Protein AF-0000000076747339 (afdb_homodimer)

Sequence (674 aa):
MILSQTAPEYLIHSNGKPCFGHFDGVPKQLGIHRFEYRNNMDRKVGKLKKYFHYKQFQFVSIMTPRYVIGLAIADIRYVGSAFCYVYDVQTDTLVEQSWLRPLNIDKQMSPSPHGGYSHIAAKKLAFEITYPNWQVKANTELLQLDVSLQPPSSSLPLSLCTPTGYNGWTYTKKHNALAVKGNIKVGGNQIDTSLALGSYDFSAGYMRRETSWRWASINGCSDKGKLGLNLAAGVNETGSHENALWVNEERHLLGAVHFLFDRQATQKKWRIFSDDGRVDLTFTPLNNRSEKLNLWVLQSNFRQFVGHFSGFIKDENGVLHTLEHQLGLTEDHFARWMILSQTAPEYLIHSNGKPCFGHFDGVPKQLGIHRFEYRNNMDRKVGKLKKYFHYKQFQFVSIMTPRYVIGLAIADIRYVGSAFCYVYDVQTDTLVEQSWLRPLNIDKQMSPSPHGGYSHIAAKKLAFEITYPNWQVKANTELLQLDVSLQPPSSSLPLSLCTPTGYNGWTYTKKHNALAVKGNIKVGGNQIDTSLALGSYDFSAGYMRRETSWRWASINGCSDKGKLGLNLAAGVNETGSHENALWVNEERHLLGAVHFLFDRQATQKKWRIFSDDGRVDLTFTPLNNRSEKLNLWVLQSNFRQFVGHFSGFIKDENGVLHTLEHQLGLTEDHFARW

Organism: NCBI:txid190893

Nearest PDB structures (foldseek):
  7a0q-assembly1_A  TM=5.666E-01  e=3.749E-09  Fusarium vanettenii 77-13-4
  8bk2-assembly2_B  TM=2.014E-01  e=1.918E-01  Neisseria meningitidis serogroup B
  9etf-assembly1_B  TM=2.452E-01  e=2.017E+00  Gallus gallus
  5aeo-assembly2_B  TM=2.378E-01  e=4.812E+00  Prescottella equi 103S
  8bk2-assembly2_B  TM=2.014E-01  e=3.668E-01  Neisseria meningitidis serogroup B

Solvent-accessible surface area (backbone atoms only — not comparable to full-atom values): 32856 Å² total; per-residue (Å²): 109,76,56,65,38,75,40,43,63,41,35,22,32,96,86,17,46,71,59,70,44,41,23,61,48,64,31,53,29,46,39,73,90,44,45,67,49,41,46,84,82,72,40,78,55,54,70,66,58,56,55,51,48,35,34,37,38,38,39,36,39,39,32,36,96,50,38,42,35,41,38,37,43,35,34,52,46,66,39,25,39,34,39,39,35,43,33,35,62,86,74,71,44,75,50,74,50,73,51,77,28,62,40,67,50,62,44,46,69,45,81,22,88,31,37,36,52,24,31,32,68,88,54,31,36,32,41,36,35,53,62,84,33,37,39,40,37,31,59,51,83,63,37,36,34,49,35,36,38,39,62,57,92,82,36,58,51,52,21,38,24,22,61,23,70,81,63,30,32,34,36,38,38,34,43,46,43,15,45,46,46,71,48,43,24,52,70,80,38,77,55,82,40,89,75,24,18,21,31,43,35,44,36,38,32,35,54,52,49,71,40,24,36,38,38,37,40,29,37,43,60,40,86,87,38,54,27,12,34,35,43,45,35,55,67,53,38,36,35,44,53,65,17,36,36,30,46,81,54,39,64,29,74,44,69,51,33,39,80,47,68,49,90,89,42,71,72,50,56,33,43,37,32,27,46,61,66,39,32,44,33,38,35,42,52,74,49,69,52,72,49,76,43,82,60,87,72,36,33,33,35,39,36,40,31,38,27,27,32,31,41,38,38,41,47,83,85,65,50,77,42,47,35,74,67,34,59,32,39,36,33,48,37,36,38,31,93,110,76,56,64,38,75,41,43,62,41,34,22,34,95,86,17,46,72,59,71,44,40,24,62,48,63,32,54,29,47,38,70,90,42,46,67,51,38,46,86,83,72,42,77,53,54,70,66,58,56,55,51,48,35,35,38,37,38,38,36,39,40,31,38,97,51,38,41,35,40,37,37,46,35,35,51,44,66,39,25,38,35,40,40,35,44,32,34,62,86,75,70,45,75,52,74,50,73,50,78,31,62,40,69,50,62,44,46,70,46,80,22,87,31,36,34,52,26,32,32,69,86,55,31,38,31,41,34,36,53,64,82,32,37,38,41,37,32,59,52,82,64,37,36,34,49,33,37,37,39,62,58,92,82,37,59,51,51,22,38,24,22,61,23,71,78,64,30,32,36,36,40,39,35,44,47,43,15,44,45,45,71,47,42,23,53,69,80,38,77,56,80,40,89,74,24,20,19,31,45,36,42,36,36,32,35,57,54,48,71,39,23,37,38,38,37,40,30,38,42,60,40,88,87,36,54,27,12,34,36,42,45,34,53,66,52,38,37,33,44,54,65,18,37,35,28,46,81,55,38,65,29,76,42,70,51,32,37,80,45,66,49,91,90,41,71,72,51,56,32,42,36,33,26,45,61,65,35,34,44,34,36,35,40,51,74,48,70,50,72,49,78,43,83,61,86,72,36,33,33,33,38,37,40,30,39,26,28,31,31,42,39,38,41,46,83,85,67,51,76,43,48,36,74,66,33,59,32,39,38,34,47,36,37,38,30,92

pLDDT: mean 96.06, std 3.19, range [78.62, 98.88]

InterPro domains:
  IPR021243 Protein of unknown function DUF2804 [PF10974] (24-337)
  IPR021243 Protein of unknown function DUF2804 [PTHR35868] (4-337)

Structure (mmCIF, N/CA/C/O backbone):
data_AF-0000000076747339-model_v1
#
loop_
_entity.id
_entity.type
_entity.pdbx_description
1 polymer 'DUF2804 domain-containing protein'
#
loop_
_atom_site.group_PDB
_atom_site.id
_atom_site.type_symbol
_atom_site.label_atom_id
_atom_site.label_alt_id
_atom_site.label_comp_id
_atom_site.label_asym_id
_atom_site.label_entity_id
_atom_site.label_seq_id
_atom_site.pdbx_PDB_ins_code
_atom_site.Cartn_x
_atom_site.Cartn_y
_atom_site.Cartn_z
_atom_site.occupancy
_atom_site.B_iso_or_equiv
_atom_site.auth_seq_id
_atom_site.auth_comp_id
_atom_site.auth_asym_id
_atom_site.auth_atom_id
_atom_site.pdbx_PDB_model_num
ATOM 1 N N . MET A 1 1 ? -7.152 9.523 -16.078 1 81.06 1 MET A N 1
ATOM 2 C CA . MET A 1 1 ? -7.91 10.289 -15.094 1 81.06 1 MET A CA 1
ATOM 3 C C . MET A 1 1 ? -8.391 9.391 -13.961 1 81.06 1 MET A C 1
ATOM 5 O O . MET A 1 1 ? -8.789 8.25 -14.195 1 81.06 1 MET A O 1
ATOM 9 N N . ILE A 1 2 ? -8.297 9.922 -12.688 1 90.06 2 ILE A N 1
ATOM 10 C CA . ILE A 1 2 ? -8.742 9.195 -11.508 1 90.06 2 ILE A CA 1
ATOM 11 C C . ILE A 1 2 ? -10.188 9.57 -11.188 1 90.06 2 ILE A C 1
ATOM 13 O O . ILE A 1 2 ? -10.523 10.75 -11.07 1 90.06 2 ILE A O 1
ATOM 17 N N . LEU A 1 3 ? -10.984 8.562 -11.055 1 89.12 3 LEU A N 1
ATOM 18 C CA . LEU A 1 3 ? -12.414 8.766 -10.828 1 89.12 3 LEU A CA 1
ATOM 19 C C . LEU A 1 3 ? -12.703 8.945 -9.344 1 89.12 3 LEU A C 1
ATOM 21 O O . LEU A 1 3 ? -12.117 8.258 -8.5 1 89.12 3 LEU A O 1
ATOM 25 N N . SER A 1 4 ? -13.531 9.984 -9.109 1 94 4 SER A N 1
ATOM 26 C CA . SER A 1 4 ? -14.039 10.219 -7.758 1 94 4 SER A CA 1
ATOM 27 C C . SER A 1 4 ? -15.547 10 -7.688 1 94 4 SER A C 1
ATOM 29 O O . SER A 1 4 ? -16.219 9.867 -8.719 1 94 4 SER A O 1
ATOM 31 N N . GLN A 1 5 ? -16.031 9.812 -6.5 1 96.25 5 GLN A N 1
ATOM 32 C CA . GLN A 1 5 ? -17.469 9.633 -6.273 1 96.25 5 GLN A CA 1
ATOM 33 C C . GLN A 1 5 ? -18 10.68 -5.297 1 96.25 5 GLN A C 1
ATOM 35 O O . GLN A 1 5 ? -17.219 11.336 -4.598 1 96.25 5 GLN A O 1
ATOM 40 N N . THR A 1 6 ? -19.312 10.805 -5.266 1 97.12 6 THR A N 1
ATOM 41 C CA . THR A 1 6 ? -19.922 11.711 -4.297 1 97.12 6 THR A CA 1
ATOM 42 C C . THR A 1 6 ? -19.641 11.234 -2.873 1 97.12 6 THR A C 1
ATOM 44 O O . THR A 1 6 ? -19.719 10.039 -2.588 1 97.12 6 THR A O 1
ATOM 47 N N . ALA A 1 7 ? -19.359 12.141 -2.008 1 97.5 7 ALA A N 1
ATOM 48 C CA . ALA A 1 7 ? -19.125 11.766 -0.614 1 97.5 7 ALA A CA 1
ATOM 49 C C . ALA A 1 7 ? -20.391 11.25 0.04 1 97.5 7 ALA A C 1
ATOM 51 O O . ALA A 1 7 ? -21.469 11.828 -0.133 1 97.5 7 ALA A O 1
ATOM 52 N N . PRO A 1 8 ? -20.266 10.211 0.757 1 97.5 8 PRO A N 1
ATOM 53 C CA . PRO A 1 8 ? -21.422 9.727 1.498 1 97.5 8 PRO A CA 1
ATOM 54 C C . PRO A 1 8 ? -21.719 10.555 2.75 1 97.5 8 PRO A C 1
ATOM 56 O O . PRO A 1 8 ? -20.875 11.328 3.191 1 97.5 8 PRO A O 1
ATOM 59 N N . GLU A 1 9 ? -22.953 10.414 3.266 1 97.81 9 GLU A N 1
ATOM 60 C CA . GLU A 1 9 ? -23.25 11.039 4.551 1 97.81 9 GLU A CA 1
ATOM 61 C C . GLU A 1 9 ? -22.422 10.422 5.672 1 97.81 9 GLU A C 1
ATOM 63 O O . GLU A 1 9 ? -21.812 11.133 6.469 1 97.81 9 GLU A O 1
ATOM 68 N N . TYR A 1 10 ? -22.484 9.086 5.637 1 98.38 10 TYR A N 1
ATOM 69 C CA . TYR A 1 10 ? -21.672 8.305 6.559 1 98.38 10 TYR A CA 1
ATOM 70 C C . TYR A 1 10 ? -20.594 7.52 5.809 1 98.38 10 TYR A C 1
ATOM 72 O O . TYR A 1 10 ? -20.906 6.793 4.859 1 98.38 10 TYR A O 1
ATOM 80 N N . LEU A 1 11 ? -19.359 7.648 6.25 1 98.69 11 LEU A N 1
ATOM 81 C CA . LEU A 1 11 ? -18.281 6.891 5.609 1 98.69 11 LEU A CA 1
ATOM 82 C C . LEU A 1 11 ? -18.547 5.391 5.727 1 98.69 11 LEU A C 1
ATOM 84 O O . LEU A 1 11 ? -18.312 4.645 4.77 1 98.69 11 LEU A O 1
ATOM 88 N N . ILE A 1 12 ? -18.938 4.969 6.965 1 98.44 12 ILE A N 1
ATOM 89 C CA . ILE A 1 12 ? -19.312 3.576 7.172 1 98.44 12 ILE A CA 1
ATOM 90 C C . ILE A 1 12 ? -20.797 3.385 6.832 1 98.44 12 ILE A C 1
ATOM 92 O O . ILE A 1 12 ? -21.656 4.02 7.43 1 98.44 12 ILE A O 1
ATOM 96 N N . HIS A 1 13 ? -21.016 2.475 5.938 1 96.38 13 HIS A N 1
ATOM 97 C CA . HIS A 1 13 ? -22.391 2.184 5.539 1 96.38 13 HIS A CA 1
ATOM 98 C C . HIS A 1 13 ? -23.172 1.521 6.672 1 96.38 13 HIS A C 1
ATOM 100 O O . HIS A 1 13 ? -22.578 1.083 7.664 1 96.38 13 HIS A O 1
ATOM 106 N N . SER A 1 14 ? -24.484 1.446 6.398 1 95.56 14 SER A N 1
ATOM 107 C CA . SER A 1 14 ? -25.359 0.849 7.402 1 95.56 14 SER A CA 1
ATOM 108 C C . SER A 1 14 ? -25.062 -0.637 7.578 1 95.56 14 SER A C 1
ATOM 110 O O . SER A 1 14 ? -25.359 -1.213 8.625 1 95.56 14 SER A O 1
ATOM 112 N N . ASN A 1 15 ? -24.422 -1.198 6.617 1 93.38 15 ASN A N 1
ATOM 113 C CA . ASN A 1 15 ? -24.094 -2.619 6.711 1 93.38 15 ASN A CA 1
ATOM 114 C C . ASN A 1 15 ? -22.766 -2.852 7.426 1 93.38 15 ASN A C 1
ATOM 116 O O . ASN A 1 15 ? -22.281 -3.979 7.477 1 93.38 15 ASN A O 1
ATOM 120 N N . GLY A 1 16 ? -22.156 -1.79 7.816 1 96 16 GLY A N 1
ATOM 121 C CA . GLY A 1 16 ? -20.969 -1.911 8.648 1 96 16 GLY A CA 1
ATOM 122 C C . GLY A 1 16 ? -19.672 -1.833 7.863 1 96 16 GLY A C 1
ATOM 123 O O . GLY A 1 16 ? -18.594 -1.955 8.438 1 96 16 GLY A O 1
ATOM 124 N N . LYS A 1 17 ? -19.812 -1.63 6.574 1 96 17 LYS A N 1
ATOM 125 C CA . LYS A 1 17 ? -18.625 -1.614 5.719 1 96 17 LYS A CA 1
ATOM 126 C C . LYS A 1 17 ? -18.266 -0.191 5.301 1 96 17 LYS A C 1
ATOM 128 O O . LYS A 1 17 ? -19.156 0.626 5.039 1 96 17 LYS A O 1
ATOM 133 N N . PRO A 1 18 ? -17.016 0.146 5.219 1 97.81 18 PRO A N 1
ATOM 134 C CA . PRO A 1 18 ? -16.609 1.486 4.793 1 97.81 18 PRO A CA 1
ATOM 135 C C . PRO A 1 18 ? -16.812 1.718 3.299 1 97.81 18 PRO A C 1
ATOM 137 O O . PRO A 1 18 ? -16.797 0.766 2.514 1 97.81 18 PRO A O 1
ATOM 140 N N . CYS A 1 19 ? -17.016 2.918 2.922 1 97.62 19 CYS A N 1
ATOM 141 C CA . CYS A 1 19 ? -16.953 3.352 1.531 1 97.62 19 CYS A CA 1
ATOM 142 C C . CYS A 1 19 ? -15.523 3.682 1.129 1 97.62 19 CYS A C 1
ATOM 144 O O . CYS A 1 19 ? -14.867 4.512 1.763 1 97.62 19 CYS A O 1
ATOM 146 N N . PHE A 1 20 ? -15.062 3.041 0.07 1 97.44 20 PHE A N 1
ATOM 147 C CA . PHE A 1 20 ? -13.672 3.246 -0.335 1 97.44 20 PHE A CA 1
ATOM 148 C C . PHE A 1 20 ? -13.602 4.086 -1.605 1 97.44 20 PHE A C 1
ATOM 150 O O . PHE A 1 20 ? -14.547 4.113 -2.393 1 97.44 20 PHE A O 1
ATOM 157 N N . GLY A 1 21 ? -12.43 4.789 -1.732 1 97.25 21 GLY A N 1
ATOM 158 C CA . GLY A 1 21 ? -12.172 5.566 -2.934 1 97.25 21 GLY A CA 1
ATOM 159 C C . GLY A 1 21 ? -12.102 7.059 -2.676 1 97.25 21 GLY A C 1
ATOM 160 O O . GLY A 1 21 ? -12.102 7.496 -1.523 1 97.25 21 GLY A O 1
ATOM 161 N N . HIS A 1 22 ? -11.969 7.812 -3.736 1 98.19 22 HIS A N 1
ATOM 162 C CA . HIS A 1 22 ? -11.938 9.266 -3.68 1 98.19 22 HIS A CA 1
ATOM 163 C C . HIS A 1 22 ? -13.344 9.852 -3.643 1 98.19 22 HIS A C 1
ATOM 165 O O . HIS A 1 22 ? -14.242 9.352 -4.32 1 98.19 22 HIS A O 1
ATOM 171 N N . PHE A 1 23 ? -13.445 10.914 -2.904 1 98.12 23 PHE A N 1
ATOM 172 C CA . PHE A 1 23 ? -14.75 11.562 -2.793 1 98.12 23 PHE A CA 1
ATOM 173 C C . PHE A 1 23 ? -14.688 13 -3.295 1 98.12 23 PHE A C 1
ATOM 175 O O . PHE A 1 23 ? -13.711 13.711 -3.035 1 98.12 23 PHE A O 1
ATOM 182 N N . ASP A 1 24 ? -15.727 13.375 -4.035 1 96.56 24 ASP A N 1
ATOM 183 C CA . ASP A 1 24 ? -16 14.789 -4.27 1 96.56 24 ASP A CA 1
ATOM 184 C C . ASP A 1 24 ? -16.844 15.383 -3.139 1 96.56 24 ASP A C 1
ATOM 186 O O . ASP A 1 24 ? -18.062 15.305 -3.166 1 96.56 24 ASP A O 1
ATOM 190 N N . GLY A 1 25 ? -16.125 15.922 -2.211 1 95.31 25 GLY A N 1
ATOM 191 C CA . GLY A 1 25 ? -16.719 16.359 -0.953 1 95.31 25 GLY A CA 1
ATOM 192 C C . GLY A 1 25 ? -16.156 15.617 0.25 1 95.31 25 GLY A C 1
ATOM 193 O O . GLY A 1 25 ? -15.094 15 0.17 1 95.31 25 GLY A O 1
ATOM 194 N N . VAL A 1 26 ? -16.859 15.805 1.389 1 97.62 26 VAL A N 1
ATOM 195 C CA . VAL A 1 26 ? -16.406 15.227 2.648 1 97.62 26 VAL A CA 1
ATOM 196 C C . VAL A 1 26 ? -17.562 14.531 3.352 1 97.62 26 VAL A C 1
ATOM 198 O O . VAL A 1 26 ? -18.672 15.078 3.422 1 97.62 26 VAL A O 1
ATOM 201 N N . PRO A 1 27 ? -17.328 13.258 3.775 1 98.31 27 PRO A N 1
ATOM 202 C CA . PRO A 1 27 ? -18.406 12.656 4.566 1 98.31 27 PRO A CA 1
ATOM 203 C C . PRO A 1 27 ? -18.812 13.516 5.762 1 98.31 27 PRO A C 1
ATOM 205 O O . PRO A 1 27 ? -17.953 14.102 6.426 1 98.31 27 PRO A O 1
ATOM 208 N N . LYS A 1 28 ? -20.078 13.562 6.082 1 98.06 28 LYS A N 1
ATOM 209 C CA . LYS A 1 28 ? -20.547 14.344 7.223 1 98.06 28 LYS A CA 1
ATOM 210 C C . LYS A 1 28 ? -20.141 13.68 8.539 1 98.06 28 LYS A C 1
ATOM 212 O O . LYS A 1 28 ? -19.844 14.367 9.523 1 98.06 28 LYS A O 1
ATOM 217 N N . GLN A 1 29 ? -20.25 12.367 8.438 1 98.12 29 GLN A N 1
ATOM 218 C CA . GLN A 1 29 ? -19.859 11.57 9.594 1 98.12 29 GLN A CA 1
ATOM 219 C C . GLN A 1 29 ? -19.031 10.367 9.18 1 98.12 29 GLN A C 1
ATOM 221 O O . GLN A 1 29 ? -19.234 9.797 8.109 1 98.12 29 GLN A O 1
ATOM 226 N N . LEU A 1 30 ? -18.109 10 10.031 1 98.25 30 LEU A N 1
ATOM 227 C CA . LEU A 1 30 ? -17.359 8.773 9.766 1 98.25 30 LEU A CA 1
ATOM 228 C C . LEU A 1 30 ? -18.219 7.543 10.062 1 98.25 30 LEU A C 1
ATOM 230 O O . LEU A 1 30 ? -18.156 6.551 9.328 1 98.25 30 LEU A O 1
ATOM 234 N N . GLY A 1 31 ? -18.984 7.625 11.141 1 97.75 31 GLY A N 1
ATOM 235 C CA . GLY A 1 31 ? -19.859 6.512 11.484 1 97.75 31 GLY A CA 1
ATOM 236 C C . GLY A 1 31 ? -19.109 5.352 12.117 1 97.75 31 GLY A C 1
ATOM 237 O O . GLY A 1 31 ? -19.391 4.188 11.82 1 97.75 31 GLY A O 1
ATOM 238 N N . ILE A 1 32 ? -18.266 5.633 13.031 1 97 32 ILE A N 1
ATOM 239 C CA . ILE A 1 32 ? -17.391 4.637 13.656 1 97 32 ILE A CA 1
ATOM 240 C C . ILE A 1 32 ? -18.25 3.594 14.375 1 97 32 ILE A C 1
ATOM 242 O O . ILE A 1 32 ? -17.906 2.408 14.391 1 97 32 ILE A O 1
ATOM 246 N N . HIS A 1 33 ? -19.359 4.023 14.969 1 95.62 33 HIS A N 1
ATOM 247 C CA . HIS A 1 33 ? -20.234 3.133 15.727 1 95.62 33 HIS A CA 1
ATOM 248 C C . HIS A 1 33 ? -20.859 2.078 14.82 1 95.62 33 HIS A C 1
ATOM 250 O O . HIS A 1 33 ? -21.234 1 15.289 1 95.62 33 HIS A O 1
ATOM 256 N N . ARG A 1 34 ? -20.891 2.303 13.523 1 96.31 34 ARG A N 1
ATOM 257 C CA . ARG A 1 34 ? -21.5 1.387 12.57 1 96.31 34 ARG A CA 1
ATOM 258 C C . ARG A 1 34 ? -20.5 0.343 12.086 1 96.31 34 ARG A C 1
ATOM 260 O O . ARG A 1 34 ? -20.891 -0.686 11.523 1 96.31 34 ARG A O 1
ATOM 267 N N . PHE A 1 35 ? -19.266 0.57 12.352 1 97.88 35 PHE A N 1
ATOM 268 C CA . PHE A 1 35 ? -18.219 -0.245 11.75 1 97.88 35 PHE A CA 1
ATOM 269 C C . PHE A 1 35 ? -18.203 -1.642 12.359 1 97.88 35 PHE A C 1
ATOM 271 O O . PHE A 1 35 ? -18.016 -1.794 13.562 1 97.88 35 PHE A O 1
ATOM 278 N N . GLU A 1 36 ? -18.422 -2.617 11.453 1 95.94 36 GLU A N 1
ATOM 279 C CA . GLU A 1 36 ? -18.266 -4.004 11.883 1 95.94 36 GLU A CA 1
ATOM 280 C C . GLU A 1 36 ? -16.812 -4.449 11.82 1 95.94 36 GLU A C 1
ATOM 282 O O . GLU A 1 36 ? -16.375 -5.031 10.828 1 95.94 36 GLU A O 1
ATOM 287 N N . TYR A 1 37 ? -16.156 -4.273 12.914 1 96.19 37 TYR A N 1
ATOM 288 C CA . TYR A 1 37 ? -14.727 -4.559 12.992 1 96.19 37 TYR A CA 1
ATOM 289 C C . TYR A 1 37 ? -14.477 -6.02 13.344 1 96.19 37 TYR A C 1
ATOM 291 O O . TYR A 1 37 ? -14.969 -6.508 14.367 1 96.19 37 TYR A O 1
ATOM 299 N N . ARG A 1 38 ? -13.789 -6.719 12.508 1 95.69 38 ARG A N 1
ATOM 300 C CA . ARG A 1 38 ? -13.445 -8.117 12.727 1 95.69 38 ARG A CA 1
ATOM 301 C C . ARG A 1 38 ? -11.938 -8.312 12.766 1 95.69 38 ARG A C 1
ATOM 303 O O . ARG A 1 38 ? -11.188 -7.527 12.18 1 95.69 38 ARG A O 1
ATOM 310 N N . ASN A 1 39 ? -11.5 -9.312 13.562 1 93.12 39 ASN A N 1
ATOM 311 C CA . ASN A 1 39 ? -10.07 -9.594 13.633 1 93.12 39 ASN A CA 1
ATOM 312 C C . ASN A 1 39 ? -9.594 -10.398 12.43 1 93.12 39 ASN A C 1
ATOM 314 O O . ASN A 1 39 ? -10.367 -10.633 11.492 1 93.12 39 ASN A O 1
ATOM 318 N N . ASN A 1 40 ? -8.336 -10.805 12.383 1 93.25 40 ASN A N 1
ATOM 319 C CA . ASN A 1 40 ? -7.711 -11.438 11.227 1 93.25 40 ASN A CA 1
ATOM 320 C C . ASN A 1 40 ? -8.242 -12.852 11.008 1 93.25 40 ASN A C 1
ATOM 322 O O . ASN A 1 40 ? -7.922 -13.492 10.008 1 93.25 40 ASN A O 1
ATOM 326 N N . MET A 1 41 ? -9.055 -13.383 11.891 1 92.81 41 MET A N 1
ATOM 327 C CA . MET A 1 41 ? -9.672 -14.695 11.766 1 92.81 41 MET A CA 1
ATOM 328 C C . MET A 1 41 ? -11.18 -14.57 11.578 1 92.81 41 MET A C 1
ATOM 330 O O . MET A 1 41 ? -11.93 -15.516 11.828 1 92.81 41 MET A O 1
ATOM 334 N N . ASP A 1 42 ? -11.633 -13.344 11.344 1 94 42 ASP A N 1
ATOM 335 C CA . ASP A 1 42 ? -12.984 -13.039 10.883 1 94 42 ASP A CA 1
ATOM 336 C C . ASP A 1 42 ? -13.969 -13.047 12.047 1 94 42 ASP A C 1
ATOM 338 O O . ASP A 1 42 ? -15.172 -13.234 11.852 1 94 42 ASP A O 1
ATOM 342 N N . ARG A 1 43 ? -13.453 -12.961 13.25 1 94.69 43 ARG A N 1
ATOM 343 C CA . ARG A 1 43 ? -14.328 -12.852 14.414 1 94.69 43 ARG A CA 1
ATOM 344 C C . ARG A 1 43 ? -14.531 -11.398 14.82 1 94.69 43 ARG A C 1
ATOM 346 O O . ARG A 1 43 ? -13.609 -10.586 14.711 1 94.69 43 ARG A O 1
ATOM 353 N N . LYS A 1 44 ? -15.688 -11.102 15.289 1 94.12 44 LYS A N 1
ATOM 354 C CA . LYS A 1 44 ? -15.977 -9.742 15.75 1 94.12 44 LYS A CA 1
ATOM 355 C C . LYS A 1 44 ? -15.047 -9.344 16.891 1 94.12 44 LYS A C 1
ATOM 357 O O . LYS A 1 44 ? -14.758 -10.156 17.781 1 94.12 44 LYS A O 1
ATOM 362 N N . VAL A 1 45 ? -14.695 -8.125 16.812 1 94.94 45 VAL A N 1
ATOM 363 C CA . VAL A 1 45 ? -13.797 -7.586 17.828 1 94.94 45 VAL A CA 1
ATOM 364 C C . VAL A 1 45 ? -14.609 -6.98 18.969 1 94.94 45 VAL A C 1
ATOM 366 O O . VAL A 1 45 ? -15.664 -6.379 18.734 1 94.94 45 VAL A O 1
ATOM 369 N N . GLY A 1 46 ? -14.062 -7.121 20.156 1 95.12 46 GLY A N 1
ATOM 370 C CA . GLY A 1 46 ? -14.742 -6.535 21.297 1 95.12 46 GLY A CA 1
ATOM 371 C C . GLY A 1 46 ? -14.711 -5.02 21.297 1 95.12 46 GLY A C 1
ATOM 372 O O . GLY A 1 46 ? -13.945 -4.406 20.562 1 95.12 46 GLY A O 1
ATOM 373 N N . LYS A 1 47 ? -15.539 -4.391 22.156 1 95 47 LYS A N 1
ATOM 374 C CA . LYS A 1 47 ? -15.719 -2.941 22.188 1 95 47 LYS A CA 1
ATOM 375 C C . LYS A 1 47 ? -14.422 -2.24 22.609 1 95 47 LYS A C 1
ATOM 377 O O . LYS A 1 47 ? -14.102 -1.173 22.078 1 95 47 LYS A O 1
ATOM 382 N N . LEU A 1 48 ? -13.742 -2.797 23.547 1 95.5 48 LEU A N 1
ATOM 383 C CA . LEU A 1 48 ? -12.523 -2.176 24.047 1 95.5 48 LEU A CA 1
ATOM 384 C C . LEU A 1 48 ? -11.43 -2.174 22.984 1 95.5 48 LEU A C 1
ATOM 386 O O . LEU A 1 48 ? -10.773 -1.155 22.766 1 95.5 48 LEU A O 1
ATOM 390 N N . LYS A 1 49 ? -11.242 -3.293 22.391 1 94.75 49 LYS A N 1
ATOM 391 C CA . LYS A 1 49 ? -10.25 -3.373 21.312 1 94.75 49 LYS A CA 1
ATOM 392 C C . LYS A 1 49 ? -10.617 -2.449 20.156 1 94.75 49 LYS A C 1
ATOM 394 O O . LYS A 1 49 ? -9.75 -1.787 19.594 1 94.75 49 LYS A O 1
ATOM 399 N N . LYS A 1 50 ? -11.898 -2.471 19.797 1 96.62 50 LYS A N 1
ATOM 400 C CA . LYS A 1 50 ? -12.383 -1.566 18.766 1 96.62 50 LYS A CA 1
ATOM 401 C C . LYS A 1 50 ? -12.086 -0.112 19.109 1 96.62 50 LYS A C 1
ATOM 403 O O . LYS A 1 50 ? -11.68 0.67 18.25 1 96.62 50 LYS A O 1
ATOM 408 N N . TYR A 1 51 ? -12.289 0.24 20.328 1 96.38 51 TYR A N 1
ATOM 409 C CA . TYR A 1 51 ? -12.008 1.599 20.781 1 96.38 51 TYR A CA 1
ATOM 410 C C . TYR A 1 51 ? -10.531 1.926 20.656 1 96.38 51 TYR A C 1
ATOM 412 O O . TYR A 1 51 ? -10.164 2.965 20.094 1 96.38 51 TYR A O 1
ATOM 420 N N . PHE A 1 52 ? -9.625 1.063 21.047 1 95.69 52 PHE A N 1
ATOM 421 C CA . PHE A 1 52 ? -8.203 1.358 21.172 1 95.69 52 PHE A CA 1
ATOM 422 C C . PHE A 1 52 ? -7.516 1.236 19.812 1 95.69 52 PHE A C 1
ATOM 424 O O . PHE A 1 52 ? -6.406 1.742 19.625 1 95.69 52 PHE A O 1
ATOM 431 N N . HIS A 1 53 ? -8.117 0.578 18.875 1 96.81 53 HIS A N 1
ATOM 432 C CA . HIS A 1 53 ? -7.504 0.387 17.578 1 96.81 53 HIS A CA 1
ATOM 433 C C . HIS A 1 53 ? -7.758 1.586 16.656 1 96.81 53 HIS A C 1
ATOM 435 O O . HIS A 1 53 ? -7.109 1.73 15.625 1 96.81 53 HIS A O 1
ATOM 441 N N . TYR A 1 54 ? -8.688 2.451 17.031 1 97.75 54 TYR A N 1
ATOM 442 C CA . TYR A 1 54 ? -8.992 3.658 16.266 1 97.75 54 TYR A CA 1
ATOM 443 C C . TYR A 1 54 ? -7.957 4.746 16.531 1 97.75 54 TYR A C 1
ATOM 445 O O . TYR A 1 54 ? -7.578 4.984 17.688 1 97.75 54 TYR A O 1
ATOM 453 N N . LYS A 1 55 ? -7.418 5.395 15.445 1 97.62 55 LYS A N 1
ATOM 454 C CA . LYS A 1 55 ? -6.453 6.488 15.523 1 97.62 55 LYS A CA 1
ATOM 455 C C . LYS A 1 55 ? -6.957 7.723 14.789 1 97.62 55 LYS A C 1
ATOM 457 O O . LYS A 1 55 ? -7.695 7.609 13.805 1 97.62 55 LYS A O 1
ATOM 462 N N . GLN A 1 56 ? -6.551 8.836 15.289 1 98.25 56 GLN A N 1
ATOM 463 C CA . GLN A 1 56 ? -6.898 10.078 14.617 1 98.25 56 GLN A CA 1
ATOM 464 C C . GLN A 1 56 ? -5.809 11.133 14.805 1 98.25 56 GLN A C 1
ATOM 466 O O . GLN A 1 56 ? -5.234 11.25 15.891 1 98.25 56 GLN A O 1
ATOM 471 N N . PHE A 1 57 ? -5.52 11.836 13.789 1 97.25 57 PHE A N 1
ATOM 472 C CA . PHE A 1 57 ? -4.633 12.984 13.945 1 97.25 57 PHE A CA 1
ATOM 473 C C . PHE A 1 57 ? -5.055 14.125 13.023 1 97.25 57 PHE A C 1
ATOM 475 O O . PHE A 1 57 ? -5.711 13.898 12.008 1 97.25 57 PHE A O 1
ATOM 482 N N . GLN A 1 58 ? -4.797 15.25 13.406 1 98.75 58 GLN A N 1
ATOM 483 C CA . GLN A 1 58 ? -5 16.5 12.664 1 98.75 58 GLN A CA 1
ATOM 484 C C . GLN A 1 58 ? -3.721 17.328 12.633 1 98.75 58 GLN A C 1
ATOM 486 O O . GLN A 1 58 ? -3.01 17.422 13.641 1 98.75 58 GLN A O 1
ATOM 491 N N . PHE A 1 59 ? -3.422 17.812 11.516 1 98.75 59 PHE A N 1
ATOM 492 C CA . PHE A 1 59 ? -2.207 18.594 11.305 1 98.75 59 PHE A CA 1
ATOM 493 C C . PHE A 1 59 ? -2.494 19.828 10.461 1 98.75 59 PHE A C 1
ATOM 495 O O . PHE A 1 59 ? -3.266 19.766 9.5 1 98.75 59 PHE A O 1
ATOM 502 N N . VAL A 1 60 ? -1.898 20.938 10.812 1 98.81 60 VAL A N 1
ATOM 503 C CA . VAL A 1 60 ? -1.976 22.188 10.07 1 98.81 60 VAL A CA 1
ATOM 504 C C . VAL A 1 60 ? -0.569 22.719 9.805 1 98.81 60 VAL A C 1
ATOM 506 O O . VAL A 1 60 ? 0.292 22.672 10.688 1 98.81 60 VAL A O 1
ATOM 509 N N . SER A 1 61 ? -0.384 23.125 8.633 1 98.69 61 SER A N 1
ATOM 510 C CA . SER A 1 61 ? 0.847 23.812 8.273 1 98.69 61 SER A CA 1
ATOM 511 C C . SER A 1 61 ? 0.553 25.188 7.676 1 98.69 61 SER A C 1
ATOM 513 O O . SER A 1 61 ? -0.372 25.344 6.875 1 98.69 61 SER A O 1
ATOM 515 N N . ILE A 1 62 ? 1.277 26.172 8.102 1 98.5 62 ILE A N 1
ATOM 516 C CA . ILE A 1 62 ? 1.186 27.531 7.562 1 98.5 62 ILE A CA 1
ATOM 517 C C . ILE A 1 62 ? 2.559 27.984 7.082 1 98.5 62 ILE A C 1
ATOM 519 O O . ILE A 1 62 ? 3.535 27.938 7.832 1 98.5 62 ILE A O 1
ATOM 523 N N . MET A 1 63 ? 2.541 28.422 5.871 1 97.81 63 MET A N 1
ATOM 524 C CA . MET A 1 63 ? 3.771 28.922 5.258 1 97.81 63 MET A CA 1
ATOM 525 C C . MET A 1 63 ? 3.705 30.422 5.039 1 97.81 63 MET A C 1
ATOM 527 O O . MET A 1 63 ? 2.754 30.922 4.438 1 97.81 63 MET A O 1
ATOM 531 N N . THR A 1 64 ? 4.664 31.094 5.566 1 95.81 64 THR A N 1
ATOM 532 C CA . THR A 1 64 ? 4.902 32.5 5.266 1 95.81 64 THR A CA 1
ATOM 533 C C . THR A 1 64 ? 6.281 32.688 4.633 1 95.81 64 THR A C 1
ATOM 535 O O . THR A 1 64 ? 7.086 31.75 4.594 1 95.81 64 THR A O 1
ATOM 538 N N . PRO A 1 65 ? 6.516 33.844 4.074 1 92.69 65 PRO A N 1
ATOM 539 C CA . PRO A 1 65 ? 7.844 34.062 3.498 1 92.69 65 PRO A CA 1
ATOM 540 C C . PRO A 1 65 ? 8.969 33.812 4.504 1 92.69 65 PRO A C 1
ATOM 542 O O . PRO A 1 65 ? 10.039 33.312 4.137 1 92.69 65 PRO A O 1
ATOM 545 N N . ARG A 1 66 ? 8.695 34.031 5.723 1 94.62 66 ARG A N 1
ATOM 546 C CA . ARG A 1 66 ? 9.773 33.938 6.699 1 94.62 66 ARG A CA 1
ATOM 547 C C . ARG A 1 66 ? 9.602 32.688 7.555 1 94.62 66 ARG A C 1
ATOM 549 O O . ARG A 1 66 ? 10.594 32.062 7.949 1 94.62 66 ARG A O 1
ATOM 556 N N . TYR A 1 67 ? 8.359 32.344 7.883 1 97.19 67 TYR A N 1
ATOM 557 C CA . TYR A 1 67 ? 8.164 31.312 8.883 1 97.19 67 TYR A CA 1
ATOM 558 C C . TYR A 1 67 ? 7.414 30.109 8.305 1 97.19 67 TYR A C 1
ATOM 560 O O . TYR A 1 67 ? 6.523 30.281 7.465 1 97.19 67 TYR A O 1
ATOM 568 N N . VAL A 1 68 ? 7.809 28.969 8.766 1 98.06 68 VAL A N 1
ATOM 569 C CA . VAL A 1 68 ? 7.027 27.75 8.625 1 98.06 68 VAL A CA 1
ATOM 570 C C . VAL A 1 68 ? 6.48 27.312 9.984 1 98.06 68 VAL A C 1
ATOM 572 O O . VAL A 1 68 ? 7.242 27.141 10.938 1 98.06 68 VAL A O 1
ATOM 575 N N . ILE A 1 69 ? 5.184 27.188 10.062 1 98.56 69 ILE A N 1
ATOM 576 C CA . ILE A 1 69 ? 4.535 26.844 11.32 1 98.56 69 ILE A CA 1
ATOM 577 C C . ILE A 1 69 ? 3.805 25.5 11.172 1 98.56 69 ILE A C 1
ATOM 579 O O . ILE A 1 69 ? 3.094 25.281 10.195 1 98.56 69 ILE A O 1
ATOM 583 N N . GLY A 1 70 ? 3.994 24.609 12.062 1 98.38 70 GLY A N 1
ATOM 584 C CA . GLY A 1 70 ? 3.283 23.344 12.125 1 98.38 70 GLY A CA 1
ATOM 585 C C . GLY A 1 70 ? 2.596 23.094 13.453 1 98.38 70 GLY A C 1
ATOM 586 O O . GLY A 1 70 ? 3.143 23.438 14.508 1 98.38 70 GLY A O 1
ATOM 587 N N . LEU A 1 71 ? 1.381 22.609 13.422 1 98.56 71 LEU A N 1
ATOM 588 C CA . LEU A 1 71 ? 0.581 22.266 14.586 1 98.56 71 LEU A CA 1
ATOM 589 C C . LEU A 1 71 ? -0.096 20.922 14.406 1 98.56 71 LEU A C 1
ATOM 591 O O . LEU A 1 71 ? -0.684 20.641 13.359 1 98.56 71 LEU A O 1
ATOM 595 N N . ALA A 1 72 ? -0.028 20.109 15.438 1 98.25 72 ALA A N 1
ATOM 596 C CA . ALA A 1 72 ? -0.667 18.812 15.305 1 98.25 72 ALA A CA 1
ATOM 597 C C . ALA A 1 72 ? -1.286 18.359 16.625 1 98.25 72 ALA A C 1
ATOM 599 O O . ALA A 1 72 ? -0.767 18.688 17.703 1 98.25 72 ALA A O 1
ATOM 600 N N . ILE A 1 73 ? -2.367 17.703 16.562 1 98.38 73 ILE A N 1
ATOM 601 C CA . ILE A 1 73 ? -2.986 16.953 17.656 1 98.38 73 ILE A CA 1
ATOM 602 C C . ILE A 1 73 ? -3.242 15.516 17.219 1 98.38 73 ILE A C 1
ATOM 604 O O . ILE A 1 73 ? -3.871 15.281 16.172 1 98.38 73 ILE A O 1
ATOM 608 N N . ALA A 1 74 ? -2.715 14.617 17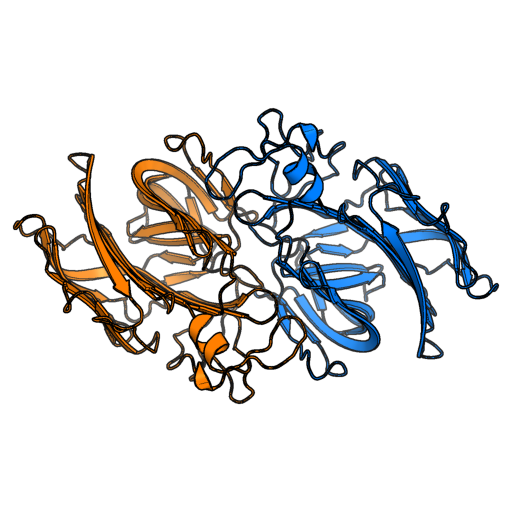.938 1 96.75 74 ALA A N 1
ATOM 609 C CA . ALA A 1 74 ? -2.877 13.203 17.609 1 96.75 74 ALA A CA 1
ATOM 610 C C . ALA A 1 74 ? -3.453 12.43 18.781 1 96.75 74 ALA A C 1
ATOM 612 O O . ALA A 1 74 ? -3.104 12.695 19.938 1 96.75 74 ALA A O 1
ATOM 613 N N . ASP A 1 75 ? -4.324 11.531 18.484 1 97.44 75 ASP A N 1
ATOM 614 C CA . ASP A 1 75 ? -4.941 10.648 19.469 1 97.44 75 ASP A CA 1
ATOM 615 C C . ASP A 1 75 ? -4.797 9.188 19.062 1 97.44 75 ASP A C 1
ATOM 617 O O . ASP A 1 75 ? -5.473 8.727 18.141 1 97.44 75 ASP A O 1
ATOM 621 N N . ILE A 1 76 ? -3.998 8.469 19.781 1 95.12 76 ILE A N 1
ATOM 622 C CA . ILE A 1 76 ? -3.885 7.039 19.531 1 95.12 76 ILE A CA 1
ATOM 623 C C . ILE A 1 76 ? -4.637 6.262 20.609 1 95.12 76 ILE A C 1
ATOM 625 O O . ILE A 1 76 ? -4.371 5.078 20.828 1 95.12 76 ILE A O 1
ATOM 629 N N . ARG A 1 77 ? -5.512 6.961 21.281 1 94 77 ARG A N 1
ATOM 630 C CA . ARG A 1 77 ? -6.469 6.465 22.266 1 94 77 ARG A CA 1
ATOM 631 C C . ARG A 1 77 ? -5.809 6.277 23.625 1 94 77 ARG A C 1
ATOM 633 O O . ARG A 1 77 ? -6.285 6.805 24.641 1 94 77 ARG A O 1
ATOM 640 N N . TYR A 1 78 ? -4.625 5.629 23.688 1 92.31 78 TYR A N 1
ATOM 641 C CA . TYR A 1 78 ? -3.949 5.477 24.969 1 92.31 78 TYR A CA 1
ATOM 642 C C . TYR A 1 78 ? -3.244 6.77 25.375 1 92.31 78 TYR A C 1
ATOM 644 O O . TYR A 1 78 ? -3.07 7.047 26.562 1 92.31 78 TYR A O 1
ATOM 652 N N . VAL A 1 79 ? -2.883 7.488 24.391 1 93.25 79 VAL A N 1
ATOM 653 C CA . VAL A 1 79 ? -2.156 8.734 24.609 1 93.25 79 VAL A CA 1
ATOM 654 C C . VAL A 1 79 ? -2.551 9.758 23.562 1 93.25 79 VAL A C 1
ATOM 656 O O . VAL A 1 79 ? -2.723 9.414 22.391 1 93.25 79 VAL A O 1
ATOM 659 N N . GLY A 1 80 ? -2.773 10.922 24.062 1 94.56 80 GLY A N 1
ATOM 660 C CA . GLY A 1 80 ? -2.875 12.07 23.188 1 94.56 80 GLY A CA 1
ATOM 661 C C . GLY A 1 80 ? -1.595 12.883 23.109 1 94.56 80 GLY A C 1
ATOM 662 O O . GLY A 1 80 ? -0.911 13.062 24.125 1 94.56 80 GLY A O 1
ATOM 663 N N . SER A 1 81 ? -1.234 13.227 21.938 1 94.94 81 SER A N 1
ATOM 664 C CA . SER A 1 81 ? -0.032 14.031 21.75 1 94.94 81 SER A CA 1
ATOM 665 C C . SER A 1 81 ? -0.312 15.242 20.875 1 94.94 81 SER A C 1
ATOM 667 O O . SER A 1 81 ? -1.202 15.211 20.016 1 94.94 81 SER A O 1
ATOM 669 N N . ALA A 1 82 ? 0.431 16.312 21.172 1 96.62 82 ALA A N 1
ATOM 670 C CA . ALA A 1 82 ? 0.34 17.531 20.375 1 96.62 82 ALA A CA 1
ATOM 671 C C . ALA A 1 82 ? 1.688 18.234 20.281 1 96.62 82 ALA A C 1
ATOM 673 O O . ALA A 1 82 ? 2.533 18.078 21.172 1 96.62 82 ALA A O 1
ATOM 674 N N . PHE A 1 83 ? 1.856 18.938 19.234 1 96.69 83 PHE A N 1
ATOM 675 C CA . PHE A 1 83 ? 3.027 19.797 19.125 1 96.69 83 PHE A CA 1
ATOM 676 C C . PHE A 1 83 ? 2.711 21.031 18.281 1 96.69 83 PHE A C 1
ATOM 678 O O . PHE A 1 83 ? 1.756 21.016 17.5 1 96.69 83 PHE A O 1
ATOM 685 N N . CYS A 1 84 ? 3.422 22.062 18.438 1 97.25 84 CYS A N 1
ATOM 686 C CA . CYS A 1 84 ? 3.521 23.203 17.531 1 97.25 84 CYS A CA 1
ATOM 687 C C . CYS A 1 84 ? 4.969 23.641 17.375 1 97.25 84 CYS A C 1
ATOM 689 O O . CYS A 1 84 ? 5.762 23.547 18.312 1 97.25 84 CYS A O 1
ATOM 691 N N . TYR A 1 85 ? 5.324 24.031 16.234 1 98 85 TYR A N 1
ATOM 692 C CA . TYR A 1 85 ? 6.68 24.5 16 1 98 85 TYR A CA 1
ATOM 693 C C . TYR A 1 85 ? 6.688 25.672 15.031 1 98 85 TYR A C 1
ATOM 695 O O . TYR A 1 85 ? 5.734 25.859 14.273 1 98 85 TYR A O 1
ATOM 703 N N . VAL A 1 86 ? 7.742 26.453 15.172 1 98 86 VAL A N 1
ATOM 704 C CA . VAL A 1 86 ? 8.023 27.562 14.266 1 98 86 VAL A CA 1
ATOM 705 C C . VAL A 1 86 ? 9.445 27.438 13.734 1 98 86 VAL A C 1
ATOM 707 O O . VAL A 1 86 ? 10.406 27.344 14.508 1 98 86 VAL A O 1
ATOM 710 N N . TYR A 1 87 ? 9.523 27.375 12.453 1 98.31 87 TYR A N 1
ATOM 711 C CA . TYR A 1 87 ? 10.812 27.453 11.773 1 98.31 87 TYR A CA 1
ATOM 712 C C . TYR A 1 87 ? 11.023 28.828 11.156 1 98.31 87 TYR A C 1
ATOM 714 O O . TYR A 1 87 ? 10.203 29.297 10.359 1 98.31 87 TYR A O 1
ATOM 722 N N . ASP A 1 88 ? 12.094 29.438 11.57 1 97.19 88 ASP A N 1
ATOM 723 C CA . ASP A 1 88 ? 12.5 30.719 11.008 1 97.19 88 ASP A CA 1
ATOM 724 C C . ASP A 1 88 ? 13.508 30.531 9.875 1 97.19 88 ASP A C 1
ATOM 726 O O . ASP A 1 88 ? 14.672 30.219 10.125 1 97.19 88 ASP A O 1
ATOM 730 N N . VAL A 1 89 ? 13.078 30.797 8.711 1 95.88 89 VAL A N 1
ATOM 731 C CA . VAL A 1 89 ? 13.883 30.562 7.52 1 95.88 89 VAL A CA 1
ATOM 732 C C . VAL A 1 89 ? 15.109 31.469 7.535 1 95.88 89 VAL A C 1
ATOM 734 O O . VAL A 1 89 ? 16.188 31.062 7.105 1 95.88 89 VAL A O 1
ATOM 737 N N . GLN A 1 90 ? 14.969 32.656 7.98 1 95.25 90 GLN A N 1
ATOM 738 C CA . GLN A 1 90 ? 16.047 33.625 7.961 1 95.25 90 GLN A CA 1
ATOM 739 C C . GLN A 1 90 ? 17.188 33.219 8.891 1 95.25 90 GLN A C 1
ATOM 741 O O . GLN A 1 90 ? 18.359 33.406 8.555 1 95.25 90 GLN A O 1
ATOM 746 N N . THR A 1 91 ? 16.797 32.688 9.992 1 96.25 91 THR A N 1
ATOM 747 C CA . THR A 1 91 ? 17.844 32.375 10.969 1 96.25 91 THR A CA 1
ATOM 748 C C . THR A 1 91 ? 18.141 30.891 10.977 1 96.25 91 THR A C 1
ATOM 750 O O . THR A 1 91 ? 19.062 30.438 11.656 1 96.25 91 THR A O 1
ATOM 753 N N . ASP A 1 92 ? 17.328 30.109 10.266 1 96.94 92 ASP A N 1
ATOM 754 C CA . ASP A 1 92 ? 17.438 28.656 10.25 1 96.94 92 ASP A CA 1
ATOM 755 C C . ASP A 1 92 ? 17.344 28.078 11.656 1 96.94 92 ASP A C 1
ATOM 757 O O . ASP A 1 92 ? 18.203 27.312 12.078 1 96.94 92 ASP A O 1
ATOM 761 N N . THR A 1 93 ? 16.391 28.5 12.359 1 96.75 93 THR A N 1
ATOM 762 C CA . THR A 1 93 ? 16.141 28 13.711 1 96.75 93 THR A CA 1
ATOM 763 C C . THR A 1 93 ? 14.727 27.422 13.828 1 96.75 93 THR A C 1
ATOM 765 O O . THR A 1 93 ? 13.781 27.969 13.242 1 96.75 93 THR A O 1
ATOM 768 N N . LEU A 1 94 ? 14.656 26.344 14.508 1 97 94 LEU A N 1
ATOM 769 C CA . LEU A 1 94 ? 13.383 25.672 14.75 1 97 94 LEU A CA 1
ATOM 770 C C . LEU A 1 94 ? 13.117 25.531 16.25 1 97 94 LEU A C 1
ATOM 772 O O . LEU A 1 94 ? 13.953 25 16.984 1 97 94 LEU A O 1
ATOM 776 N N . VAL A 1 95 ? 12.023 26.125 16.719 1 96.69 95 VAL A N 1
ATOM 777 C CA . VAL A 1 95 ? 11.594 26.016 18.109 1 96.69 95 VAL A CA 1
ATOM 778 C C . VAL A 1 95 ? 10.273 25.25 18.188 1 96.69 95 VAL A C 1
ATOM 780 O O . VAL A 1 95 ? 9.375 25.469 17.375 1 96.69 95 VAL A O 1
ATOM 783 N N . GLU A 1 96 ? 10.195 24.359 19.109 1 95.94 96 GLU A N 1
ATOM 784 C CA . GLU A 1 96 ? 9.016 23.516 19.188 1 95.94 96 GLU A CA 1
ATOM 785 C C . GLU A 1 96 ? 8.539 23.375 20.641 1 95.94 96 GLU A C 1
ATOM 787 O O . GLU A 1 96 ? 9.32 23.562 21.578 1 95.94 96 GLU A O 1
ATOM 792 N N . GLN A 1 97 ? 7.316 23.172 20.812 1 96.06 97 GLN A N 1
ATOM 793 C CA . GLN A 1 97 ? 6.664 22.812 22.078 1 96.06 97 GLN A CA 1
ATOM 794 C C . GLN A 1 97 ? 5.738 21.609 21.875 1 96.06 97 GLN A C 1
ATOM 796 O O . GLN A 1 97 ? 5.047 21.516 20.859 1 96.06 97 GLN A O 1
ATOM 801 N N . SER A 1 98 ? 5.754 20.703 22.828 1 95.19 98 SER A N 1
ATOM 802 C CA . SER A 1 98 ? 4.938 19.5 22.719 1 95.19 98 SER A CA 1
ATOM 803 C C . SER A 1 98 ? 4.207 19.203 24.016 1 95.19 98 SER A C 1
ATOM 805 O O . SER A 1 98 ? 4.602 19.688 25.078 1 95.19 98 SER A O 1
ATOM 807 N N . TRP A 1 99 ? 3.117 18.469 23.984 1 95.56 99 TRP A N 1
ATOM 808 C CA . TRP A 1 99 ? 2.301 18.047 25.109 1 95.56 99 TRP A CA 1
ATOM 809 C C . TRP A 1 99 ? 1.919 16.578 24.984 1 95.56 99 TRP A C 1
ATOM 811 O O . TRP A 1 99 ? 1.657 16.094 23.875 1 95.56 99 TRP A O 1
ATOM 821 N N . LEU A 1 100 ? 1.889 15.852 26.062 1 94.56 100 LEU A N 1
ATOM 822 C CA . LEU A 1 100 ? 1.382 14.492 26.172 1 94.56 100 LEU A CA 1
ATOM 823 C C . LEU A 1 100 ? 0.286 14.398 27.234 1 94.56 100 LEU A C 1
ATOM 825 O O . LEU A 1 100 ? 0.4 15 28.297 1 94.56 100 LEU A O 1
ATOM 829 N N . ARG A 1 101 ? -0.773 13.773 26.859 1 95.69 101 ARG A N 1
ATOM 830 C CA . ARG A 1 101 ? -1.876 13.562 27.781 1 95.69 101 ARG A CA 1
ATOM 831 C C . ARG A 1 101 ? -2.342 12.109 27.766 1 95.69 101 ARG A C 1
ATOM 833 O O . ARG A 1 101 ? -2.545 11.539 26.688 1 95.69 101 ARG A O 1
ATOM 840 N N . PRO A 1 102 ? -2.512 11.477 28.938 1 94.56 102 PRO A N 1
ATOM 841 C CA . PRO A 1 102 ? -3 10.094 28.953 1 94.56 102 PRO A CA 1
ATOM 842 C C . PRO A 1 102 ? -4.484 9.992 28.625 1 94.56 102 PRO A C 1
ATOM 844 O O . PRO A 1 102 ? -5.281 10.828 29.047 1 94.56 102 PRO A O 1
ATOM 847 N N . LEU A 1 103 ? -4.836 9.055 27.828 1 92.94 103 LEU A N 1
ATOM 848 C CA . LEU A 1 103 ? -6.223 8.75 27.484 1 92.94 103 LEU A CA 1
ATOM 849 C C . LEU A 1 103 ? -6.934 9.977 26.938 1 92.94 103 LEU A C 1
ATOM 851 O O . LEU A 1 103 ? -6.461 10.594 25.984 1 92.94 103 LEU A O 1
ATOM 855 N N . ASN A 1 104 ? -8.062 10.305 27.531 1 91.06 104 ASN A N 1
ATOM 856 C CA . ASN A 1 104 ? -8.82 11.453 27.031 1 91.06 104 ASN A CA 1
ATOM 857 C C . ASN A 1 104 ? -8.766 12.617 28.016 1 91.06 104 ASN A C 1
ATOM 859 O O . ASN A 1 104 ? -9.625 13.5 27.984 1 91.06 104 ASN A O 1
ATOM 863 N N . ILE A 1 105 ? -7.723 12.68 28.797 1 95.19 105 ILE A N 1
ATOM 864 C CA . ILE A 1 105 ? -7.594 13.758 29.766 1 95.19 105 ILE A CA 1
ATOM 865 C C . ILE A 1 105 ? -7.113 15.031 29.078 1 95.19 105 ILE A C 1
ATOM 867 O O . ILE A 1 105 ? -6.09 15.023 28.391 1 95.19 105 ILE A O 1
ATOM 871 N N . ASP A 1 106 ? -7.852 16.078 29.297 1 96.62 106 ASP A N 1
ATOM 872 C CA . ASP A 1 106 ? -7.492 17.406 28.812 1 96.62 106 ASP A CA 1
ATOM 873 C C . ASP A 1 106 ? -7.309 17.406 27.297 1 96.62 106 ASP A C 1
ATOM 875 O O . ASP A 1 106 ? -6.359 18 26.781 1 96.62 106 ASP A O 1
ATOM 879 N N . LYS A 1 107 ? -8.125 16.656 26.641 1 97 107 LYS A N 1
ATOM 880 C CA . LYS A 1 107 ? -8.047 16.562 25.172 1 97 107 LYS A CA 1
ATOM 881 C C . LYS A 1 107 ? -9.398 16.156 24.578 1 97 107 LYS A C 1
ATOM 883 O O . LYS A 1 107 ? -10.188 15.469 25.234 1 97 107 LYS A O 1
ATOM 888 N N . GLN A 1 108 ? -9.648 16.594 23.391 1 97.19 108 GLN A N 1
ATOM 889 C CA . GLN A 1 108 ? -10.805 16.219 22.594 1 97.19 108 GLN A CA 1
ATOM 890 C C . GLN A 1 108 ? -10.469 16.234 21.094 1 97.19 108 GLN A C 1
ATOM 892 O O . GLN A 1 108 ? -9.75 17.109 20.625 1 97.19 108 GLN A O 1
ATOM 897 N N . MET A 1 109 ? -10.969 15.211 20.422 1 97.81 109 MET A N 1
ATOM 898 C CA . MET A 1 109 ? -10.789 15.172 18.984 1 97.81 109 MET A CA 1
ATOM 899 C C . MET A 1 109 ? -12.109 15.375 18.25 1 97.81 109 MET A C 1
ATOM 901 O O . MET A 1 109 ? -13.164 14.961 18.75 1 97.81 109 MET A O 1
ATOM 905 N N . SER A 1 110 ? -12.023 15.945 17.109 1 97.25 110 SER A N 1
ATOM 906 C CA . SER A 1 110 ? -13.203 16.094 16.266 1 97.25 110 SER A CA 1
ATOM 907 C C . SER A 1 110 ? -13.773 14.742 15.859 1 97.25 110 SER A C 1
ATOM 909 O O . SER A 1 110 ? -13.047 13.898 15.328 1 97.25 110 SER A O 1
ATOM 911 N N . PRO A 1 111 ? -15.055 14.508 16.016 1 96 111 PRO A N 1
ATOM 912 C CA . PRO A 1 111 ? -15.633 13.227 15.617 1 96 111 PRO A CA 1
ATOM 913 C C . PRO A 1 111 ? -15.844 13.109 14.109 1 96 111 PRO A C 1
ATOM 915 O O . PRO A 1 111 ? -16.094 12.008 13.602 1 96 111 PRO A O 1
ATOM 918 N N . SER A 1 112 ? -15.766 14.273 13.398 1 97.69 112 SER A N 1
ATOM 919 C CA . SER A 1 112 ? -16.109 14.312 11.977 1 97.69 112 SER A CA 1
ATOM 920 C C . SER A 1 112 ? -15.141 15.211 11.203 1 97.69 112 SER A C 1
ATOM 922 O O . SER A 1 112 ? -14.688 16.234 11.719 1 97.69 112 SER A O 1
ATOM 924 N N . PRO A 1 113 ? -14.891 14.773 9.945 1 98.19 113 PRO A N 1
ATOM 925 C CA . PRO A 1 113 ? -14.094 15.656 9.086 1 98.19 113 PRO A CA 1
ATOM 926 C C . PRO A 1 113 ? -14.891 16.859 8.586 1 98.19 113 PRO A C 1
ATOM 928 O O . PRO A 1 113 ? -14.312 17.797 8.023 1 98.19 113 PRO A O 1
ATOM 931 N N . HIS A 1 114 ? -16.141 16.844 8.719 1 97.94 114 HIS A N 1
ATOM 932 C CA . HIS A 1 114 ? -17.016 17.906 8.242 1 97.94 114 HIS A CA 1
ATOM 933 C C . HIS A 1 114 ? -17.266 18.953 9.32 1 97.94 114 HIS A C 1
ATOM 935 O O . HIS A 1 114 ? -17.531 20.109 9.016 1 97.94 114 HIS A O 1
ATOM 941 N N . GLY A 1 115 ? -17.141 18.531 10.531 1 97.81 115 GLY A N 1
ATOM 942 C CA . GLY A 1 115 ? -17.406 19.406 11.656 1 97.81 115 GLY A CA 1
ATOM 943 C C . GLY A 1 115 ? -16.922 18.844 12.984 1 97.81 115 GLY A C 1
ATOM 944 O O . GLY A 1 115 ? -17.031 17.641 13.219 1 97.81 115 GLY A O 1
ATOM 945 N N . GLY A 1 116 ? -16.438 19.75 13.758 1 98 116 GLY A N 1
ATOM 946 C CA . GLY A 1 116 ? -16.016 19.312 15.07 1 98 116 GLY A CA 1
ATOM 947 C C . GLY A 1 116 ? -14.938 20.188 15.688 1 98 116 GLY A C 1
ATOM 948 O O . GLY A 1 116 ? -14.508 21.172 15.062 1 98 116 GLY A O 1
ATOM 949 N N . TYR A 1 117 ? -14.648 19.891 16.906 1 98.44 117 TYR A N 1
ATOM 950 C CA . TYR A 1 117 ? -13.719 20.688 17.703 1 98.44 117 TYR A CA 1
ATOM 951 C C . TYR A 1 117 ? -12.672 19.797 18.359 1 98.44 117 TYR A C 1
ATOM 953 O O . TYR A 1 117 ? -13.008 18.812 19.031 1 98.44 117 TYR A O 1
ATOM 961 N N . SER A 1 118 ? -11.438 20.078 18.109 1 98.69 118 SER A N 1
ATOM 962 C CA . SER A 1 118 ? -10.312 19.391 18.734 1 98.69 118 SER A CA 1
ATOM 963 C C . SER A 1 118 ? -9.484 20.344 19.578 1 98.69 118 SER A C 1
ATOM 965 O O . SER A 1 118 ? -9.258 21.5 19.188 1 98.69 118 SER A O 1
ATOM 967 N N . HIS A 1 119 ? -9.086 19.922 20.703 1 98.44 119 HIS A N 1
ATOM 968 C CA . HIS A 1 119 ? -8.188 20.719 21.531 1 98.44 119 HIS A CA 1
ATOM 969 C C . HIS A 1 119 ? -7.395 19.844 22.484 1 98.44 119 HIS A C 1
ATOM 971 O O . HIS A 1 119 ? -7.758 18.688 22.734 1 98.44 119 HIS A O 1
ATOM 977 N N . ILE A 1 120 ? -6.379 20.375 22.984 1 98.12 120 ILE A N 1
ATOM 978 C CA . ILE A 1 120 ? -5.543 19.688 23.953 1 98.12 120 ILE A CA 1
ATOM 979 C C . ILE A 1 120 ? -4.836 20.703 24.844 1 98.12 120 ILE A C 1
ATOM 981 O O . ILE A 1 120 ? -4.676 21.859 24.469 1 98.12 120 ILE A O 1
ATOM 985 N N . ALA A 1 121 ? -4.379 20.344 26.078 1 96.94 121 ALA A N 1
ATOM 986 C CA . ALA A 1 121 ? -3.572 21.141 27 1 96.94 121 ALA A CA 1
ATOM 987 C C . ALA A 1 121 ? -4.281 22.438 27.359 1 96.94 121 ALA A C 1
ATOM 989 O O . ALA A 1 121 ? -3.725 23.516 27.188 1 96.94 121 ALA A O 1
ATOM 990 N N . ALA A 1 122 ? -5.547 22.281 27.844 1 96.12 122 ALA A N 1
ATOM 991 C CA . ALA A 1 122 ? -6.371 23.422 28.25 1 96.12 122 ALA A CA 1
ATOM 992 C C . ALA A 1 122 ? -6.535 24.406 27.109 1 96.12 122 ALA A C 1
ATOM 994 O O . ALA A 1 122 ? -6.387 25.625 27.297 1 96.12 122 ALA A O 1
ATOM 995 N N . LYS A 1 123 ? -6.59 23.875 25.859 1 95.88 123 LYS A N 1
ATOM 996 C CA . LYS A 1 123 ? -6.914 24.625 24.641 1 95.88 123 LYS A CA 1
ATOM 997 C C . LYS A 1 123 ? -5.738 25.484 24.203 1 95.88 123 LYS A C 1
ATOM 999 O O . LYS A 1 123 ? -5.93 26.484 23.516 1 95.88 123 LYS A O 1
ATOM 1004 N N . LYS A 1 124 ? -4.539 25.094 24.672 1 97.5 124 LYS A N 1
ATOM 1005 C CA . LYS A 1 124 ? -3.357 25.75 24.125 1 97.5 124 LYS A CA 1
ATOM 1006 C C . LYS A 1 124 ? -3.26 25.547 22.609 1 97.5 124 LYS A C 1
ATOM 1008 O O . LYS A 1 124 ? -2.693 26.375 21.891 1 97.5 124 LYS A O 1
ATOM 1013 N N . LEU A 1 125 ? -3.709 24.422 22.203 1 98.25 125 LEU A N 1
ATOM 1014 C CA . LEU A 1 125 ? -3.902 24.141 20.781 1 98.25 125 LEU A CA 1
ATOM 1015 C C . LEU A 1 125 ? -5.34 23.719 20.5 1 98.25 125 LEU A C 1
ATOM 1017 O O . LEU A 1 125 ? -5.895 22.875 21.219 1 98.25 125 LEU A O 1
ATOM 1021 N N . ALA A 1 126 ? -5.922 24.312 19.438 1 98.69 126 ALA A N 1
ATOM 1022 C CA . ALA A 1 126 ? -7.305 23.953 19.125 1 98.69 126 ALA A CA 1
ATOM 1023 C C . ALA A 1 126 ? -7.578 24.094 17.641 1 98.69 126 ALA A C 1
ATOM 1025 O O . ALA A 1 126 ? -7.086 25.016 16.984 1 98.69 126 ALA A O 1
ATOM 1026 N N . PHE A 1 127 ? -8.328 23.172 17.094 1 98.81 127 PHE A N 1
ATOM 1027 C CA . PHE A 1 127 ? -8.836 23.172 15.727 1 98.81 127 PHE A CA 1
ATOM 1028 C C . PHE A 1 127 ? -10.352 23.078 15.719 1 98.81 127 PHE A C 1
ATOM 1030 O O . PHE A 1 127 ? -10.938 22.188 16.344 1 98.81 127 PHE A O 1
ATOM 1037 N N . GLU A 1 128 ? -11 23.969 15.023 1 98.75 128 GLU A N 1
ATOM 1038 C CA . GLU A 1 128 ? -12.438 23.875 14.812 1 98.75 128 GLU A CA 1
ATOM 1039 C C . GLU A 1 128 ? -12.766 23.75 13.328 1 98.75 128 GLU A C 1
ATOM 1041 O O . GLU A 1 128 ? -12.414 24.625 12.531 1 98.75 128 GLU A O 1
ATOM 1046 N N . ILE A 1 129 ? -13.469 22.703 13.023 1 98.44 129 ILE A N 1
ATOM 1047 C CA . ILE A 1 129 ? -13.875 22.453 11.641 1 98.44 129 ILE A CA 1
ATOM 1048 C C . ILE A 1 129 ? -15.328 22.859 11.445 1 98.44 129 ILE A C 1
ATOM 1050 O O . ILE A 1 129 ? -16.234 22.328 12.102 1 98.44 129 ILE A O 1
ATOM 1054 N N . THR A 1 130 ? -15.531 23.781 10.641 1 97.06 130 THR A N 1
ATOM 1055 C CA . THR A 1 130 ? -16.828 24.141 10.062 1 97.06 130 THR A CA 1
ATOM 1056 C C . THR A 1 130 ? -16.75 24.141 8.539 1 97.06 130 THR A C 1
ATOM 1058 O O . THR A 1 130 ? -16.484 25.188 7.93 1 97.06 130 THR A O 1
ATOM 1061 N N . TYR A 1 131 ? -16.938 23 7.984 1 93.81 131 TYR A N 1
ATOM 1062 C CA . TYR A 1 131 ? -16.641 22.797 6.566 1 93.81 131 TYR A CA 1
ATOM 1063 C C . TYR A 1 131 ? -17.297 23.875 5.723 1 93.81 131 TYR A C 1
ATOM 1065 O O . TYR A 1 131 ? -18.5 24.156 5.871 1 93.81 131 TYR A O 1
ATOM 1073 N N . PRO A 1 132 ? -16.531 24.5 4.848 1 94.19 132 PRO A N 1
ATOM 1074 C CA . PRO A 1 132 ? -15.211 24.016 4.41 1 94.19 132 PRO A CA 1
ATOM 1075 C C . PRO A 1 132 ? -14.062 24.703 5.152 1 94.19 132 PRO A C 1
ATOM 1077 O O . PRO A 1 132 ? -12.891 24.531 4.793 1 94.19 132 PRO A O 1
ATOM 1080 N N . ASN A 1 133 ? -14.312 25.438 6.27 1 96.12 133 ASN A N 1
ATOM 1081 C CA . ASN A 1 133 ? -13.297 26.234 6.941 1 96.12 133 ASN A CA 1
ATOM 1082 C C . ASN A 1 133 ? -12.703 25.5 8.141 1 96.12 133 ASN A C 1
ATOM 1084 O O . ASN A 1 133 ? -13.375 24.688 8.766 1 96.12 133 ASN A O 1
ATOM 1088 N N . TRP A 1 134 ? -11.414 25.781 8.43 1 98 134 TRP A N 1
ATOM 1089 C CA . TRP A 1 134 ? -10.75 25.391 9.664 1 98 134 TRP A CA 1
ATOM 1090 C C . TRP A 1 134 ? -10.328 26.609 10.469 1 98 134 TRP A C 1
ATOM 1092 O O . TRP A 1 134 ? -9.641 27.5 9.953 1 98 134 TRP A O 1
ATOM 1102 N N . GLN A 1 135 ? -10.812 26.688 11.672 1 98.75 135 GLN A N 1
ATOM 1103 C CA . GLN A 1 135 ? -10.273 27.672 12.602 1 98.75 135 GLN A CA 1
ATOM 1104 C C . GLN A 1 135 ? -9.172 27.062 13.461 1 98.75 135 GLN A C 1
ATOM 1106 O O . GLN A 1 135 ? -9.359 26 14.07 1 98.75 135 GLN A O 1
ATOM 1111 N N . VAL A 1 136 ? -8.039 27.703 13.477 1 98.81 136 VAL A N 1
ATOM 1112 C CA . VAL A 1 136 ? -6.867 27.172 14.172 1 98.81 136 VAL A CA 1
ATOM 1113 C C . VAL A 1 136 ? -6.414 28.172 15.234 1 98.81 136 VAL A C 1
ATOM 1115 O O . VAL A 1 136 ? -6.246 29.359 14.953 1 98.81 136 VAL A O 1
ATOM 1118 N N . LYS A 1 137 ? -6.203 27.672 16.438 1 98.75 137 LYS A N 1
ATOM 1119 C CA . LYS A 1 137 ? -5.758 28.531 17.531 1 98.75 137 LYS A CA 1
ATOM 1120 C C . LYS A 1 137 ? -4.586 27.906 18.281 1 98.75 137 LYS A C 1
ATOM 1122 O O . LYS A 1 137 ? -4.551 26.688 18.469 1 98.75 137 LYS A O 1
ATOM 1127 N N . ALA A 1 138 ? -3.658 28.641 18.578 1 98.5 138 ALA A N 1
ATOM 1128 C CA . ALA A 1 138 ? -2.547 28.297 19.453 1 98.5 138 ALA A CA 1
ATOM 1129 C C . ALA A 1 138 ? -2.246 29.438 20.438 1 98.5 138 ALA A C 1
ATOM 1131 O O . ALA A 1 138 ? -2.232 30.609 20.047 1 98.5 138 ALA A O 1
ATOM 1132 N N . ASN A 1 139 ? -2.09 29.125 21.656 1 98 139 ASN A N 1
ATOM 1133 C CA . ASN A 1 139 ? -1.751 30.094 22.703 1 98 139 ASN A CA 1
ATOM 1134 C C . ASN A 1 139 ? -0.604 29.609 23.578 1 98 139 ASN A C 1
ATOM 1136 O O . ASN A 1 139 ? -0.831 29.109 24.688 1 98 139 ASN A O 1
ATOM 1140 N N . THR A 1 140 ? 0.563 29.797 23.109 1 96.62 140 THR A N 1
ATOM 1141 C CA . THR A 1 140 ? 1.794 29.438 23.812 1 96.62 140 THR A CA 1
ATOM 1142 C C . THR A 1 140 ? 2.758 30.609 23.844 1 96.62 140 THR A C 1
ATOM 1144 O O . THR A 1 140 ? 2.5 31.656 23.234 1 96.62 140 THR A O 1
ATOM 1147 N N . GLU A 1 141 ? 3.854 30.453 24.625 1 93.19 141 GLU A N 1
ATOM 1148 C CA . GLU A 1 141 ? 4.879 31.5 24.656 1 93.19 141 GLU A CA 1
ATOM 1149 C C . GLU A 1 141 ? 5.566 31.625 23.297 1 93.19 141 GLU A C 1
ATOM 1151 O O . GLU A 1 141 ? 5.922 32.719 22.891 1 93.19 141 GLU A O 1
ATOM 1156 N N . LEU A 1 142 ? 5.609 30.562 22.594 1 91.38 142 LEU A N 1
ATOM 1157 C CA . LEU A 1 142 ? 6.266 30.516 21.281 1 91.38 142 LEU A CA 1
ATOM 1158 C C . LEU A 1 142 ? 5.363 31.109 20.203 1 91.38 142 LEU A C 1
ATOM 1160 O O . LEU A 1 142 ? 5.82 31.891 19.359 1 91.38 142 LEU A O 1
ATOM 1164 N N . LEU A 1 143 ? 4.129 30.781 20.297 1 97.38 143 LEU A N 1
ATOM 1165 C CA . LEU A 1 143 ? 3.215 31.016 19.172 1 97.38 143 LEU A CA 1
ATOM 1166 C C . LEU A 1 143 ? 1.833 31.422 19.688 1 97.38 143 LEU A C 1
ATOM 1168 O O . LEU A 1 143 ? 1.241 30.719 20.5 1 97.38 143 LEU A O 1
ATOM 1172 N N . GLN A 1 144 ? 1.389 32.531 19.312 1 98.31 144 GLN A N 1
ATOM 1173 C CA . GLN A 1 144 ? -0.011 32.938 19.438 1 98.31 144 GLN A CA 1
ATOM 1174 C C . GLN A 1 144 ? -0.673 33.062 18.062 1 98.31 144 GLN A C 1
ATOM 1176 O O . GLN A 1 144 ? -0.235 33.844 17.219 1 98.31 144 GLN A O 1
ATOM 1181 N N . LEU A 1 145 ? -1.668 32.281 17.906 1 97.88 145 LEU A N 1
ATOM 1182 C CA . LEU A 1 145 ? -2.238 32.125 16.578 1 97.88 145 LEU A CA 1
ATOM 1183 C C . LEU A 1 145 ? -3.752 31.953 16.641 1 97.88 145 LEU A C 1
ATOM 1185 O O . LEU A 1 145 ? -4.25 31.188 17.469 1 97.88 145 LEU A O 1
ATOM 1189 N N . ASP A 1 146 ? -4.551 32.812 15.977 1 98.56 146 ASP A N 1
ATOM 1190 C CA . ASP A 1 146 ? -5.977 32.656 15.695 1 98.56 146 ASP A CA 1
ATOM 1191 C C . ASP A 1 146 ? -6.277 32.938 14.227 1 98.56 146 ASP A C 1
ATOM 1193 O O . ASP A 1 146 ? -6.43 34.094 13.836 1 98.56 146 ASP A O 1
ATOM 1197 N N . VAL A 1 147 ? -6.379 31.859 13.43 1 98.5 147 VAL A N 1
ATOM 1198 C CA . VAL A 1 147 ? -6.488 32.062 11.984 1 98.5 147 VAL A CA 1
ATOM 1199 C C . VAL A 1 147 ? -7.547 31.141 11.406 1 98.5 147 VAL A C 1
ATOM 1201 O O . VAL A 1 147 ? -7.832 30.078 11.977 1 98.5 147 VAL A O 1
ATOM 1204 N N . SER A 1 148 ? -8.117 31.562 10.32 1 98.25 148 SER A N 1
ATOM 1205 C CA . SER A 1 148 ? -9.016 30.75 9.516 1 98.25 148 SER A CA 1
ATOM 1206 C C . SER A 1 148 ? -8.352 30.297 8.219 1 98.25 148 SER A C 1
ATOM 1208 O O . SER A 1 148 ? -7.742 31.109 7.516 1 98.25 148 SER A O 1
ATOM 1210 N N . LEU A 1 149 ? -8.359 28.969 7.996 1 98.06 149 LEU A N 1
ATOM 1211 C CA . LEU A 1 149 ? -7.988 28.438 6.691 1 98.06 149 LEU A CA 1
ATOM 1212 C C . LEU A 1 149 ? -9.219 28.266 5.809 1 98.06 149 LEU A C 1
ATOM 1214 O O . LEU A 1 149 ? -10.117 27.484 6.129 1 98.06 149 LEU A O 1
ATOM 1218 N N . GLN A 1 150 ? -9.18 28.922 4.668 1 94.38 150 GLN A N 1
ATOM 1219 C CA . GLN A 1 150 ? -10.375 28.969 3.836 1 94.38 150 GLN A CA 1
ATOM 1220 C C . GLN A 1 150 ? -10.062 28.578 2.393 1 94.38 150 GLN A C 1
ATOM 1222 O O . GLN A 1 150 ? -9.234 29.219 1.74 1 94.38 150 GLN A O 1
ATOM 1227 N N . PRO A 1 151 ? -10.742 27.516 1.942 1 93.62 151 PRO A N 1
ATOM 1228 C CA . PRO A 1 151 ? -10.602 27.25 0.511 1 93.62 151 PRO A CA 1
ATOM 1229 C C . PRO A 1 151 ? -11.477 28.156 -0.353 1 93.62 151 PRO A C 1
ATOM 1231 O O . PRO A 1 151 ? -12.484 28.688 0.124 1 93.62 151 PRO A O 1
ATOM 1234 N N . PRO A 1 152 ? -11.008 28.312 -1.628 1 90.44 152 PRO A N 1
ATOM 1235 C CA . PRO A 1 152 ? -11.961 28.922 -2.559 1 90.44 152 PRO A CA 1
ATOM 1236 C C . PRO A 1 152 ? -13.234 28.094 -2.734 1 90.44 152 PRO A C 1
ATOM 1238 O O . PRO A 1 152 ? -13.211 26.875 -2.564 1 90.44 152 PRO A O 1
ATOM 1241 N N . SER A 1 153 ? -14.305 28.719 -3.072 1 85.75 153 SER A N 1
ATOM 1242 C CA . SER A 1 153 ? -15.625 28.109 -3.115 1 85.75 153 SER A CA 1
ATOM 1243 C C . SER A 1 153 ? -15.641 26.906 -4.059 1 85.75 153 SER A C 1
ATOM 1245 O O . SER A 1 153 ? -16.328 25.922 -3.803 1 85.75 153 SER A O 1
ATOM 1247 N N . SER A 1 154 ? -14.883 26.875 -5.047 1 89.19 154 SER A N 1
ATOM 1248 C CA . SER A 1 154 ? -14.953 25.812 -6.039 1 89.19 154 SER A CA 1
ATOM 1249 C C . SER A 1 154 ? -13.859 24.766 -5.805 1 89.19 154 SER A C 1
ATOM 1251 O O . SER A 1 154 ? -13.836 23.734 -6.469 1 89.19 154 SER A O 1
ATOM 1253 N N . SER A 1 155 ? -13.07 25 -4.836 1 94.94 155 SER A N 1
ATOM 1254 C CA . SER A 1 155 ? -11.938 24.094 -4.621 1 94.94 155 SER A CA 1
ATOM 1255 C C . SER A 1 155 ? -12.328 22.922 -3.74 1 94.94 155 SER A C 1
ATOM 1257 O O . SER A 1 155 ? -12.914 23.109 -2.668 1 94.94 155 SER A O 1
ATOM 1259 N N . LEU A 1 156 ? -12.078 21.719 -4.184 1 96.75 156 LEU A N 1
ATOM 1260 C CA . LEU A 1 156 ? -12.391 20.5 -3.436 1 96.75 156 LEU A CA 1
ATOM 1261 C C . LEU A 1 156 ? -11.156 19.984 -2.703 1 96.75 156 LEU A C 1
ATOM 1263 O O . LEU A 1 156 ? -10.047 20.031 -3.234 1 96.75 156 LEU A O 1
ATOM 1267 N N . PRO A 1 157 ? -11.328 19.531 -1.484 1 98 157 PRO A N 1
ATOM 1268 C CA . PRO A 1 157 ? -10.219 18.859 -0.805 1 98 157 PRO A CA 1
ATOM 1269 C C . PRO A 1 157 ? -9.938 17.469 -1.366 1 98 157 PRO A C 1
ATOM 1271 O O . PRO A 1 157 ? -10.734 16.938 -2.148 1 98 157 PRO A O 1
ATOM 1274 N N . LEU A 1 158 ? -8.773 16.969 -1.076 1 98.31 158 LEU A N 1
ATOM 1275 C CA . LEU A 1 158 ? -8.562 15.531 -1.159 1 98.31 158 LEU A CA 1
ATOM 1276 C C . LEU A 1 158 ? -9.312 14.805 -0.049 1 98.31 158 LEU A C 1
ATOM 1278 O O . LEU A 1 158 ? -9.125 15.102 1.133 1 98.31 158 LEU A O 1
ATOM 1282 N N . SER A 1 159 ? -10.188 14.008 -0.376 1 98.56 159 SER A N 1
ATOM 1283 C CA . SER A 1 159 ? -11.008 13.188 0.512 1 98.56 159 SER A CA 1
ATOM 1284 C C . SER A 1 159 ? -11.039 11.734 0.052 1 98.56 159 SER A C 1
ATOM 1286 O O . SER A 1 159 ? -11.516 11.438 -1.044 1 98.56 159 SER A O 1
ATOM 1288 N N . LEU A 1 160 ? -10.5 10.914 0.948 1 98.12 160 LEU A N 1
ATOM 1289 C CA . LEU A 1 160 ? -10.227 9.555 0.481 1 98.12 160 LEU A CA 1
ATOM 1290 C C . LEU A 1 160 ? -10.289 8.562 1.636 1 98.12 160 LEU A C 1
ATOM 1292 O O . LEU A 1 160 ? -9.867 8.875 2.75 1 98.12 160 LEU A O 1
ATOM 1296 N N . CYS A 1 161 ? -10.859 7.406 1.331 1 98.69 161 CYS A N 1
ATOM 1297 C CA . CYS A 1 161 ? -10.773 6.266 2.24 1 98.69 161 CYS A CA 1
ATOM 1298 C C . CYS A 1 161 ? -10.242 5.031 1.521 1 98.69 161 CYS A C 1
ATOM 1300 O O . CYS A 1 161 ? -10.664 4.734 0.403 1 98.69 161 CYS A O 1
ATOM 1302 N N . THR A 1 162 ? -9.289 4.355 2.135 1 98.38 162 THR A N 1
ATOM 1303 C CA . THR A 1 162 ? -8.75 3.143 1.535 1 98.38 162 THR A CA 1
ATOM 1304 C C . THR A 1 162 ? -8.789 1.984 2.527 1 98.38 162 THR A C 1
ATOM 1306 O O . THR A 1 162 ? -8.766 2.199 3.742 1 98.38 162 THR A O 1
ATOM 1309 N N . PRO A 1 163 ? -8.828 0.689 1.978 1 97.88 163 PRO A N 1
ATOM 1310 C CA . PRO A 1 163 ? -8.625 -0.455 2.869 1 97.88 163 PRO A CA 1
ATOM 1311 C C . PRO A 1 163 ? -7.258 -0.441 3.545 1 97.88 163 PRO A C 1
ATOM 1313 O O . PRO A 1 163 ? -6.266 -0.047 2.928 1 97.88 163 PRO A O 1
ATOM 1316 N N . THR A 1 164 ? -7.281 -0.88 4.812 1 96.94 164 THR A N 1
ATOM 1317 C CA . THR A 1 164 ? -6.043 -0.942 5.582 1 96.94 164 THR A CA 1
ATOM 1318 C C . THR A 1 164 ? -5.891 -2.307 6.25 1 96.94 164 THR A C 1
ATOM 1320 O O . THR A 1 164 ? -6.75 -2.725 7.023 1 96.94 164 THR A O 1
ATOM 1323 N N . GLY A 1 165 ? -4.711 -2.939 5.957 1 95 165 GLY A N 1
ATOM 1324 C CA . GLY A 1 165 ? -4.531 -4.27 6.52 1 95 165 GLY A CA 1
ATOM 1325 C C . GLY A 1 165 ? -5.605 -5.25 6.082 1 95 165 GLY A C 1
ATOM 1326 O O . GLY A 1 165 ? -6 -5.266 4.914 1 95 165 GLY A O 1
ATOM 1327 N N . TYR A 1 166 ? -5.969 -6.133 7.012 1 95.38 166 TYR A N 1
ATOM 1328 C CA . TYR A 1 166 ? -6.918 -7.191 6.691 1 95.38 166 TYR A CA 1
ATOM 1329 C C . TYR A 1 166 ? -8.352 -6.676 6.742 1 95.38 166 TYR A C 1
ATOM 1331 O O . TYR A 1 166 ? -9.156 -6.969 5.852 1 95.38 166 TYR A O 1
ATOM 1339 N N . ASN A 1 167 ? -8.633 -5.91 7.754 1 94 167 ASN A N 1
ATOM 1340 C CA . ASN A 1 167 ? -10.023 -5.496 7.922 1 94 167 ASN A CA 1
ATOM 1341 C C . ASN A 1 167 ? -10.125 -4.043 8.375 1 94 167 ASN A C 1
ATOM 1343 O O . ASN A 1 167 ? -11.156 -3.625 8.906 1 94 167 ASN A O 1
ATOM 1347 N N . GLY A 1 168 ? -9.125 -3.268 8.227 1 96.88 168 GLY A N 1
ATOM 1348 C CA . GLY A 1 168 ? -9.164 -1.874 8.633 1 96.88 168 GLY A CA 1
ATOM 1349 C C . GLY A 1 168 ? -9.438 -0.922 7.488 1 96.88 168 GLY A C 1
ATOM 1350 O O . GLY A 1 168 ? -9.664 -1.355 6.355 1 96.88 168 GLY A O 1
ATOM 1351 N N . TRP A 1 169 ? -9.523 0.358 7.84 1 98.31 169 TRP A N 1
ATOM 1352 C CA . TRP A 1 169 ? -9.68 1.441 6.875 1 98.31 169 TRP A CA 1
ATOM 1353 C C . TRP A 1 169 ? -8.984 2.709 7.359 1 98.31 169 TRP A C 1
ATOM 1355 O O . TRP A 1 169 ? -8.828 2.916 8.57 1 98.31 169 TRP A O 1
ATOM 1365 N N . THR A 1 170 ? -8.492 3.52 6.469 1 98.62 170 THR A N 1
ATOM 1366 C CA . THR A 1 170 ? -7.887 4.82 6.742 1 98.62 170 THR A CA 1
ATOM 1367 C C . THR A 1 170 ? -8.523 5.906 5.883 1 98.62 170 THR A C 1
ATOM 1369 O O . THR A 1 170 ? -8.578 5.777 4.656 1 98.62 170 THR A O 1
ATOM 1372 N N . TYR A 1 171 ? -9.023 6.887 6.496 1 98.81 171 TYR A N 1
ATOM 1373 C CA . TYR A 1 171 ? -9.602 8.055 5.84 1 98.81 171 TYR A CA 1
ATOM 1374 C C . TYR A 1 171 ? -8.703 9.273 6.004 1 98.81 171 TYR A C 1
ATOM 1376 O O . TYR A 1 171 ? -8.078 9.453 7.051 1 98.81 171 TYR A O 1
ATOM 1384 N N . THR A 1 172 ? -8.656 10.102 4.969 1 98.81 172 THR A N 1
ATOM 1385 C CA . THR A 1 172 ? -7.953 11.375 5.113 1 98.81 172 THR A CA 1
ATOM 1386 C C . THR A 1 172 ? -8.664 12.477 4.332 1 98.81 172 THR A C 1
ATOM 1388 O O . THR A 1 172 ? -9.25 12.219 3.277 1 98.81 172 THR A O 1
ATOM 1391 N N . LYS A 1 173 ? -8.711 13.586 4.871 1 98.75 173 LYS A N 1
ATOM 1392 C CA . LYS A 1 173 ? -9.102 14.844 4.242 1 98.75 173 LYS A CA 1
ATOM 1393 C C . LYS A 1 173 ? -7.969 15.859 4.293 1 98.75 173 LYS A C 1
ATOM 1395 O O . LYS A 1 173 ? -7.508 16.234 5.375 1 98.75 173 LYS A O 1
ATOM 1400 N N . LYS A 1 174 ? -7.477 16.297 3.166 1 98.44 174 LYS A N 1
ATOM 1401 C CA . LYS A 1 174 ? -6.367 17.234 3.068 1 98.44 174 LYS A CA 1
ATOM 1402 C C . LYS A 1 174 ? -6.68 18.344 2.072 1 98.44 174 LYS A C 1
ATOM 1404 O O . LYS A 1 174 ? -7.406 18.141 1.1 1 98.44 174 LYS A O 1
ATOM 1409 N N . HIS A 1 175 ? -6.176 19.453 2.32 1 98.5 175 HIS A N 1
ATOM 1410 C CA . HIS A 1 175 ? -6.301 20.609 1.428 1 98.5 175 HIS A CA 1
ATOM 1411 C C . HIS A 1 175 ? -5.109 21.547 1.574 1 98.5 175 HIS A C 1
ATOM 1413 O O . HIS A 1 175 ? -4.707 21.875 2.691 1 98.5 175 HIS A O 1
ATOM 1419 N N . ASN A 1 176 ? -4.555 21.953 0.461 1 98.19 176 ASN A N 1
ATOM 1420 C CA . ASN A 1 176 ? -3.367 22.797 0.485 1 98.19 176 ASN A CA 1
ATOM 1421 C C . ASN A 1 176 ? -3.623 24.141 -0.197 1 98.19 176 ASN A C 1
ATOM 1423 O O . ASN A 1 176 ? -4.613 24.297 -0.913 1 98.19 176 ASN A O 1
ATOM 1427 N N . ALA A 1 177 ? -2.723 25.047 0.075 1 96.88 177 ALA A N 1
ATOM 1428 C CA . ALA A 1 177 ? -2.695 26.391 -0.502 1 96.88 177 ALA A CA 1
ATOM 1429 C C . ALA A 1 177 ? -3.945 27.172 -0.122 1 96.88 177 ALA A C 1
ATOM 1431 O O . ALA A 1 177 ? -4.516 27.891 -0.953 1 96.88 177 ALA A O 1
ATOM 1432 N N . LEU A 1 178 ? -4.34 27.016 1.043 1 97.12 178 LEU A N 1
ATOM 1433 C CA . LEU A 1 178 ? -5.504 27.734 1.535 1 97.12 178 LEU A CA 1
ATOM 1434 C C . LEU A 1 178 ? -5.121 29.141 1.985 1 97.12 178 LEU A C 1
ATOM 1436 O O . LEU A 1 178 ? -4.035 29.344 2.535 1 97.12 178 LEU A O 1
ATOM 1440 N N . ALA A 1 179 ? -6.059 30.016 1.811 1 95.69 179 ALA A N 1
ATOM 1441 C CA . ALA A 1 179 ? -5.844 31.359 2.342 1 95.69 179 ALA A CA 1
ATOM 1442 C C . ALA A 1 179 ? -5.852 31.359 3.869 1 95.69 179 ALA A C 1
ATOM 1444 O O . ALA A 1 179 ? -6.652 30.656 4.488 1 95.69 179 ALA A O 1
ATOM 1445 N N . VAL A 1 180 ? -4.941 32.156 4.395 1 97.38 180 VAL A N 1
ATOM 1446 C CA . VAL A 1 180 ? -4.84 32.281 5.844 1 97.38 180 VAL A CA 1
ATOM 1447 C C . VAL A 1 180 ? -5.312 33.688 6.258 1 97.38 180 VAL A C 1
ATOM 1449 O O . VAL A 1 180 ? -4.73 34.688 5.848 1 97.38 180 VAL A O 1
ATOM 1452 N N . LYS A 1 181 ? -6.359 33.656 7.023 1 97.56 181 LYS A N 1
ATOM 1453 C CA . LYS A 1 181 ? -6.887 34.938 7.508 1 97.56 181 LYS A CA 1
ATOM 1454 C C . LYS A 1 181 ? -6.879 34.969 9.031 1 97.56 181 LYS A C 1
ATOM 1456 O O . LYS A 1 181 ? -7.293 34.031 9.695 1 97.56 181 LYS A O 1
ATOM 1461 N N . GLY A 1 182 ? -6.391 36.031 9.586 1 97.75 182 GLY A N 1
ATOM 1462 C CA . GLY A 1 182 ? -6.32 36.188 11.031 1 97.75 182 GLY A CA 1
ATOM 1463 C C . GLY A 1 182 ? -4.98 36.719 11.5 1 97.75 182 GLY A C 1
ATOM 1464 O O . GLY A 1 182 ? -4.305 37.469 10.781 1 97.75 182 GLY A O 1
ATOM 1465 N N . ASN A 1 183 ? -4.691 36.344 12.781 1 97.88 183 ASN A N 1
ATOM 1466 C CA . ASN A 1 183 ? -3.492 36.906 13.391 1 97.88 183 ASN A CA 1
ATOM 1467 C C . ASN A 1 183 ? -2.539 35.812 13.875 1 97.88 183 ASN A C 1
ATOM 1469 O O . ASN A 1 183 ? -2.977 34.781 14.391 1 97.88 183 ASN A O 1
ATOM 1473 N N . ILE A 1 184 ? -1.312 36.125 13.633 1 98.25 184 ILE A N 1
ATOM 1474 C CA . ILE A 1 184 ? -0.248 35.25 14.117 1 98.25 184 ILE A CA 1
ATOM 1475 C C . ILE A 1 184 ? 0.841 36.094 14.781 1 98.25 184 ILE A C 1
ATOM 1477 O O . ILE A 1 184 ? 1.262 37.125 14.25 1 98.25 184 ILE A O 1
ATOM 1481 N N . LYS A 1 185 ? 1.231 35.688 15.938 1 98.19 185 LYS A N 1
ATOM 1482 C CA . LYS A 1 185 ? 2.396 36.25 16.609 1 98.19 185 LYS A CA 1
ATOM 1483 C C . LYS A 1 185 ? 3.438 35.156 16.906 1 98.19 185 LYS A C 1
ATOM 1485 O O . LYS A 1 185 ? 3.105 34.094 17.422 1 98.19 185 LYS A O 1
ATOM 1490 N N . VAL A 1 186 ? 4.613 35.469 16.594 1 96.94 186 VAL A N 1
ATOM 1491 C CA . VAL A 1 186 ? 5.746 34.625 16.922 1 96.94 186 VAL A CA 1
ATOM 1492 C C . VAL A 1 186 ? 6.68 35.344 17.891 1 96.94 186 VAL A C 1
ATOM 1494 O O . VAL A 1 186 ? 7.207 36.406 17.562 1 96.94 186 VAL A O 1
ATOM 1497 N N . GLY A 1 187 ? 6.867 34.781 19.016 1 93.31 187 GLY A N 1
ATOM 1498 C CA . GLY A 1 187 ? 7.68 35.438 20.031 1 93.31 187 GLY A CA 1
ATOM 1499 C C . GLY A 1 187 ? 7.168 36.812 20.406 1 93.31 187 GLY A C 1
ATOM 1500 O O . GLY A 1 187 ? 7.953 37.75 20.578 1 93.31 187 GLY A O 1
ATOM 1501 N N . GLY A 1 188 ? 5.957 36.938 20.281 1 93.88 188 GLY A N 1
ATOM 1502 C CA . GLY A 1 188 ? 5.355 38.219 20.672 1 93.88 188 GLY A CA 1
ATOM 1503 C C . GLY A 1 188 ? 5.246 39.188 19.516 1 93.88 188 GLY A C 1
ATOM 1504 O O . GLY A 1 188 ? 4.562 40.219 19.625 1 93.88 188 GLY A O 1
ATOM 1505 N N . ASN A 1 189 ? 5.836 38.875 18.438 1 95.62 189 ASN A N 1
ATOM 1506 C CA . ASN A 1 189 ? 5.824 39.75 17.297 1 95.62 189 ASN A CA 1
ATOM 1507 C C . ASN A 1 189 ? 4.773 39.344 16.266 1 95.62 189 ASN A C 1
ATOM 1509 O O . ASN A 1 189 ? 4.734 38.188 15.836 1 95.62 189 ASN A O 1
ATOM 1513 N N . GLN A 1 190 ? 4.008 40.344 15.914 1 97.06 190 GLN A N 1
ATOM 1514 C CA . GLN A 1 190 ? 3.004 40.094 14.883 1 97.06 190 GLN A CA 1
ATOM 1515 C C . GLN A 1 190 ? 3.656 39.875 13.523 1 97.06 190 GLN A C 1
ATOM 1517 O O . GLN A 1 190 ? 4.586 40.594 13.148 1 97.06 190 GLN A O 1
ATOM 1522 N N . ILE A 1 191 ? 3.139 38.875 12.828 1 95.38 191 ILE A N 1
ATOM 1523 C CA . ILE A 1 191 ? 3.73 38.625 11.516 1 95.38 191 ILE A CA 1
ATOM 1524 C C . ILE A 1 191 ? 2.705 38.938 10.422 1 95.38 191 ILE A C 1
ATOM 1526 O O . ILE A 1 191 ? 1.498 38.906 10.672 1 95.38 191 ILE A O 1
ATOM 1530 N N . ASP A 1 192 ? 3.182 39.25 9.227 1 93.44 192 ASP A N 1
ATOM 1531 C CA . ASP A 1 192 ? 2.346 39.5 8.062 1 93.44 192 ASP A CA 1
ATOM 1532 C C . ASP A 1 192 ? 1.792 38.188 7.484 1 93.44 192 ASP A C 1
ATOM 1534 O O . ASP A 1 192 ? 2.553 37.312 7.07 1 93.44 192 ASP A O 1
ATOM 1538 N N . THR A 1 193 ? 0.522 38.125 7.449 1 93.56 193 THR A N 1
ATOM 1539 C CA . THR A 1 193 ? -0.111 36.906 6.969 1 93.56 193 THR A CA 1
ATOM 1540 C C . THR A 1 193 ? -0.642 37.094 5.551 1 93.56 193 THR A C 1
ATOM 1542 O O . THR A 1 193 ? -1.34 36.219 5.023 1 93.56 193 THR A O 1
ATOM 1545 N N . SER A 1 194 ? -0.372 38.188 4.863 1 93.94 194 SER A N 1
ATOM 1546 C CA . SER A 1 194 ? -0.948 38.5 3.564 1 93.94 194 SER A CA 1
ATOM 1547 C C . SER A 1 194 ? -0.533 37.5 2.504 1 93.94 194 SER A C 1
ATOM 1549 O O . SER A 1 194 ? -1.293 37.219 1.574 1 93.94 194 SER A O 1
ATOM 1551 N N . LEU A 1 195 ? 0.649 36.906 2.688 1 93.44 195 LEU A N 1
ATOM 1552 C CA . LEU A 1 195 ? 1.148 35.969 1.693 1 93.44 195 LEU A CA 1
ATOM 1553 C C . LEU A 1 195 ? 1.169 34.531 2.254 1 93.44 195 LEU A C 1
ATOM 1555 O O . LEU A 1 195 ? 1.745 33.625 1.645 1 93.44 195 LEU A O 1
ATOM 1559 N N . ALA A 1 196 ? 0.559 34.438 3.412 1 96.75 196 ALA A N 1
ATOM 1560 C CA . ALA A 1 196 ? 0.574 33.125 4.059 1 96.75 196 ALA A CA 1
ATOM 1561 C C . ALA A 1 196 ? -0.369 32.156 3.357 1 96.75 196 ALA A C 1
ATOM 1563 O O . ALA A 1 196 ? -1.458 32.531 2.926 1 96.75 196 ALA A O 1
ATOM 1564 N N . LEU A 1 197 ? 0.052 30.953 3.182 1 97.12 197 LEU A N 1
ATOM 1565 C CA . LEU A 1 197 ? -0.773 29.859 2.703 1 97.12 197 LEU A CA 1
ATOM 1566 C C . LEU A 1 197 ? -0.747 28.688 3.688 1 97.12 197 LEU A C 1
ATOM 1568 O O . LEU A 1 197 ? 0.289 28.406 4.297 1 97.12 197 LEU A O 1
ATOM 1572 N N . GLY A 1 198 ? -1.874 28.078 3.854 1 97.75 198 GLY A N 1
ATOM 1573 C CA . GLY A 1 198 ? -1.962 27 4.828 1 97.75 198 GLY A CA 1
ATOM 1574 C C . GLY A 1 198 ? -2.523 25.703 4.254 1 97.75 198 GLY A C 1
ATOM 1575 O O . GLY A 1 198 ? -3.02 25.688 3.125 1 97.75 198 GLY A O 1
ATOM 1576 N N . SER A 1 199 ? -2.398 24.672 4.973 1 98.56 199 SER A N 1
ATOM 1577 C CA . SER A 1 199 ? -2.99 23.359 4.676 1 98.56 199 SER A CA 1
ATOM 1578 C C . SER A 1 199 ? -3.42 22.656 5.953 1 98.56 199 SER A C 1
ATOM 1580 O O . SER A 1 199 ? -2.916 22.953 7.035 1 98.56 199 SER A O 1
ATOM 1582 N N . TYR A 1 200 ? -4.352 21.828 5.789 1 98.69 200 TYR A N 1
ATOM 1583 C CA . TYR A 1 200 ? -4.762 20.984 6.906 1 98.69 200 TYR A CA 1
ATOM 1584 C C . TYR A 1 200 ? -4.809 19.531 6.496 1 98.69 200 TYR A C 1
ATOM 1586 O O . TYR A 1 200 ? -4.855 19.203 5.305 1 98.69 200 TYR A O 1
ATOM 1594 N N . ASP A 1 201 ? -4.738 18.688 7.441 1 98.62 201 ASP A N 1
ATOM 1595 C CA . ASP A 1 201 ? -4.832 17.234 7.332 1 98.62 201 ASP A CA 1
ATOM 1596 C C . ASP A 1 201 ? -5.688 16.656 8.453 1 98.62 201 ASP A C 1
ATOM 1598 O O . ASP A 1 201 ? -5.363 16.812 9.633 1 98.62 201 ASP A O 1
ATOM 1602 N N . PHE A 1 202 ? -6.77 16.109 8.102 1 98.75 202 PHE A N 1
ATOM 1603 C CA . PHE A 1 202 ? -7.586 15.289 8.984 1 98.75 202 PHE A CA 1
ATOM 1604 C C . PHE A 1 202 ? -7.48 13.82 8.594 1 98.75 202 PHE A C 1
ATOM 1606 O O . PHE A 1 202 ? -7.898 13.43 7.504 1 98.75 202 PHE A O 1
ATOM 1613 N N . SER A 1 203 ? -6.926 12.977 9.43 1 98.56 203 SER A N 1
ATOM 1614 C CA . SER A 1 203 ? -6.82 11.547 9.164 1 98.56 203 SER A CA 1
ATOM 1615 C C . SER A 1 203 ? -7.34 10.727 10.336 1 98.56 203 SER A C 1
ATOM 1617 O O . SER A 1 203 ? -7.148 11.094 11.492 1 98.56 203 SER A O 1
ATOM 1619 N N . ALA A 1 204 ? -7.973 9.672 9.992 1 98.62 204 ALA A N 1
ATOM 1620 C CA . ALA A 1 204 ? -8.523 8.797 11.031 1 98.62 204 ALA A CA 1
ATOM 1621 C C . ALA A 1 204 ? -8.797 7.402 10.484 1 98.62 204 ALA A C 1
ATOM 1623 O O . ALA A 1 204 ? -8.891 7.211 9.266 1 98.62 204 ALA A O 1
ATOM 1624 N N . GLY A 1 205 ? -8.883 6.438 11.414 1 98.38 205 GLY A N 1
ATOM 1625 C CA . GLY A 1 205 ? -9.32 5.109 11.016 1 98.38 205 GLY A CA 1
ATOM 1626 C C . GLY A 1 205 ? -8.703 4.004 11.852 1 98.38 205 GLY A C 1
ATOM 1627 O O . GLY A 1 205 ? -8.188 4.254 12.938 1 98.38 205 GLY A O 1
ATOM 1628 N N . TYR A 1 206 ? -8.992 2.818 11.484 1 98 206 TYR A N 1
ATOM 1629 C CA . TYR A 1 206 ? -8.359 1.619 12.023 1 98 206 TYR A CA 1
ATOM 1630 C C . TYR A 1 206 ? -7.105 1.264 11.234 1 98 206 TYR A C 1
ATOM 1632 O O . TYR A 1 206 ? -7.129 0.36 10.391 1 98 206 TYR A O 1
ATOM 1640 N N . MET A 1 207 ? -6.023 1.979 11.578 1 96.81 207 MET A N 1
ATOM 1641 C CA . MET A 1 207 ? -4.75 1.923 10.867 1 96.81 207 MET A CA 1
ATOM 1642 C C . MET A 1 207 ? -3.963 0.678 11.266 1 96.81 207 MET A C 1
ATOM 1644 O O . MET A 1 207 ? -4.289 0.018 12.25 1 96.81 207 MET A O 1
ATOM 1648 N N . ARG A 1 208 ? -2.957 0.371 10.469 1 95.44 208 ARG A N 1
ATOM 1649 C CA . ARG A 1 208 ? -2.084 -0.749 10.812 1 95.44 208 ARG A CA 1
ATOM 1650 C C . ARG A 1 208 ? -1.353 -0.495 12.125 1 95.44 208 ARG A C 1
ATOM 1652 O O . ARG A 1 208 ? -0.936 0.631 12.398 1 95.44 208 ARG A O 1
ATOM 1659 N N . ARG A 1 209 ? -1.156 -1.587 12.812 1 93.81 209 ARG A N 1
ATOM 1660 C CA . ARG A 1 209 ? -0.401 -1.468 14.062 1 93.81 209 ARG A CA 1
ATOM 1661 C C . ARG A 1 209 ? 0.956 -0.817 13.812 1 93.81 209 ARG A C 1
ATOM 1663 O O . ARG A 1 209 ? 1.376 0.058 14.578 1 93.81 209 ARG A O 1
ATOM 1670 N N . GLU A 1 210 ? 1.657 -1.36 12.797 1 95.12 210 GLU A N 1
ATOM 1671 C CA . GLU A 1 210 ? 2.877 -0.715 12.32 1 95.12 210 GLU A CA 1
ATOM 1672 C C . GLU A 1 210 ? 2.615 0.088 11.047 1 95.12 210 GLU A C 1
ATOM 1674 O O . GLU A 1 210 ? 2.305 -0.482 10 1 95.12 210 GLU A O 1
ATOM 1679 N N . THR A 1 211 ? 2.725 1.378 11.172 1 95.44 211 THR A N 1
ATOM 1680 C CA . THR A 1 211 ? 2.449 2.283 10.062 1 95.44 211 THR A CA 1
ATOM 1681 C C . THR A 1 211 ? 3.693 3.088 9.695 1 95.44 211 THR A C 1
ATOM 1683 O O . THR A 1 211 ? 4.297 3.729 10.562 1 95.44 211 THR A O 1
ATOM 1686 N N . SER A 1 212 ? 4.113 2.988 8.484 1 96.38 212 SER A N 1
ATOM 1687 C CA . SER A 1 212 ? 5.242 3.74 7.945 1 96.38 212 SER A CA 1
ATOM 1688 C C . SER A 1 212 ? 4.836 4.551 6.719 1 96.38 212 SER A C 1
ATOM 1690 O O . SER A 1 212 ? 4.25 4.008 5.777 1 96.38 212 SER A O 1
ATOM 1692 N N . TRP A 1 213 ? 5.145 5.836 6.75 1 97.06 213 TRP A N 1
ATOM 1693 C CA . TRP A 1 213 ? 4.789 6.617 5.57 1 97.06 213 TRP A CA 1
ATOM 1694 C C . TRP A 1 213 ? 5.82 7.711 5.309 1 97.06 213 TRP A C 1
ATOM 1696 O O . TRP A 1 213 ? 6.609 8.055 6.191 1 97.06 213 TRP A O 1
ATOM 1706 N N . ARG A 1 214 ? 5.867 8.094 4.074 1 98.25 214 ARG A N 1
ATOM 1707 C CA . ARG A 1 214 ? 6.551 9.289 3.588 1 98.25 214 ARG A CA 1
ATOM 1708 C C . ARG A 1 214 ? 5.551 10.328 3.086 1 98.25 214 ARG A C 1
ATOM 1710 O O . ARG A 1 214 ? 4.52 9.977 2.512 1 98.25 214 ARG A O 1
ATOM 1717 N N . TRP A 1 215 ? 5.891 11.516 3.338 1 98.75 215 TRP A N 1
ATOM 1718 C CA . TRP A 1 215 ? 4.93 12.57 3.049 1 98.75 215 TRP A CA 1
ATOM 1719 C C . TRP A 1 215 ? 5.641 13.828 2.561 1 98.75 215 TRP A C 1
ATOM 1721 O O . TRP A 1 215 ? 6.746 14.141 3.006 1 98.75 215 TRP A O 1
ATOM 1731 N N . ALA A 1 216 ? 5.043 14.523 1.584 1 98.88 216 ALA A N 1
ATOM 1732 C CA . ALA A 1 216 ? 5.488 15.82 1.098 1 98.88 216 ALA A CA 1
ATOM 1733 C C . ALA A 1 216 ? 4.32 16.797 0.983 1 98.88 216 ALA A C 1
ATOM 1735 O O . ALA A 1 216 ? 3.219 16.406 0.579 1 98.88 216 ALA A O 1
ATOM 1736 N N . SER A 1 217 ? 4.539 18.016 1.333 1 98.88 217 SER A N 1
ATOM 1737 C CA . SER A 1 217 ? 3.492 19.031 1.317 1 98.88 217 SER A CA 1
ATOM 1738 C C . SER A 1 217 ? 4.047 20.391 0.9 1 98.88 217 SER A C 1
ATOM 1740 O O . SER A 1 217 ? 5.125 20.781 1.345 1 98.88 217 SE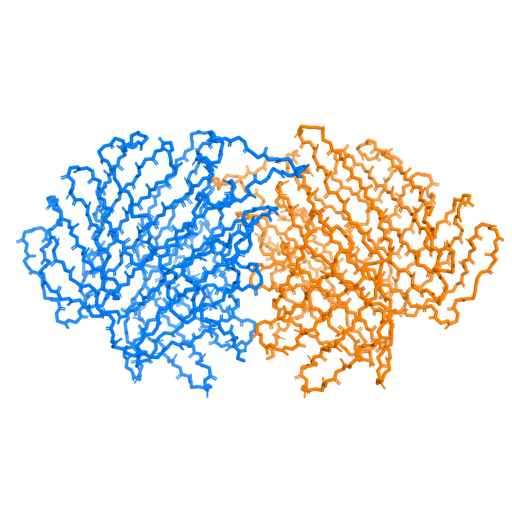R A O 1
ATOM 1742 N N . ILE A 1 218 ? 3.381 21.047 0.016 1 98.38 218 ILE A N 1
ATOM 1743 C CA . ILE A 1 218 ? 3.744 22.391 -0.432 1 98.38 218 ILE A CA 1
ATOM 1744 C C . ILE A 1 218 ? 2.533 23.312 -0.332 1 98.38 218 ILE A C 1
ATOM 1746 O O . ILE A 1 218 ? 1.417 22.922 -0.685 1 98.38 218 ILE A O 1
ATOM 1750 N N . ASN A 1 219 ? 2.666 24.438 0.248 1 97.69 219 ASN A N 1
ATOM 1751 C CA . ASN A 1 219 ? 1.812 25.609 0.131 1 97.69 219 ASN A CA 1
ATOM 1752 C C . ASN A 1 219 ? 2.568 26.797 -0.46 1 97.69 219 ASN A C 1
ATOM 1754 O O . ASN A 1 219 ? 3.234 27.531 0.266 1 97.69 219 ASN A O 1
ATOM 1758 N N . GLY A 1 220 ? 2.459 26.922 -1.747 1 95.38 220 GLY A N 1
ATOM 1759 C CA . GLY A 1 220 ? 3.264 27.969 -2.357 1 95.38 220 GLY A CA 1
ATOM 1760 C C . GLY A 1 220 ? 2.781 28.359 -3.742 1 95.38 220 GLY A C 1
ATOM 1761 O O . GLY A 1 220 ? 1.578 28.531 -3.961 1 95.38 220 GLY A O 1
ATOM 1762 N N . CYS A 1 221 ? 3.791 28.688 -4.543 1 91.31 221 CYS A N 1
ATOM 1763 C CA . CYS A 1 221 ? 3.477 29.156 -5.887 1 91.31 221 CYS A CA 1
ATOM 1764 C C . CYS A 1 221 ? 4.359 28.484 -6.926 1 91.31 221 CYS A C 1
ATOM 1766 O O . CYS A 1 221 ? 5.48 28.062 -6.621 1 91.31 221 CYS A O 1
ATOM 1768 N N . SER A 1 222 ? 3.781 28.312 -7.98 1 90.88 222 SER A N 1
ATOM 1769 C CA . SER A 1 222 ? 4.527 27.953 -9.18 1 90.88 222 SER A CA 1
ATOM 1770 C C . SER A 1 222 ? 4.582 29.109 -10.172 1 90.88 222 SER A C 1
ATOM 1772 O O . SER A 1 222 ? 4.234 30.25 -9.828 1 90.88 222 SER A O 1
ATOM 1774 N N . ASP A 1 223 ? 5.098 28.844 -11.445 1 87.12 223 ASP A N 1
ATOM 1775 C CA . ASP A 1 223 ? 5.152 29.828 -12.523 1 87.12 223 ASP A CA 1
ATOM 1776 C C . ASP A 1 223 ? 3.748 30.219 -12.969 1 87.12 223 ASP A C 1
ATOM 1778 O O . ASP A 1 223 ? 3.572 31.25 -13.625 1 87.12 223 ASP A O 1
ATOM 1782 N N . LYS A 1 224 ? 2.742 29.5 -12.531 1 87.88 224 LYS A N 1
ATOM 1783 C CA . LYS A 1 224 ? 1.395 29.75 -13.039 1 87.88 224 LYS A CA 1
ATOM 1784 C C . LYS A 1 224 ? 0.481 30.281 -11.938 1 87.88 224 LYS A C 1
ATOM 1786 O O . LYS A 1 224 ? -0.697 30.547 -12.188 1 87.88 224 LYS A O 1
ATOM 1791 N N . GLY A 1 225 ? 1.046 30.297 -10.758 1 89.12 225 GLY A N 1
ATOM 1792 C CA . GLY A 1 225 ? 0.23 30.797 -9.672 1 89.12 225 GLY A CA 1
ATOM 1793 C C . GLY A 1 225 ? 0.354 29.984 -8.398 1 89.12 225 GLY A C 1
ATOM 1794 O O . GLY A 1 225 ? 1.369 29.312 -8.18 1 89.12 225 GLY A O 1
ATOM 1795 N N . LYS A 1 226 ? -0.78 30.109 -7.523 1 93 226 LYS A N 1
ATOM 1796 C CA . LYS A 1 226 ? -0.75 29.375 -6.266 1 93 226 LYS A CA 1
ATOM 1797 C C . LYS A 1 226 ? -0.755 27.875 -6.512 1 93 226 LYS A C 1
ATOM 1799 O O . LYS A 1 226 ? -1.43 27.391 -7.422 1 93 226 LYS A O 1
ATOM 1804 N N . LEU A 1 227 ? -0.03 27.203 -5.688 1 96.38 227 LEU A N 1
ATOM 1805 C CA . LEU A 1 227 ? 0.123 25.766 -5.855 1 96.38 227 LEU A CA 1
ATOM 1806 C C . LEU A 1 227 ? 0.135 25.062 -4.504 1 96.38 227 LEU A C 1
ATOM 1808 O O . LEU A 1 227 ? 0.855 25.469 -3.592 1 96.38 227 LEU A O 1
ATOM 1812 N N . GLY A 1 228 ? -0.749 24.141 -4.355 1 98.12 228 GLY A N 1
ATOM 1813 C CA . GLY A 1 228 ? -0.74 23.203 -3.246 1 98.12 228 GLY A CA 1
ATOM 1814 C C . GLY A 1 228 ? -0.43 21.781 -3.668 1 98.12 228 GLY A C 1
ATOM 1815 O O . GLY A 1 228 ? -0.858 21.328 -4.738 1 98.12 228 GLY A O 1
ATOM 1816 N N . LEU A 1 229 ? 0.279 21.094 -2.811 1 98.69 229 LEU A N 1
ATOM 1817 C CA . LEU A 1 229 ? 0.663 19.719 -3.15 1 98.69 229 LEU A CA 1
ATOM 1818 C C . LEU A 1 229 ? 0.643 18.828 -1.914 1 98.69 229 LEU A C 1
ATOM 1820 O O . LEU A 1 229 ? 1.115 19.219 -0.847 1 98.69 229 LEU A O 1
ATOM 1824 N N . ASN A 1 230 ? 0.059 17.75 -2.061 1 98.88 230 ASN A N 1
ATOM 1825 C CA . ASN A 1 230 ? 0.169 16.672 -1.093 1 98.88 230 ASN A CA 1
ATOM 1826 C C . ASN A 1 230 ? 0.567 15.359 -1.764 1 98.88 230 ASN A C 1
ATOM 1828 O O . ASN A 1 230 ? -0.17 14.836 -2.602 1 98.88 230 ASN A O 1
ATOM 1832 N N . LEU A 1 231 ? 1.725 14.828 -1.417 1 98.81 231 LEU A N 1
ATOM 1833 C CA . LEU A 1 231 ? 2.186 13.516 -1.854 1 98.81 231 LEU A CA 1
ATOM 1834 C C . LEU A 1 231 ? 2.457 12.609 -0.657 1 98.81 231 LEU A C 1
ATOM 1836 O O . LEU A 1 231 ? 2.994 13.055 0.358 1 98.81 231 LEU A O 1
ATOM 1840 N N . ALA A 1 232 ? 2.033 11.414 -0.812 1 98.69 232 ALA A N 1
ATOM 1841 C CA . ALA A 1 232 ? 2.281 10.461 0.269 1 98.69 232 ALA A CA 1
ATOM 1842 C C . ALA A 1 232 ? 2.467 9.055 -0.276 1 98.69 232 ALA A C 1
ATOM 1844 O O . ALA A 1 232 ? 2.004 8.734 -1.374 1 98.69 232 ALA A O 1
ATOM 1845 N N . ALA A 1 233 ? 3.148 8.203 0.478 1 98 233 ALA A N 1
ATOM 1846 C CA . ALA A 1 233 ? 3.293 6.77 0.251 1 98 233 ALA A CA 1
ATOM 1847 C C . ALA A 1 233 ? 3.336 6.008 1.573 1 98 233 ALA A C 1
ATOM 1849 O O . ALA A 1 233 ? 3.951 6.461 2.539 1 98 233 ALA A O 1
ATOM 1850 N N . GLY A 1 234 ? 2.59 4.852 1.592 1 96.5 234 GLY A N 1
ATOM 1851 C CA . GLY A 1 234 ? 2.764 3.965 2.73 1 96.5 234 GLY A CA 1
ATOM 1852 C C . GLY A 1 234 ? 1.524 3.861 3.6 1 96.5 234 GLY A C 1
ATOM 1853 O O . GLY A 1 234 ? 1.399 2.934 4.402 1 96.5 234 GLY A O 1
ATOM 1854 N N . VAL A 1 235 ? 0.551 4.723 3.525 1 94.81 235 VAL A N 1
ATOM 1855 C CA . VAL A 1 235 ? -0.614 4.664 4.402 1 94.81 235 VAL A CA 1
ATOM 1856 C C . VAL A 1 235 ? -1.882 4.504 3.566 1 94.81 235 VAL A C 1
ATOM 1858 O O . VAL A 1 235 ? -2.396 3.393 3.416 1 94.81 235 VAL A O 1
ATOM 1861 N N . ASN A 1 236 ? -2.447 5.512 2.922 1 96.19 236 ASN A N 1
ATOM 1862 C CA . ASN A 1 236 ? -3.557 5.43 1.977 1 96.19 236 ASN A CA 1
ATOM 1863 C C . ASN A 1 236 ? -3.07 5.086 0.571 1 96.19 236 ASN A C 1
ATOM 1865 O O . ASN A 1 236 ? -3.014 5.957 -0.299 1 96.19 236 ASN A O 1
ATOM 1869 N N . GLU A 1 237 ? -2.875 3.748 0.435 1 95.12 237 GLU A N 1
ATOM 1870 C CA . GLU A 1 237 ? -2.238 3.379 -0.826 1 95.12 237 GLU A CA 1
ATOM 1871 C C . GLU A 1 237 ? -2.922 2.17 -1.457 1 95.12 237 GLU A C 1
ATOM 1873 O O . GLU A 1 237 ? -2.562 1.752 -2.559 1 95.12 237 GLU A O 1
ATOM 1878 N N . THR A 1 238 ? -3.873 1.528 -0.835 1 97.25 238 THR A N 1
ATOM 1879 C CA . THR A 1 238 ? -4.52 0.338 -1.376 1 97.25 238 THR A CA 1
ATOM 1880 C C . THR A 1 238 ? -5.703 0.72 -2.258 1 97.25 238 THR A C 1
ATOM 1882 O O . THR A 1 238 ? -6.734 1.181 -1.758 1 97.25 238 THR A O 1
ATOM 1885 N N . GLY A 1 239 ? -5.527 0.513 -3.531 1 96.56 239 GLY A N 1
ATOM 1886 C CA . GLY A 1 239 ? -6.582 0.816 -4.488 1 96.56 239 GLY A CA 1
ATOM 1887 C C . GLY A 1 239 ? -6.57 2.262 -4.949 1 96.56 239 GLY A C 1
ATOM 1888 O O . GLY A 1 239 ? -6.941 2.559 -6.086 1 96.56 239 GLY A O 1
ATOM 1889 N N . SER A 1 240 ? -6.207 3.121 -4.062 1 96.94 240 SER A N 1
ATOM 1890 C CA . SER A 1 240 ? -6.164 4.555 -4.34 1 96.94 240 SER A CA 1
ATOM 1891 C C . SER A 1 240 ? -5.012 5.223 -3.594 1 96.94 240 SER A C 1
ATOM 1893 O O . SER A 1 240 ? -4.27 4.562 -2.863 1 96.94 240 SER A O 1
ATOM 1895 N N . HIS A 1 241 ? -4.828 6.594 -3.877 1 96.94 241 HIS A N 1
ATOM 1896 C CA . HIS A 1 241 ? -3.695 7.305 -3.293 1 96.94 241 HIS A CA 1
ATOM 1897 C C . HIS A 1 241 ? -4.117 8.664 -2.758 1 96.94 241 HIS A C 1
ATOM 1899 O O . HIS A 1 241 ? -5.004 9.312 -3.318 1 96.94 241 HIS A O 1
ATOM 1905 N N . GLU A 1 242 ? -3.447 9.094 -1.763 1 98.19 242 GLU A N 1
ATOM 1906 C CA . GLU A 1 242 ? -3.738 10.406 -1.207 1 98.19 242 GLU A CA 1
ATOM 1907 C C . GLU A 1 242 ? -2.816 11.469 -1.798 1 98.19 242 GLU A C 1
ATOM 1909 O O . GLU A 1 242 ? -2.244 12.281 -1.064 1 98.19 242 GLU A O 1
ATOM 1914 N N . ASN A 1 243 ? -2.604 11.453 -3.08 1 98.56 243 ASN A N 1
ATOM 1915 C CA . ASN A 1 243 ? -1.77 12.406 -3.805 1 98.56 243 ASN A CA 1
ATOM 1916 C C . ASN A 1 243 ? -2.611 13.359 -4.652 1 98.56 243 ASN A C 1
ATOM 1918 O O . ASN A 1 243 ? -3.482 12.922 -5.406 1 98.56 243 ASN A O 1
ATOM 1922 N N . ALA A 1 244 ? -2.334 14.641 -4.473 1 98.25 244 ALA A N 1
ATOM 1923 C CA . ALA A 1 244 ? -3.127 15.641 -5.184 1 98.25 244 ALA A CA 1
ATOM 1924 C C . ALA A 1 244 ? -2.336 16.938 -5.371 1 98.25 244 ALA A C 1
ATOM 1926 O O . ALA A 1 244 ? -1.453 17.25 -4.57 1 98.25 244 ALA A O 1
ATOM 1927 N N . LEU A 1 245 ? -2.645 17.594 -6.41 1 98.19 245 LEU A N 1
ATOM 1928 C CA . LEU A 1 245 ? -2.154 18.922 -6.766 1 98.19 245 LEU A CA 1
ATOM 1929 C C . LEU A 1 245 ? -3.301 19.922 -6.844 1 98.19 245 LEU A C 1
ATOM 1931 O O . LEU A 1 245 ? -4.355 19.609 -7.406 1 98.19 245 LEU A O 1
ATOM 1935 N N . TRP A 1 246 ? -3.15 21.031 -6.188 1 97.75 246 TRP A N 1
ATOM 1936 C CA . TRP A 1 246 ? -4.07 22.141 -6.375 1 97.75 246 TRP A CA 1
ATOM 1937 C C . TRP A 1 246 ? -3.391 23.281 -7.121 1 97.75 246 TRP A C 1
ATOM 1939 O O . TRP A 1 246 ? -2.365 23.812 -6.672 1 97.75 246 TRP A O 1
ATOM 1949 N N . VA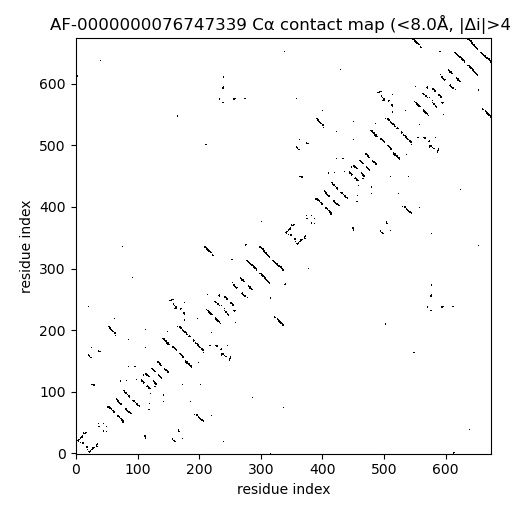L A 1 247 ? -3.896 23.609 -8.188 1 95 247 VAL A N 1
ATOM 1950 C CA . VAL A 1 247 ? -3.441 24.781 -8.938 1 95 247 VAL A CA 1
ATOM 1951 C C . VAL A 1 247 ? -4.641 25.656 -9.328 1 95 247 VAL A C 1
ATOM 1953 O O . VAL A 1 247 ? -5.637 25.141 -9.844 1 95 247 VAL A O 1
ATOM 1956 N N . ASN A 1 248 ? -4.469 26.938 -9.07 1 84.19 248 ASN A N 1
ATOM 1957 C CA . ASN A 1 248 ? -5.539 27.891 -9.344 1 84.19 248 ASN A CA 1
ATOM 1958 C C . ASN A 1 248 ? -6.883 27.375 -8.828 1 84.19 248 ASN A C 1
ATOM 1960 O O . ASN A 1 248 ? -7.879 27.391 -9.555 1 84.19 248 ASN A O 1
ATOM 1964 N N . GLU A 1 249 ? -6.898 26.719 -7.75 1 84.31 249 GLU A N 1
ATOM 1965 C CA . GLU A 1 249 ? -8.078 26.344 -6.98 1 84.31 249 GLU A CA 1
ATOM 1966 C C . GLU A 1 249 ? -8.664 25.031 -7.496 1 84.31 249 GLU A C 1
ATOM 1968 O O . GLU A 1 249 ? -9.703 24.578 -7.008 1 84.31 249 GLU A O 1
ATOM 1973 N N . GLU A 1 250 ? -8.023 24.5 -8.445 1 93.56 250 GLU A N 1
ATOM 1974 C CA . GLU A 1 250 ? -8.5 23.234 -8.992 1 93.56 250 GLU A CA 1
ATOM 1975 C C . GLU A 1 250 ? -7.676 22.062 -8.461 1 93.56 250 GLU A C 1
ATOM 1977 O O . GLU A 1 250 ? -6.445 22.109 -8.453 1 93.56 250 GLU A O 1
ATOM 1982 N N . ARG A 1 251 ? -8.406 21.062 -8.094 1 96.81 251 ARG A N 1
ATOM 1983 C CA . ARG A 1 251 ? -7.75 19.859 -7.59 1 96.81 251 ARG A CA 1
ATOM 1984 C C . ARG A 1 251 ? -7.438 18.891 -8.719 1 96.81 251 ARG A C 1
ATOM 1986 O O . ARG A 1 251 ? -8.312 18.562 -9.523 1 96.81 251 ARG A O 1
ATOM 1993 N N . HIS A 1 252 ? -6.254 18.422 -8.797 1 97 252 HIS A N 1
ATOM 1994 C CA . HIS A 1 252 ? -5.805 17.359 -9.695 1 97 252 HIS A CA 1
ATOM 1995 C C . HIS A 1 252 ? -5.289 16.156 -8.914 1 97 252 HIS A C 1
ATOM 1997 O O . HIS A 1 252 ? -4.254 16.234 -8.258 1 97 252 HIS A O 1
ATOM 2003 N N . LEU A 1 253 ? -6.027 15.062 -9.062 1 97.19 253 LEU A N 1
ATOM 2004 C CA . LEU A 1 253 ? -5.582 13.852 -8.375 1 97.19 253 LEU A CA 1
ATOM 2005 C C . LEU A 1 253 ? -4.383 13.234 -9.086 1 97.19 253 LEU A C 1
ATOM 2007 O O . LEU A 1 253 ? -4.301 13.266 -10.312 1 97.19 253 LEU A O 1
ATOM 2011 N N . LEU A 1 254 ? -3.449 12.75 -8.32 1 97.12 254 LEU A N 1
ATOM 2012 C CA . LEU A 1 254 ? -2.223 12.141 -8.828 1 97.12 254 LEU A CA 1
ATOM 2013 C C . LEU A 1 254 ? -2.125 10.68 -8.414 1 97.12 254 LEU A C 1
ATOM 2015 O O . LEU A 1 254 ? -2.797 10.25 -7.473 1 97.12 254 LEU A O 1
ATOM 2019 N N . GLY A 1 255 ? -1.343 9.875 -9.133 1 95.81 255 GLY A N 1
ATOM 2020 C CA . GLY A 1 255 ? -1.124 8.469 -8.828 1 95.81 255 GLY A CA 1
ATOM 2021 C C . GLY A 1 255 ? -0.053 8.242 -7.781 1 95.81 255 GLY A C 1
ATOM 2022 O O . GLY A 1 255 ? 0.335 9.18 -7.074 1 95.81 255 GLY A O 1
ATOM 2023 N N . ALA A 1 256 ? 0.404 7.051 -7.719 1 97 256 ALA A N 1
ATOM 2024 C CA . ALA A 1 256 ? 1.428 6.66 -6.75 1 97 256 ALA A CA 1
ATOM 2025 C C . ALA A 1 256 ? 2.74 7.391 -7.02 1 97 256 ALA A C 1
ATOM 2027 O O . ALA A 1 256 ? 3.053 7.719 -8.164 1 97 256 ALA A O 1
ATOM 2028 N N . VAL A 1 257 ? 3.51 7.582 -5.902 1 98.12 257 VAL A N 1
ATOM 2029 C CA . VAL A 1 257 ? 4.801 8.242 -6.047 1 98.12 257 VAL A CA 1
ATOM 2030 C C . VAL A 1 257 ? 5.871 7.465 -5.285 1 98.12 257 VAL A C 1
ATOM 2032 O O . VAL A 1 257 ? 5.559 6.719 -4.352 1 98.12 257 VAL A O 1
ATOM 2035 N N . HIS A 1 258 ? 7.086 7.656 -5.727 1 97.81 258 HIS A N 1
ATOM 2036 C CA . HIS A 1 258 ? 8.273 7.121 -5.066 1 97.81 258 HIS A CA 1
ATOM 2037 C C . HIS A 1 258 ? 9 8.203 -4.277 1 97.81 258 HIS A C 1
ATOM 2039 O O . HIS A 1 258 ? 9.125 9.344 -4.746 1 97.81 258 HIS A O 1
ATOM 2045 N N . PHE A 1 259 ? 9.367 7.871 -3.09 1 98.25 259 PHE A N 1
ATOM 2046 C CA . PHE A 1 259 ? 10.281 8.688 -2.307 1 98.25 259 PHE A CA 1
ATOM 2047 C C . PHE A 1 259 ? 11.656 8.039 -2.225 1 98.25 259 PHE A C 1
ATOM 2049 O O . PHE A 1 259 ? 11.82 6.996 -1.583 1 98.25 259 PHE A O 1
ATOM 2056 N N . LEU A 1 260 ? 12.602 8.578 -2.895 1 96.94 260 LEU A N 1
ATOM 2057 C CA . LEU A 1 260 ? 13.977 8.094 -2.812 1 96.94 260 LEU A CA 1
ATOM 2058 C C . LEU A 1 260 ? 14.828 9.016 -1.946 1 96.94 260 LEU A C 1
ATOM 2060 O O . LEU A 1 260 ? 14.992 10.195 -2.262 1 96.94 260 LEU A O 1
ATOM 2064 N N . PHE A 1 261 ? 15.297 8.508 -0.865 1 96.44 261 PHE A N 1
ATOM 2065 C CA . PHE A 1 261 ? 16.125 9.258 0.066 1 96.44 261 PHE A CA 1
ATOM 2066 C C . PHE A 1 261 ? 16.953 8.32 0.932 1 96.44 261 PHE A C 1
ATOM 2068 O O . PHE A 1 261 ? 16.781 7.098 0.876 1 96.44 261 PHE A O 1
ATOM 2075 N N . ASP A 1 262 ? 17.938 8.922 1.641 1 93.25 262 ASP A N 1
ATOM 2076 C CA . ASP A 1 262 ? 18.812 8.164 2.531 1 93.25 262 ASP A CA 1
ATOM 2077 C C . ASP A 1 262 ? 18.531 8.508 3.994 1 93.25 262 ASP A C 1
ATOM 2079 O O . ASP A 1 262 ? 18.875 9.594 4.457 1 93.25 262 ASP A O 1
ATOM 2083 N N . ARG A 1 263 ? 18.047 7.543 4.762 1 92.44 263 ARG A N 1
ATOM 2084 C CA . ARG A 1 263 ? 17.719 7.785 6.16 1 92.44 263 ARG A CA 1
ATOM 2085 C C . ARG A 1 263 ? 18.984 8.023 6.984 1 92.44 263 ARG A C 1
ATOM 2087 O O . ARG A 1 263 ? 18.938 8.672 8.031 1 92.44 263 ARG A O 1
ATOM 2094 N N . GLN A 1 264 ? 20.062 7.539 6.461 1 90.81 264 GLN A N 1
ATOM 2095 C CA . GLN A 1 264 ? 21.312 7.637 7.207 1 90.81 264 GLN A CA 1
ATOM 2096 C C . GLN A 1 264 ? 22.047 8.938 6.883 1 90.81 264 GLN A C 1
ATOM 2098 O O . GLN A 1 264 ? 23 9.297 7.562 1 90.81 264 GLN A O 1
ATOM 2103 N N . ALA A 1 265 ? 21.625 9.586 5.844 1 92.88 265 ALA A N 1
ATOM 2104 C CA . ALA A 1 265 ? 22.188 10.875 5.445 1 92.88 265 ALA A CA 1
ATOM 2105 C C . ALA A 1 265 ? 21.109 11.914 5.234 1 92.88 265 ALA A C 1
ATOM 2107 O O . ALA A 1 265 ? 20.781 12.266 4.098 1 92.88 265 ALA A O 1
ATOM 2108 N N . THR A 1 266 ? 20.703 12.5 6.301 1 91.94 266 THR A N 1
ATOM 2109 C CA . THR A 1 266 ? 19.484 13.305 6.32 1 91.94 266 THR A CA 1
ATOM 2110 C C . THR A 1 266 ? 19.703 14.617 5.562 1 91.94 266 THR A C 1
ATOM 2112 O O . THR A 1 266 ? 18.734 15.312 5.234 1 91.94 266 THR A O 1
ATOM 2115 N N . GLN A 1 267 ? 20.906 14.977 5.258 1 94.38 267 GLN A N 1
ATOM 2116 C CA . GLN A 1 267 ? 21.188 16.219 4.555 1 94.38 267 GLN A CA 1
ATOM 2117 C C . GLN A 1 267 ? 21.141 16.031 3.041 1 94.38 267 GLN A C 1
ATOM 2119 O O . GLN A 1 267 ? 21.125 17 2.285 1 94.38 267 GLN A O 1
ATOM 2124 N N . LYS A 1 268 ? 21.094 14.789 2.674 1 96.12 268 LYS A N 1
ATOM 2125 C CA . LYS A 1 268 ? 21.062 14.508 1.241 1 96.12 268 LYS A CA 1
ATOM 2126 C C . LYS A 1 268 ? 19.688 14.766 0.65 1 96.12 268 LYS A C 1
ATOM 2128 O O . LYS A 1 268 ? 18.688 14.711 1.362 1 96.12 268 LYS A O 1
ATOM 2133 N N . LYS A 1 269 ? 19.703 15.016 -0.582 1 98.19 269 LYS A N 1
ATOM 2134 C CA . LYS A 1 269 ? 18.484 15.344 -1.31 1 98.19 269 LYS A CA 1
ATOM 2135 C C . LYS A 1 269 ? 17.562 14.133 -1.422 1 98.19 269 LYS A C 1
ATOM 2137 O O . LYS A 1 269 ? 18.016 12.992 -1.404 1 98.19 269 LYS A O 1
ATOM 2142 N N . TRP A 1 270 ? 16.234 14.445 -1.487 1 98.31 270 TRP A N 1
ATOM 2143 C CA . TRP A 1 270 ? 15.219 13.461 -1.856 1 98.31 270 TRP A CA 1
ATOM 2144 C C . TRP A 1 270 ? 14.859 13.578 -3.334 1 98.31 270 TRP A C 1
ATOM 2146 O O . TRP A 1 270 ? 14.891 14.672 -3.904 1 98.31 270 TRP A O 1
ATOM 2156 N N . ARG A 1 271 ? 14.609 12.531 -3.963 1 98.5 271 ARG A N 1
ATOM 2157 C CA . ARG A 1 271 ? 13.875 12.555 -5.227 1 98.5 271 ARG A CA 1
ATOM 2158 C C . ARG A 1 271 ? 12.469 11.992 -5.051 1 98.5 271 ARG A C 1
ATOM 2160 O O . ARG A 1 271 ? 12.289 10.922 -4.453 1 98.5 271 ARG A O 1
ATOM 2167 N N . ILE A 1 272 ? 11.484 12.648 -5.457 1 98.81 272 ILE A N 1
ATOM 2168 C CA . ILE A 1 272 ? 10.086 12.219 -5.457 1 98.81 272 ILE A CA 1
ATOM 2169 C C . ILE A 1 272 ? 9.562 12.188 -6.887 1 98.81 272 ILE A C 1
ATOM 2171 O O . ILE A 1 272 ? 9.562 13.211 -7.578 1 98.81 272 ILE A O 1
ATOM 2175 N N . PHE A 1 273 ? 9.086 11.023 -7.297 1 98.38 273 PHE A N 1
ATOM 2176 C CA . PHE A 1 273 ? 8.688 10.914 -8.695 1 98.38 273 PHE A CA 1
ATOM 2177 C C . PHE A 1 273 ? 7.594 9.859 -8.859 1 98.38 273 PHE A C 1
ATOM 2179 O O . PHE A 1 273 ? 7.32 9.094 -7.941 1 98.38 273 PHE A O 1
ATOM 2186 N N . SER A 1 274 ? 6.906 9.914 -9.945 1 97.25 274 SER A N 1
ATOM 2187 C CA . SER A 1 274 ? 5.859 8.938 -10.25 1 97.25 274 SER A CA 1
ATOM 2188 C C . SER A 1 274 ? 6.18 8.164 -11.523 1 97.25 274 SER A C 1
ATOM 2190 O O . SER A 1 274 ? 6.832 8.68 -12.43 1 97.25 274 SER A O 1
ATOM 2192 N N . ASP A 1 275 ? 5.672 6.973 -11.602 1 94.75 275 ASP A N 1
ATOM 2193 C CA . ASP A 1 275 ? 5.969 6.078 -12.719 1 94.75 275 ASP A CA 1
ATOM 2194 C C . ASP A 1 275 ? 5.332 6.578 -14.008 1 94.75 275 ASP A C 1
ATOM 2196 O O . ASP A 1 275 ? 5.766 6.215 -15.109 1 94.75 275 ASP A O 1
ATOM 2200 N N . ASP A 1 276 ? 4.289 7.336 -13.883 1 92.94 276 ASP A N 1
ATOM 2201 C CA . ASP A 1 276 ? 3.623 7.816 -15.086 1 92.94 276 ASP A CA 1
ATOM 2202 C C . ASP A 1 276 ? 4.258 9.117 -15.586 1 92.94 276 ASP A C 1
ATOM 2204 O O . ASP A 1 276 ? 3.77 9.727 -16.531 1 92.94 276 ASP A O 1
ATOM 2208 N N . GLY A 1 277 ? 5.254 9.648 -14.898 1 94.69 277 GLY A N 1
ATOM 2209 C CA . GLY A 1 277 ? 6.031 10.789 -15.359 1 94.69 277 GLY A CA 1
ATOM 2210 C C . GLY A 1 277 ? 5.406 12.117 -15 1 94.69 277 GLY A C 1
ATOM 2211 O O . GLY A 1 277 ? 5.902 13.172 -15.414 1 94.69 277 GLY A O 1
ATOM 2212 N N . ARG A 1 278 ? 4.406 12.156 -14.219 1 96.62 278 ARG A N 1
ATOM 2213 C CA . ARG A 1 278 ? 3.695 13.398 -13.922 1 96.62 278 ARG A CA 1
ATOM 2214 C C . ARG A 1 278 ? 4.363 14.148 -12.773 1 96.62 278 ARG A C 1
ATOM 2216 O O . ARG A 1 278 ? 4.125 15.344 -12.586 1 96.62 278 ARG A O 1
ATOM 2223 N N . VAL A 1 279 ? 5.141 13.438 -12.023 1 98.38 279 VAL A N 1
ATOM 2224 C CA . VAL A 1 279 ? 5.816 14.062 -10.891 1 98.38 279 VAL A CA 1
ATOM 2225 C C . VAL A 1 279 ? 7.312 13.773 -10.953 1 98.38 279 VAL A C 1
ATOM 2227 O O . VAL A 1 279 ? 7.719 12.617 -11.109 1 98.38 279 VAL A O 1
ATOM 2230 N N . ASP A 1 280 ? 8.117 14.703 -10.867 1 98.75 280 ASP A N 1
ATOM 2231 C CA . ASP A 1 280 ? 9.562 14.594 -10.688 1 98.75 280 ASP A CA 1
ATOM 2232 C C . ASP A 1 280 ? 10.117 15.797 -9.922 1 98.75 280 ASP A C 1
ATOM 2234 O O . ASP A 1 280 ? 10.336 16.859 -10.508 1 98.75 280 ASP A O 1
ATOM 2238 N N . LEU A 1 281 ? 10.32 15.609 -8.672 1 98.81 281 LEU A N 1
ATOM 2239 C CA . LEU A 1 281 ? 10.742 16.688 -7.777 1 98.81 281 LEU A CA 1
ATOM 2240 C C . LEU A 1 281 ? 12.008 16.297 -7.023 1 98.81 281 LEU A C 1
ATOM 2242 O O . LEU A 1 281 ? 12.188 15.125 -6.664 1 98.81 281 LEU A O 1
ATOM 2246 N N . THR A 1 282 ? 12.812 17.266 -6.84 1 98.88 282 THR A N 1
ATOM 2247 C CA . THR A 1 282 ? 13.945 17.156 -5.926 1 98.88 282 THR A CA 1
ATOM 2248 C C . THR A 1 282 ? 13.719 18.016 -4.68 1 98.88 282 THR A C 1
ATOM 2250 O O . THR A 1 282 ? 13.344 19.188 -4.777 1 98.88 282 THR A O 1
ATOM 2253 N N . PHE A 1 283 ? 13.891 17.438 -3.514 1 98.75 283 PHE A N 1
ATOM 2254 C CA . PHE A 1 283 ? 13.789 18.156 -2.248 1 98.75 283 PHE A CA 1
ATOM 2255 C C . PHE A 1 283 ? 15.156 18.281 -1.583 1 98.75 283 PHE A C 1
ATOM 2257 O O . PHE A 1 283 ? 15.852 17.281 -1.394 1 98.75 283 PHE A O 1
ATOM 2264 N N . THR A 1 284 ? 15.492 19.453 -1.253 1 98.56 284 THR A N 1
ATOM 2265 C CA . THR A 1 284 ? 16.719 19.734 -0.533 1 98.56 284 THR A CA 1
ATOM 2266 C C . THR A 1 284 ? 16.422 20.156 0.903 1 98.56 284 THR A C 1
ATOM 2268 O O . THR A 1 284 ? 15.93 21.266 1.144 1 98.56 284 THR A O 1
ATOM 2271 N N . PRO A 1 285 ? 16.828 19.344 1.83 1 97.81 285 PRO A N 1
ATOM 2272 C CA . PRO A 1 285 ? 16.516 19.672 3.225 1 97.81 285 PRO A CA 1
ATOM 2273 C C . PRO A 1 285 ? 17.312 20.875 3.738 1 97.81 285 PRO A C 1
ATOM 2275 O O . PRO A 1 285 ? 18.484 21.031 3.391 1 97.81 285 PRO A O 1
ATOM 2278 N N . LEU A 1 286 ? 16.641 21.703 4.602 1 96.62 286 LEU A N 1
ATOM 2279 C CA . LEU A 1 286 ? 17.281 22.812 5.289 1 96.62 286 LEU A CA 1
ATOM 2280 C C . LEU A 1 286 ? 17.438 22.516 6.777 1 96.62 286 LEU A C 1
ATOM 2282 O O . LEU A 1 286 ? 18.5 22.766 7.359 1 96.62 286 LEU A O 1
ATOM 2286 N N . ASN A 1 287 ? 16.406 22.156 7.332 1 96.19 287 ASN A N 1
ATOM 2287 C CA . ASN A 1 287 ? 16.297 21.844 8.75 1 96.19 287 ASN A CA 1
ATOM 2288 C C . ASN A 1 287 ? 15.344 20.672 9 1 96.19 287 ASN A C 1
ATOM 2290 O O . ASN A 1 287 ? 14.609 20.266 8.102 1 96.19 287 ASN A O 1
ATOM 2294 N N . ASN A 1 288 ? 15.469 20.062 10.117 1 94.75 288 ASN A N 1
ATOM 2295 C CA . ASN A 1 288 ? 14.547 18.969 10.43 1 94.75 288 ASN A CA 1
ATOM 2296 C C . ASN A 1 288 ? 14.258 18.891 11.922 1 94.75 288 ASN A C 1
ATOM 2298 O O . ASN A 1 288 ? 15.039 19.391 12.742 1 94.75 288 ASN A O 1
ATOM 2302 N N . ARG A 1 289 ? 13.141 18.516 12.227 1 94.12 289 ARG A N 1
ATOM 2303 C CA . ARG A 1 289 ? 12.805 18.094 13.578 1 94.12 289 ARG A CA 1
ATOM 2304 C C . ARG A 1 289 ? 12.617 16.578 13.648 1 94.12 289 ARG A C 1
ATOM 2306 O O . ARG A 1 289 ? 12.109 15.961 12.711 1 94.12 289 ARG A O 1
ATOM 2313 N N . SER A 1 290 ? 13.109 16 14.688 1 91.75 290 SER A N 1
ATOM 2314 C CA . SER A 1 290 ? 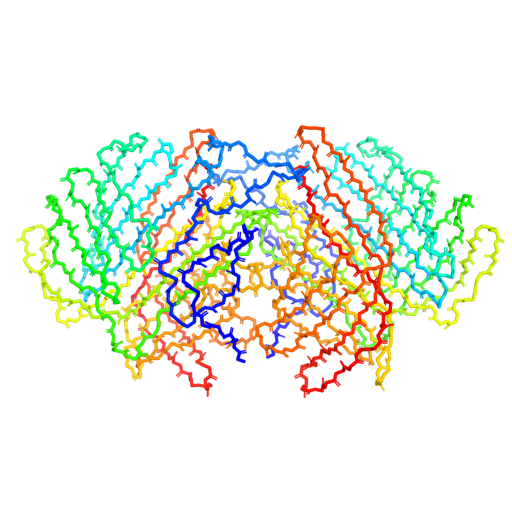13.07 14.547 14.828 1 91.75 290 SER A CA 1
ATOM 2315 C C . SER A 1 290 ? 12.727 14.133 16.25 1 91.75 290 SER A C 1
ATOM 2317 O O . SER A 1 290 ? 13.023 14.859 17.203 1 91.75 290 SER A O 1
ATOM 2319 N N . GLU A 1 291 ? 12 13.102 16.359 1 87.19 291 GLU A N 1
ATOM 2320 C CA . GLU A 1 291 ? 11.664 12.5 17.641 1 87.19 291 GLU A CA 1
ATOM 2321 C C . GLU A 1 291 ? 11.656 10.977 17.547 1 87.19 291 GLU A C 1
ATOM 2323 O O . GLU A 1 291 ? 11.055 10.406 16.641 1 87.19 291 GLU A O 1
ATOM 2328 N N . LYS A 1 292 ? 12.383 10.359 18.422 1 87.75 292 LYS A N 1
ATOM 2329 C CA . LYS A 1 292 ? 12.375 8.906 18.531 1 87.75 292 LYS A CA 1
ATOM 2330 C C . LYS A 1 292 ? 11.875 8.461 19.906 1 87.75 292 LYS A C 1
ATOM 2332 O O . LYS A 1 292 ? 12.438 8.836 20.938 1 87.75 292 LYS A O 1
ATOM 2337 N N . LEU A 1 293 ? 10.836 7.777 19.859 1 85.62 293 LEU A N 1
ATOM 2338 C CA . LEU A 1 293 ? 10.281 7.195 21.078 1 85.62 293 LEU A CA 1
ATOM 2339 C C . LEU A 1 293 ? 10.172 5.676 20.953 1 85.62 293 LEU A C 1
ATOM 2341 O O . LEU A 1 293 ? 9.516 5.164 20.047 1 85.62 293 LEU A O 1
ATOM 2345 N N . ASN A 1 294 ? 10.828 4.918 21.875 1 87.12 294 ASN A N 1
ATOM 2346 C CA . ASN A 1 294 ? 10.797 3.461 21.875 1 87.12 294 ASN A CA 1
ATOM 2347 C C . ASN A 1 294 ? 10.266 2.91 23.188 1 87.12 294 ASN A C 1
ATOM 2349 O O . ASN A 1 294 ? 11.039 2.615 24.109 1 87.12 294 ASN A O 1
ATOM 2353 N N . LEU A 1 295 ? 8.969 2.881 23.281 1 81.81 295 LEU A N 1
ATOM 2354 C CA . LEU A 1 295 ? 8.32 2.365 24.484 1 81.81 295 LEU A CA 1
ATOM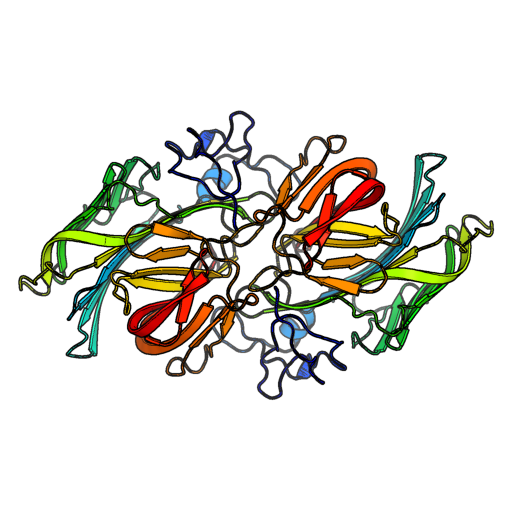 2355 C C . LEU A 1 295 ? 7.762 0.967 24.234 1 81.81 295 LEU A C 1
ATOM 2357 O O . LEU A 1 295 ? 6.609 0.686 24.578 1 81.81 295 LEU A O 1
ATOM 2361 N N . TRP A 1 296 ? 8.438 0.062 23.625 1 78.62 296 TRP A N 1
ATOM 2362 C CA . TRP A 1 296 ? 8.203 -1.347 23.312 1 78.62 296 TRP A CA 1
ATOM 2363 C C . TRP A 1 296 ? 6.902 -1.528 22.547 1 78.62 296 TRP A C 1
ATOM 2365 O O . TRP A 1 296 ? 6.918 -1.721 21.328 1 78.62 296 TRP A O 1
ATOM 2375 N N . VAL A 1 297 ? 5.734 -1.199 23.266 1 80.56 297 VAL A N 1
ATOM 2376 C CA . VAL A 1 297 ? 4.438 -1.388 22.625 1 80.56 297 VAL A CA 1
ATOM 2377 C C . VAL A 1 297 ? 4.121 -0.179 21.75 1 80.56 297 VAL A C 1
ATOM 2379 O O . VAL A 1 297 ? 3.375 -0.293 20.766 1 80.56 297 VAL A O 1
ATOM 2382 N N . LEU A 1 298 ? 4.766 0.896 22.125 1 85.75 298 LEU A N 1
ATOM 2383 C CA . LEU A 1 298 ? 4.621 2.131 21.359 1 85.75 298 LEU A CA 1
ATOM 2384 C C . LEU A 1 298 ? 5.973 2.611 20.844 1 85.75 298 LEU A C 1
ATOM 2386 O O . LEU A 1 298 ? 6.938 2.697 21.609 1 85.75 298 LEU A O 1
ATOM 2390 N N . GLN A 1 299 ? 6.055 2.754 19.609 1 91.06 299 GLN A N 1
ATOM 2391 C CA . GLN A 1 299 ? 7.258 3.281 18.969 1 91.06 299 GLN A CA 1
ATOM 2392 C C . GLN A 1 299 ? 6.922 4.41 18 1 91.06 299 GLN A C 1
ATOM 2394 O O . GLN A 1 299 ? 5.855 4.402 17.391 1 91.06 299 GLN A O 1
ATOM 2399 N N . SER A 1 300 ? 7.727 5.348 18 1 92.69 300 SER A N 1
ATOM 2400 C CA . SER A 1 300 ? 7.637 6.418 17.016 1 92.69 300 SER A CA 1
ATOM 2401 C C . SER A 1 300 ? 9.023 6.848 16.531 1 92.69 300 SER A C 1
ATOM 2403 O O . SER A 1 300 ? 9.914 7.098 17.344 1 92.69 300 SER A O 1
ATOM 2405 N N . ASN A 1 301 ? 9.328 6.742 15.359 1 94.38 301 ASN A N 1
ATOM 2406 C CA . ASN A 1 301 ? 10.5 7.258 14.664 1 94.38 301 ASN A CA 1
ATOM 2407 C C . ASN A 1 301 ? 10.125 8.289 13.609 1 94.38 301 ASN A C 1
ATOM 2409 O O . ASN A 1 301 ? 9.914 7.945 12.445 1 94.38 301 ASN A O 1
ATOM 2413 N N . PHE A 1 302 ? 10.07 9.547 14.109 1 92.81 302 PHE A N 1
ATOM 2414 C CA . PHE A 1 302 ? 9.5 10.648 13.336 1 92.81 302 PHE A CA 1
ATOM 2415 C C . PHE A 1 302 ? 10.586 11.633 12.93 1 92.81 302 PHE A C 1
ATOM 2417 O O . PHE A 1 302 ? 11.406 12.047 13.75 1 92.81 302 PHE A O 1
ATOM 2424 N N . ARG A 1 303 ? 10.609 12.023 11.609 1 96.62 303 ARG A N 1
ATOM 2425 C CA . ARG A 1 303 ? 11.422 13.117 11.07 1 96.62 303 ARG A CA 1
ATOM 2426 C C . ARG A 1 303 ? 10.625 13.945 10.07 1 96.62 303 ARG A C 1
ATOM 2428 O O . ARG A 1 303 ? 10.07 13.406 9.109 1 96.62 303 ARG A O 1
ATOM 2435 N N . GLN A 1 304 ? 10.562 15.102 10.336 1 97.75 304 GLN A N 1
ATOM 2436 C CA . GLN A 1 304 ? 9.969 16.047 9.398 1 97.75 304 GLN A CA 1
ATOM 2437 C C . GLN A 1 304 ? 10.977 17.109 8.977 1 97.75 304 GLN A C 1
ATOM 2439 O O . GLN A 1 304 ? 11.648 17.703 9.82 1 97.75 304 GLN A O 1
ATOM 2444 N N . PHE A 1 305 ? 11.055 17.344 7.73 1 98.19 305 PHE A N 1
ATOM 2445 C CA . PHE A 1 305 ? 12.047 18.25 7.16 1 98.19 305 PHE A CA 1
ATOM 2446 C C . PHE A 1 305 ? 11.391 19.469 6.547 1 98.19 305 PHE A C 1
ATOM 2448 O O . PHE A 1 305 ? 10.336 19.375 5.922 1 98.19 305 PHE A O 1
ATOM 2455 N N . VAL A 1 306 ? 12.047 20.562 6.801 1 98.12 306 VAL A N 1
ATOM 2456 C CA . VAL A 1 306 ? 11.766 21.766 6.02 1 98.12 306 VAL A CA 1
ATOM 2457 C C . VAL A 1 306 ? 12.852 21.969 4.965 1 98.12 306 VAL A C 1
ATOM 2459 O O . VAL A 1 306 ? 14.039 21.781 5.242 1 98.12 306 VAL A O 1
ATOM 2462 N N . GLY A 1 307 ? 12.406 22.203 3.75 1 97.81 307 GLY A N 1
ATOM 2463 C CA . GLY A 1 307 ? 13.375 22.391 2.684 1 97.81 307 GLY A CA 1
ATOM 2464 C C . GLY A 1 307 ? 12.766 22.953 1.411 1 97.81 307 GLY A C 1
ATOM 2465 O O . GLY A 1 307 ? 11.695 23.562 1.446 1 97.81 307 GLY A O 1
ATOM 2466 N N . HIS A 1 308 ? 13.539 22.766 0.329 1 98 308 HIS A N 1
ATOM 2467 C CA . HIS A 1 308 ? 13.117 23.359 -0.937 1 98 308 HIS A CA 1
ATOM 2468 C C . HIS A 1 308 ? 12.875 22.281 -1.99 1 98 308 HIS A C 1
ATOM 2470 O O . HIS A 1 308 ? 13.664 21.344 -2.119 1 98 308 HIS A O 1
ATOM 2476 N N . PHE A 1 309 ? 11.789 22.5 -2.701 1 98.44 309 PHE A N 1
ATOM 2477 C CA . PHE A 1 309 ? 11.461 21.625 -3.828 1 98.44 309 PHE A CA 1
ATOM 2478 C C . PHE A 1 309 ? 11.836 22.297 -5.148 1 98.44 309 PHE A C 1
ATOM 2480 O O . PHE A 1 309 ? 11.609 23.5 -5.332 1 98.44 309 PHE A O 1
ATOM 2487 N N . SER A 1 310 ? 12.391 21.531 -6.023 1 98.69 310 SER A N 1
ATOM 2488 C CA . SER A 1 310 ? 12.586 21.922 -7.414 1 98.69 310 SER A CA 1
ATOM 2489 C C . SER A 1 310 ? 12.227 20.766 -8.359 1 98.69 310 SER A C 1
ATOM 2491 O O . SER A 1 310 ? 12.367 19.594 -8.008 1 98.69 310 SER A O 1
ATOM 2493 N N . GLY A 1 311 ? 11.75 21.094 -9.539 1 98.56 311 GLY A N 1
ATOM 2494 C CA . GLY A 1 311 ? 11.312 20.109 -10.523 1 98.56 311 GLY A CA 1
ATOM 2495 C C . GLY A 1 311 ? 9.977 20.438 -11.148 1 98.56 311 GLY A C 1
ATOM 2496 O O . GLY A 1 311 ? 9.719 21.609 -11.477 1 98.56 311 GLY A O 1
ATOM 2497 N N . PHE A 1 312 ? 9.156 19.375 -11.375 1 98.5 312 PHE A N 1
ATOM 2498 C CA . PHE A 1 312 ? 7.898 19.688 -12.039 1 98.5 312 PHE A CA 1
ATOM 2499 C C . PHE A 1 312 ? 6.812 18.703 -11.648 1 98.5 312 PHE A C 1
ATOM 2501 O O . PHE A 1 312 ? 7.105 17.609 -11.141 1 98.5 312 PHE A O 1
ATOM 2508 N N . ILE A 1 313 ? 5.594 19.062 -11.836 1 98.31 313 ILE A N 1
ATOM 2509 C CA . ILE A 1 313 ? 4.383 18.266 -11.727 1 98.31 313 ILE A CA 1
ATOM 2510 C C . ILE A 1 313 ? 3.459 18.547 -12.906 1 98.31 313 ILE A C 1
ATOM 2512 O O . ILE A 1 313 ? 3.223 19.703 -13.25 1 98.31 313 ILE A O 1
ATOM 2516 N N . LYS A 1 314 ? 3.037 17.547 -13.508 1 97.44 314 LYS A N 1
ATOM 2517 C CA . LYS A 1 314 ? 2.061 17.688 -14.586 1 97.44 314 LYS A CA 1
ATOM 2518 C C . LYS A 1 314 ? 0.643 17.438 -14.078 1 97.44 314 LYS A C 1
ATOM 2520 O O . LYS A 1 314 ? 0.377 16.406 -13.445 1 97.44 314 LYS A O 1
ATOM 2525 N N . ASP A 1 315 ? -0.26 18.375 -14.336 1 96.25 315 ASP A N 1
ATOM 2526 C CA . ASP A 1 315 ? -1.627 18.203 -13.852 1 96.25 315 ASP A CA 1
ATOM 2527 C C . ASP A 1 315 ? -2.432 17.297 -14.773 1 96.25 315 ASP A C 1
ATOM 2529 O O . ASP A 1 315 ? -1.886 16.719 -15.711 1 96.25 315 ASP A O 1
ATOM 2533 N N . GLU A 1 316 ? -3.664 17.062 -14.523 1 92.5 316 GLU A N 1
ATOM 2534 C CA . GLU A 1 316 ? -4.496 16.109 -15.234 1 92.5 316 GLU A CA 1
ATOM 2535 C C . GLU A 1 316 ? -4.742 16.547 -16.672 1 92.5 316 GLU A C 1
ATOM 2537 O O . GLU A 1 316 ? -5.105 15.727 -17.531 1 92.5 316 GLU A O 1
ATOM 2542 N N . ASN A 1 317 ? -4.535 17.797 -16.984 1 93.06 317 ASN A N 1
ATOM 2543 C CA . ASN A 1 317 ? -4.754 18.328 -18.328 1 93.06 317 ASN A CA 1
ATOM 2544 C C . ASN A 1 317 ? -3.465 18.344 -19.141 1 93.06 317 ASN A C 1
ATOM 2546 O O . ASN A 1 317 ? -3.447 18.828 -20.266 1 93.06 317 ASN A O 1
ATOM 2550 N N . GLY A 1 318 ? -2.467 17.875 -18.5 1 93.81 318 GLY A N 1
ATOM 2551 C CA . GLY A 1 318 ? -1.198 17.797 -19.219 1 93.81 318 GLY A CA 1
ATOM 2552 C C . GLY A 1 318 ? -0.348 19.047 -19.062 1 93.81 318 GLY A C 1
ATOM 2553 O O . GLY A 1 318 ? 0.721 19.141 -19.672 1 93.81 318 GLY A O 1
ATOM 2554 N N . VAL A 1 319 ? -0.823 20.016 -18.266 1 96.19 319 VAL A N 1
ATOM 2555 C CA . VAL A 1 319 ? -0.075 21.25 -18.062 1 96.19 319 VAL A CA 1
ATOM 2556 C C . VAL A 1 319 ? 1.067 21 -17.078 1 96.19 319 VAL A C 1
ATOM 2558 O O . VAL A 1 319 ? 0.854 20.453 -15.992 1 96.19 319 VAL A O 1
ATOM 2561 N N . LEU A 1 320 ? 2.256 21.438 -17.453 1 97.5 320 LEU A N 1
ATOM 2562 C CA . LEU A 1 320 ? 3.451 21.297 -16.641 1 97.5 320 LEU A CA 1
ATOM 2563 C C . LEU A 1 320 ? 3.619 22.484 -15.703 1 97.5 320 LEU A C 1
ATOM 2565 O O . LEU A 1 320 ? 3.607 23.641 -16.141 1 97.5 320 LEU A O 1
ATOM 2569 N N . HIS A 1 321 ? 3.746 22.219 -14.461 1 97.94 321 HIS A N 1
ATOM 2570 C CA . HIS A 1 321 ? 4.027 23.25 -13.453 1 97.94 321 HIS A CA 1
ATOM 2571 C C . HIS A 1 321 ? 5.43 23.078 -12.883 1 97.94 321 HIS A C 1
ATOM 2573 O O . HIS A 1 321 ? 5.734 22.078 -12.242 1 97.94 321 HIS A O 1
ATOM 2579 N N . THR A 1 322 ? 6.207 24.094 -12.992 1 98 322 THR A N 1
ATOM 2580 C CA . THR A 1 322 ? 7.598 24.016 -12.562 1 98 322 THR A CA 1
ATOM 2581 C C . THR A 1 322 ? 7.781 24.703 -11.203 1 98 322 THR A C 1
ATOM 2583 O O . THR A 1 322 ? 7.207 25.766 -10.953 1 98 322 THR A O 1
ATOM 2586 N N . LEU A 1 323 ? 8.477 24.062 -10.367 1 97.44 323 LEU A N 1
ATOM 2587 C CA . LEU A 1 323 ? 8.867 24.609 -9.078 1 97.44 323 LEU A CA 1
ATOM 2588 C C . LEU A 1 323 ? 10.359 24.906 -9.039 1 97.44 323 LEU A C 1
ATOM 2590 O O . LEU A 1 323 ? 11.172 24.109 -9.508 1 97.44 323 LEU A O 1
ATOM 2594 N N . GLU A 1 324 ? 10.664 26.094 -8.516 1 97.19 324 GLU A N 1
ATOM 2595 C CA . GLU A 1 324 ? 12.047 26.5 -8.305 1 97.19 324 GLU A CA 1
ATOM 2596 C C . GLU A 1 324 ? 12.281 26.922 -6.859 1 97.19 324 GLU A C 1
ATOM 2598 O O . GLU A 1 324 ? 11.875 28.016 -6.445 1 97.19 324 GLU A O 1
ATOM 2603 N N . HIS A 1 325 ? 12.922 26.109 -6.172 1 96.5 325 HIS A N 1
ATOM 2604 C CA . HIS A 1 325 ? 13.281 26.344 -4.777 1 96.5 325 HIS A CA 1
ATOM 2605 C C . HIS A 1 325 ? 12.055 26.719 -3.949 1 96.5 325 HIS A C 1
ATOM 2607 O O . HIS A 1 325 ? 12.078 27.688 -3.201 1 96.5 325 HIS A O 1
ATOM 2613 N N . GLN A 1 326 ? 11.031 25.984 -4.172 1 96.69 326 GLN A N 1
ATOM 2614 C CA . GLN A 1 326 ? 9.789 26.203 -3.445 1 96.69 326 GLN A CA 1
ATOM 2615 C C . GLN A 1 326 ? 9.852 25.594 -2.047 1 96.69 326 GLN A C 1
ATOM 2617 O O . GLN A 1 326 ? 10.125 24.406 -1.893 1 96.69 326 GLN A O 1
ATOM 2622 N N . LEU A 1 327 ? 9.625 26.422 -1.049 1 97.25 327 LEU A N 1
ATOM 2623 C CA . LEU A 1 327 ? 9.641 25.969 0.337 1 97.25 327 LEU A CA 1
ATOM 2624 C C . LEU A 1 327 ? 8.531 24.953 0.59 1 97.25 327 LEU A C 1
ATOM 2626 O O . LEU A 1 327 ? 7.406 25.125 0.113 1 97.25 327 LEU A O 1
ATOM 2630 N N . GLY A 1 328 ? 8.828 23.859 1.321 1 98.12 328 GLY A N 1
ATOM 2631 C CA . GLY A 1 328 ? 7.848 22.844 1.681 1 98.12 328 GLY A CA 1
ATOM 2632 C C . GLY A 1 328 ? 8.352 21.891 2.736 1 98.12 328 GLY A C 1
ATOM 2633 O O . GLY A 1 328 ? 9.367 22.141 3.389 1 98.12 328 GLY A O 1
ATOM 2634 N N . LEU A 1 329 ? 7.523 20.938 2.965 1 98.69 329 LEU A N 1
ATOM 2635 C CA . LEU A 1 329 ? 7.816 19.953 4.012 1 98.69 329 LEU A CA 1
ATOM 2636 C C . LEU A 1 329 ? 7.934 18.547 3.426 1 98.69 329 LEU A C 1
ATOM 2638 O O . LEU A 1 329 ? 7.23 18.219 2.471 1 98.69 329 LEU A O 1
ATOM 2642 N N . THR A 1 330 ? 8.773 17.766 4.012 1 98.62 330 THR A N 1
ATOM 2643 C CA . THR A 1 330 ? 8.773 16.312 3.814 1 98.62 330 THR A CA 1
ATOM 2644 C C . THR A 1 330 ? 8.836 15.586 5.156 1 98.62 330 THR A C 1
ATOM 2646 O O . THR A 1 330 ? 9.203 16.172 6.172 1 98.62 330 THR A O 1
ATOM 2649 N N . GLU A 1 331 ? 8.422 14.383 5.062 1 98.44 331 GLU A N 1
ATOM 2650 C CA . GLU A 1 331 ? 8.336 13.617 6.305 1 98.44 331 GLU A CA 1
ATOM 2651 C C . GLU A 1 331 ? 8.625 12.141 6.066 1 98.44 331 GLU A C 1
ATOM 2653 O O . GLU A 1 331 ? 8.227 11.578 5.043 1 98.44 331 GLU A O 1
ATOM 2658 N N . ASP A 1 332 ? 9.43 11.531 6.922 1 97.62 332 ASP A N 1
ATOM 2659 C CA . ASP A 1 332 ? 9.641 10.102 7.07 1 97.62 332 ASP A CA 1
ATOM 2660 C C . ASP A 1 332 ? 9.242 9.625 8.469 1 97.62 332 ASP A C 1
ATOM 2662 O O . ASP A 1 332 ? 9.891 9.992 9.453 1 97.62 332 ASP A O 1
ATOM 2666 N N . HIS A 1 333 ? 8.172 8.82 8.484 1 96.81 333 HIS A N 1
ATOM 2667 C CA . HIS A 1 333 ? 7.609 8.523 9.789 1 96.81 333 HIS A CA 1
ATOM 2668 C C . HIS A 1 333 ? 7.289 7.039 9.93 1 96.81 333 HIS A C 1
ATOM 2670 O O . HIS A 1 333 ? 6.77 6.422 8.992 1 96.81 333 HIS A O 1
ATOM 2676 N N . PHE A 1 334 ? 7.711 6.457 11.078 1 96.62 334 PHE A N 1
ATOM 2677 C CA . PHE A 1 334 ? 7.277 5.141 11.531 1 96.62 334 PHE A CA 1
ATOM 2678 C C . PHE A 1 334 ? 6.547 5.242 12.867 1 96.62 334 PHE A C 1
ATOM 2680 O O . PHE A 1 334 ? 7.023 5.895 13.797 1 96.62 334 PHE A O 1
ATOM 2687 N N . ALA A 1 335 ? 5.387 4.602 12.898 1 95.12 335 ALA A N 1
ATOM 2688 C CA . ALA A 1 335 ? 4.633 4.527 14.148 1 95.12 335 ALA A CA 1
ATOM 2689 C C . ALA A 1 335 ? 4.188 3.096 14.438 1 95.12 335 ALA A C 1
ATOM 2691 O O . ALA A 1 335 ? 3.701 2.4 13.547 1 95.12 335 ALA A O 1
ATOM 2692 N N . ARG A 1 336 ? 4.457 2.688 15.625 1 94.62 336 ARG A N 1
ATOM 2693 C CA . ARG A 1 336 ? 3.84 1.474 16.156 1 94.62 336 ARG A CA 1
ATOM 2694 C C . ARG A 1 336 ? 2.863 1.801 17.281 1 94.62 336 ARG A C 1
ATOM 2696 O O . ARG A 1 336 ? 3.256 2.346 18.312 1 94.62 336 ARG A O 1
ATOM 2703 N N . TRP A 1 337 ? 1.682 1.435 17.141 1 92.69 337 TRP A N 1
ATOM 2704 C CA . TRP A 1 337 ? 0.652 1.833 18.094 1 92.69 337 TRP A CA 1
ATOM 2705 C C . TRP A 1 337 ? -0.423 0.758 18.203 1 92.69 337 TRP A C 1
ATOM 2707 O O . TRP A 1 337 ? -0.585 -0.07 17.312 1 92.69 337 TRP A O 1
ATOM 2717 N N . MET B 1 1 ? 1.034 6.195 -19.062 1 81.06 1 MET B N 1
ATOM 2718 C CA . MET B 1 1 ? 1.933 5.059 -19.219 1 81.06 1 MET B CA 1
ATOM 2719 C C . MET B 1 1 ? 2.842 4.906 -18 1 81.06 1 MET B C 1
ATOM 2721 O O . MET B 1 1 ? 3.303 5.898 -17.438 1 81.06 1 MET B O 1
ATOM 2725 N N . ILE B 1 2 ? 3.039 3.607 -17.578 1 90 2 ILE B N 1
ATOM 2726 C CA . ILE B 1 2 ? 3.902 3.297 -16.438 1 90 2 ILE B CA 1
ATOM 2727 C C . ILE B 1 2 ? 5.32 3.008 -16.938 1 90 2 ILE B C 1
ATOM 2729 O O . ILE B 1 2 ? 5.516 2.166 -17.812 1 90 2 ILE B O 1
ATOM 2733 N N . LEU B 1 3 ? 6.238 3.701 -16.359 1 89.06 3 LEU B N 1
ATOM 2734 C CA . LEU B 1 3 ? 7.629 3.588 -16.797 1 89.06 3 LEU B CA 1
ATOM 2735 C C . LEU B 1 3 ? 8.32 2.422 -16.094 1 89.06 3 LEU B C 1
ATOM 2737 O O . LEU B 1 3 ? 8.102 2.188 -14.898 1 89.06 3 LEU B O 1
ATOM 2741 N N . SER B 1 4 ? 9.039 1.667 -16.953 1 94.06 4 SER B N 1
ATOM 2742 C CA . SER B 1 4 ? 9.891 0.592 -16.438 1 94.06 4 SER B CA 1
ATOM 2743 C C . SER B 1 4 ? 11.367 0.889 -16.688 1 94.06 4 SER B C 1
ATOM 2745 O O . SER B 1 4 ? 11.703 1.818 -17.422 1 94.06 4 SER B O 1
ATOM 2747 N N . GLN B 1 5 ? 12.203 0.226 -15.961 1 96.31 5 GLN B N 1
ATOM 2748 C CA . GLN B 1 5 ? 13.648 0.369 -16.125 1 96.31 5 GLN B CA 1
ATOM 2749 C C . GLN B 1 5 ? 14.305 -0.974 -16.422 1 96.31 5 GLN B C 1
ATOM 2751 O O . GLN B 1 5 ? 13.688 -2.027 -16.234 1 96.31 5 GLN B O 1
ATOM 2756 N N . THR B 1 6 ? 15.523 -0.919 -16.891 1 97.12 6 THR B N 1
ATOM 2757 C CA . THR B 1 6 ? 16.266 -2.152 -17.125 1 97.12 6 THR B CA 1
ATOM 2758 C C . THR B 1 6 ? 16.5 -2.9 -15.82 1 97.12 6 THR B C 1
ATOM 2760 O O . THR B 1 6 ? 16.828 -2.291 -14.805 1 97.12 6 THR B O 1
ATOM 2763 N N . ALA B 1 7 ? 16.359 -4.172 -15.852 1 97.56 7 ALA B N 1
ATOM 2764 C CA . ALA B 1 7 ? 16.609 -4.965 -14.648 1 97.56 7 ALA B CA 1
ATOM 2765 C C . ALA B 1 7 ? 18.078 -4.918 -14.25 1 97.56 7 ALA B C 1
ATOM 2767 O O . ALA B 1 7 ? 18.953 -5.043 -15.094 1 97.56 7 ALA B O 1
ATOM 2768 N N . PRO B 1 8 ? 18.297 -4.758 -13.008 1 97.56 8 PRO B N 1
ATOM 2769 C CA . PRO B 1 8 ? 19.688 -4.805 -12.539 1 97.56 8 PRO B CA 1
ATOM 2770 C C . PRO B 1 8 ? 20.234 -6.227 -12.445 1 97.56 8 PRO B C 1
ATOM 2772 O O . PRO B 1 8 ? 19.453 -7.191 -12.477 1 97.56 8 PRO B O 1
ATOM 2775 N N . GLU B 1 9 ? 21.562 -6.34 -12.391 1 97.81 9 GLU B N 1
ATOM 2776 C CA . GLU B 1 9 ? 22.156 -7.652 -12.133 1 97.81 9 GLU B CA 1
ATOM 2777 C C . GLU B 1 9 ? 21.781 -8.156 -10.734 1 97.81 9 GLU B C 1
ATOM 2779 O O . GLU B 1 9 ? 21.359 -9.297 -10.578 1 97.81 9 GLU B O 1
ATOM 2784 N N . TYR B 1 10 ? 22 -7.223 -9.812 1 98.38 10 TYR B N 1
ATOM 2785 C CA . TYR B 1 10 ? 21.609 -7.465 -8.43 1 98.38 10 TYR B CA 1
ATOM 2786 C C . TYR B 1 10 ? 20.484 -6.535 -8.016 1 98.38 10 TYR B C 1
ATOM 2788 O O . TYR B 1 10 ? 20.578 -5.316 -8.172 1 98.38 10 TYR B O 1
ATOM 2796 N N . LEU B 1 11 ? 19.422 -7.109 -7.465 1 98.69 11 LEU B N 1
ATOM 2797 C CA . LEU B 1 11 ? 18.312 -6.277 -6.996 1 98.69 11 LEU B CA 1
ATOM 2798 C C . LEU B 1 11 ? 18.797 -5.316 -5.91 1 98.69 11 LEU B C 1
ATOM 2800 O O . LEU B 1 11 ? 18.391 -4.148 -5.895 1 98.69 11 LEU B O 1
ATOM 2804 N N . ILE B 1 12 ? 19.594 -5.875 -4.949 1 98.44 12 ILE B N 1
ATOM 2805 C CA . ILE B 1 12 ? 20.188 -5.039 -3.922 1 98.44 12 ILE B CA 1
ATOM 2806 C C . ILE B 1 12 ? 21.516 -4.465 -4.434 1 98.44 12 ILE B C 1
ATOM 2808 O O . ILE B 1 12 ? 22.438 -5.211 -4.781 1 98.44 12 ILE B O 1
ATOM 2812 N N . HIS B 1 13 ? 21.578 -3.176 -4.406 1 96.38 13 HIS B N 1
ATOM 2813 C CA . HIS B 1 13 ? 22.797 -2.506 -4.852 1 96.38 13 HIS B CA 1
ATOM 2814 C C . HIS B 1 13 ? 23.969 -2.779 -3.896 1 96.38 13 HIS B C 1
ATOM 2816 O O . HIS B 1 13 ? 23.75 -3.279 -2.789 1 96.38 13 HIS B O 1
ATOM 2822 N N . SER B 1 14 ? 25.141 -2.35 -4.414 1 95.56 14 SER B N 1
ATOM 2823 C CA . SER B 1 14 ? 26.344 -2.555 -3.617 1 95.56 14 SER B CA 1
ATOM 2824 C C . SER B 1 14 ? 26.312 -1.721 -2.342 1 95.56 14 SER B C 1
ATOM 2826 O O . SER B 1 14 ? 26.984 -2.051 -1.361 1 95.56 14 SER B O 1
ATOM 2828 N N . ASN B 1 15 ? 25.484 -0.721 -2.334 1 93.38 15 ASN B N 1
ATOM 2829 C CA . ASN B 1 15 ? 25.406 0.127 -1.15 1 93.38 15 ASN B CA 1
ATOM 2830 C C . ASN B 1 15 ? 24.391 -0.413 -0.143 1 93.38 15 ASN B C 1
ATOM 2832 O O . ASN B 1 15 ? 24.094 0.246 0.852 1 93.38 15 ASN B O 1
ATOM 2836 N N . GLY B 1 16 ? 23.797 -1.496 -0.487 1 96 16 GLY B N 1
ATOM 2837 C CA . GLY B 1 16 ? 22.938 -2.18 0.47 1 96 16 GLY B CA 1
ATOM 2838 C C . GLY B 1 16 ? 21.469 -1.837 0.311 1 96 16 GLY B C 1
ATOM 2839 O O . GLY B 1 16 ? 20.625 -2.316 1.073 1 96 16 GLY B O 1
ATOM 2840 N N . LYS B 1 17 ? 21.172 -1.027 -0.678 1 96 17 LYS B N 1
ATOM 2841 C CA . LYS B 1 17 ? 19.797 -0.574 -0.869 1 96 17 LYS B CA 1
ATOM 2842 C C . LYS B 1 17 ? 19.156 -1.281 -2.053 1 96 17 LYS B C 1
ATOM 2844 O O . LYS B 1 17 ? 19.797 -1.523 -3.072 1 96 17 LYS B O 1
ATOM 2849 N N . PRO B 1 18 ? 17.891 -1.607 -1.969 1 97.81 18 PRO B N 1
ATOM 2850 C CA . PRO B 1 18 ? 17.203 -2.258 -3.086 1 97.81 18 PRO B CA 1
ATOM 2851 C C . PRO B 1 18 ? 16.922 -1.302 -4.246 1 97.81 18 PRO B C 1
ATOM 2853 O O . PRO B 1 18 ? 16.812 -0.092 -4.039 1 97.81 18 PRO B O 1
ATOM 2856 N N . CYS B 1 19 ? 16.844 -1.813 -5.414 1 97.62 19 CYS B N 1
ATOM 2857 C CA . CYS B 1 19 ? 16.312 -1.109 -6.574 1 97.62 19 CYS B CA 1
ATOM 2858 C C . CYS B 1 19 ? 14.797 -1.231 -6.637 1 97.62 19 CYS B C 1
ATOM 2860 O O . CYS B 1 19 ? 14.266 -2.34 -6.672 1 97.62 19 CYS B O 1
ATOM 2862 N N . PHE B 1 20 ? 14.133 -0.094 -6.684 1 97.44 20 PHE B N 1
ATOM 2863 C CA . PHE B 1 20 ? 12.68 -0.122 -6.672 1 97.44 20 PHE B CA 1
ATOM 2864 C C . PHE B 1 20 ? 12.117 0.22 -8.047 1 97.44 20 PHE B C 1
ATOM 2866 O O . PHE B 1 20 ? 12.781 0.892 -8.844 1 97.44 20 PHE B O 1
ATOM 2873 N N . GLY B 1 21 ? 10.883 -0.316 -8.297 1 97.25 21 GLY B N 1
ATOM 2874 C CA . GLY B 1 21 ? 10.172 -0.005 -9.523 1 97.25 21 GLY B CA 1
ATOM 2875 C C . GLY B 1 21 ? 9.984 -1.211 -10.43 1 97.25 21 GLY B C 1
ATOM 2876 O O . GLY B 1 21 ? 10.258 -2.344 -10.023 1 97.25 21 GLY B O 1
ATOM 2877 N N . HIS B 1 22 ? 9.445 -0.967 -11.594 1 98.19 22 HIS B N 1
ATOM 2878 C CA . HIS B 1 22 ? 9.234 -2 -12.602 1 98.19 22 HIS B CA 1
ATOM 2879 C C . HIS B 1 22 ? 10.492 -2.234 -13.422 1 98.19 22 HIS B C 1
ATOM 2881 O O . HIS B 1 22 ? 11.211 -1.285 -13.758 1 98.19 22 HIS B O 1
ATOM 2887 N N . PHE B 1 23 ? 10.672 -3.479 -13.766 1 98.12 23 PHE B N 1
ATOM 2888 C CA . PHE B 1 23 ? 11.852 -3.82 -14.547 1 98.12 23 PHE B CA 1
ATOM 2889 C C . PHE B 1 23 ? 11.453 -4.438 -15.883 1 98.12 23 PHE B C 1
ATOM 2891 O O . PHE B 1 23 ? 10.523 -5.238 -15.945 1 98.12 23 PHE B O 1
ATOM 2898 N N . ASP B 1 24 ? 12.164 -4.008 -16.938 1 96.56 24 ASP B N 1
ATOM 2899 C CA . ASP B 1 24 ? 12.172 -4.762 -18.188 1 96.56 24 ASP B CA 1
ATOM 2900 C C . ASP B 1 24 ? 13.227 -5.867 -18.141 1 96.56 24 ASP B C 1
ATOM 2902 O O . ASP B 1 24 ? 14.391 -5.629 -18.453 1 96.56 24 ASP B O 1
ATOM 2906 N N . GLY B 1 25 ? 12.75 -7.008 -17.766 1 95.38 25 GLY B N 1
ATOM 2907 C CA . GLY B 1 25 ? 13.625 -8.133 -17.469 1 95.38 25 GLY B CA 1
ATOM 2908 C C . GLY B 1 25 ? 13.555 -8.578 -16.031 1 95.38 25 GLY B C 1
ATOM 2909 O O . GLY B 1 25 ? 12.602 -8.25 -15.32 1 95.38 25 GLY B O 1
ATOM 2910 N N . VAL B 1 26 ? 14.523 -9.438 -15.656 1 97.62 26 VAL B N 1
ATOM 2911 C CA . VAL B 1 26 ? 14.539 -10.023 -14.312 1 97.62 26 VAL B CA 1
ATOM 2912 C C . VAL B 1 26 ? 15.938 -9.906 -13.719 1 97.62 26 VAL B C 1
ATOM 2914 O O . VAL B 1 26 ? 16.938 -10.18 -14.398 1 97.62 26 VAL B O 1
ATOM 2917 N N . PRO B 1 27 ? 16.016 -9.383 -12.461 1 98.31 27 PRO B N 1
ATOM 2918 C CA . PRO B 1 27 ? 17.344 -9.406 -11.852 1 98.31 27 PRO B CA 1
ATOM 2919 C C . PRO B 1 27 ? 17.969 -10.805 -11.852 1 98.31 27 PRO B C 1
ATOM 2921 O O . PRO B 1 27 ? 17.281 -11.789 -11.602 1 98.31 27 PRO B O 1
ATOM 2924 N N . LYS B 1 28 ? 19.266 -10.891 -12.07 1 98 28 LYS B N 1
ATOM 2925 C CA . LYS B 1 28 ? 19.938 -12.18 -12.07 1 98 28 LYS B CA 1
ATOM 2926 C C . LYS B 1 28 ? 20.047 -12.742 -10.656 1 98 28 LYS B C 1
ATOM 2928 O O . LYS B 1 28 ? 19.969 -13.961 -10.453 1 98 28 LYS B O 1
ATOM 2933 N N . GLN B 1 29 ? 20.297 -11.766 -9.797 1 98.12 29 GLN B N 1
ATOM 2934 C CA . GLN B 1 29 ? 20.375 -12.117 -8.383 1 98.12 29 GLN B CA 1
ATOM 2935 C C . GLN B 1 29 ? 19.625 -11.117 -7.52 1 98.12 29 GLN B C 1
ATOM 2937 O O . GLN B 1 29 ? 19.578 -9.922 -7.828 1 98.12 29 GLN B O 1
ATOM 2942 N N . LEU B 1 30 ? 19.047 -11.602 -6.457 1 98.25 30 LEU B N 1
ATOM 2943 C CA . LEU B 1 30 ? 18.422 -10.68 -5.508 1 98.25 30 LEU B CA 1
ATOM 2944 C C . LEU B 1 30 ? 19.484 -9.953 -4.688 1 98.25 30 LEU B C 1
ATOM 2946 O O . LEU B 1 30 ? 19.344 -8.758 -4.406 1 98.25 30 LEU B O 1
ATOM 2950 N N . GLY B 1 31 ? 20.531 -10.688 -4.305 1 97.75 31 GLY B N 1
ATOM 2951 C CA . GLY B 1 31 ? 21.609 -10.078 -3.541 1 97.75 31 GLY B CA 1
ATOM 2952 C C . GLY B 1 31 ? 21.25 -9.844 -2.084 1 97.75 31 GLY B C 1
ATOM 2953 O O . GLY B 1 31 ? 21.578 -8.812 -1.512 1 97.75 31 GLY B O 1
ATOM 2954 N N . ILE B 1 32 ? 20.656 -10.812 -1.465 1 96.94 32 ILE B N 1
ATOM 2955 C CA . ILE B 1 32 ? 20.156 -10.703 -0.099 1 96.94 32 ILE B CA 1
ATOM 2956 C C . ILE B 1 32 ? 21.312 -10.406 0.853 1 96.94 32 ILE B C 1
ATOM 2958 O O . ILE B 1 32 ? 21.156 -9.664 1.821 1 96.94 32 ILE B O 1
ATOM 2962 N N . HIS B 1 33 ? 22.484 -10.984 0.592 1 95.56 33 HIS B N 1
ATOM 2963 C CA . HIS B 1 33 ? 23.656 -10.812 1.45 1 95.56 33 HIS B CA 1
ATOM 2964 C C . HIS B 1 33 ? 24.125 -9.359 1.467 1 95.56 33 HIS B C 1
ATOM 2966 O O . HIS B 1 33 ? 24.766 -8.922 2.426 1 95.56 33 HIS B O 1
ATOM 2972 N N . ARG B 1 34 ? 23.734 -8.57 0.476 1 96.25 34 ARG B N 1
ATOM 2973 C CA . ARG B 1 34 ? 24.156 -7.18 0.364 1 96.25 34 ARG B CA 1
ATOM 2974 C C . ARG B 1 34 ? 23.203 -6.254 1.115 1 96.25 34 ARG B C 1
ATOM 2976 O O . ARG B 1 34 ? 23.547 -5.102 1.396 1 96.25 34 ARG B O 1
ATOM 2983 N N . PHE B 1 35 ? 22.094 -6.762 1.486 1 97.81 35 PHE B N 1
ATOM 2984 C CA . PHE B 1 35 ? 21.031 -5.906 2.008 1 97.81 35 PHE B CA 1
ATOM 2985 C C . PHE B 1 35 ? 21.375 -5.406 3.404 1 97.81 35 PHE B C 1
ATOM 2987 O O . PHE B 1 35 ? 21.594 -6.203 4.324 1 97.81 35 PHE B O 1
ATOM 2994 N N . GLU B 1 36 ? 21.453 -4.062 3.484 1 95.88 36 GLU B N 1
ATOM 2995 C CA . GLU B 1 36 ? 21.625 -3.449 4.801 1 95.88 36 GLU B CA 1
ATOM 2996 C C . GLU B 1 36 ? 20.281 -3.305 5.52 1 95.88 36 GLU B C 1
ATOM 2998 O O . GLU B 1 36 ? 19.641 -2.254 5.445 1 95.88 36 GLU B O 1
ATOM 3003 N N . TYR B 1 37 ? 19.969 -4.301 6.273 1 96.19 37 TYR B N 1
ATOM 3004 C CA . TYR B 1 37 ? 18.672 -4.359 6.949 1 96.19 37 TYR B CA 1
ATOM 3005 C C . TYR B 1 37 ? 18.734 -3.666 8.305 1 96.19 37 TYR B C 1
ATOM 3007 O O . TYR B 1 37 ? 19.562 -4.008 9.148 1 96.19 37 TYR B O 1
ATOM 3015 N N . ARG B 1 38 ? 17.938 -2.672 8.492 1 95.56 38 ARG B N 1
ATOM 3016 C CA . ARG B 1 38 ? 17.859 -1.929 9.75 1 95.56 38 ARG B CA 1
ATOM 3017 C C . ARG B 1 38 ? 16.469 -2.027 10.359 1 95.56 38 ARG B C 1
ATOM 3019 O O . ARG B 1 38 ? 15.477 -2.227 9.648 1 95.56 38 ARG B O 1
ATOM 3026 N N . ASN B 1 39 ? 16.422 -1.999 11.711 1 93.12 39 ASN B N 1
ATOM 3027 C CA . ASN B 1 39 ? 15.125 -2.053 12.375 1 93.12 39 ASN B CA 1
ATOM 3028 C C . ASN B 1 39 ? 14.422 -0.696 12.359 1 93.12 39 ASN B C 1
ATOM 3030 O O . ASN B 1 39 ? 14.906 0.245 11.727 1 93.12 39 ASN B O 1
ATOM 3034 N N . ASN B 1 40 ? 13.266 -0.553 13 1 93.12 40 ASN B N 1
ATOM 3035 C CA . ASN B 1 40 ? 12.414 0.63 12.93 1 93.12 40 ASN B CA 1
ATOM 3036 C C . ASN B 1 40 ? 13.039 1.815 13.656 1 93.12 40 ASN B C 1
ATOM 3038 O O . ASN B 1 40 ? 12.531 2.934 13.586 1 93.12 40 ASN B O 1
ATOM 3042 N N . MET B 1 41 ? 14.141 1.65 14.344 1 92.75 41 MET B N 1
ATOM 3043 C CA . MET B 1 41 ? 14.867 2.709 15.031 1 92.75 41 MET B CA 1
ATOM 3044 C C . MET B 1 41 ? 16.219 2.963 14.375 1 92.75 41 MET B C 1
ATOM 3046 O O . MET B 1 41 ? 17.125 3.52 15 1 92.75 41 MET B O 1
ATOM 3050 N N . ASP B 1 42 ? 16.406 2.363 13.211 1 93.81 42 ASP B N 1
ATOM 3051 C CA . ASP B 1 42 ? 17.516 2.668 12.305 1 93.81 42 ASP B CA 1
ATOM 3052 C C . ASP B 1 42 ? 18.797 1.958 12.742 1 93.81 42 ASP B C 1
ATOM 3054 O O . ASP B 1 42 ? 19.891 2.385 12.391 1 93.81 42 ASP B O 1
ATOM 3058 N N . ARG B 1 43 ? 18.641 0.968 13.586 1 94.62 43 ARG B N 1
ATOM 3059 C CA . ARG B 1 43 ? 19.812 0.173 13.969 1 94.62 43 ARG B CA 1
ATOM 3060 C C . ARG B 1 43 ? 19.922 -1.078 13.109 1 94.62 43 ARG B C 1
ATOM 3062 O O . ARG B 1 43 ? 18.906 -1.674 12.727 1 94.62 43 ARG B O 1
ATOM 3069 N N . LYS B 1 44 ? 21.125 -1.472 12.828 1 94.25 44 LYS B N 1
ATOM 3070 C CA . LYS B 1 44 ? 21.359 -2.684 12.055 1 94.25 44 LYS B CA 1
ATOM 3071 C C . LYS B 1 44 ? 20.766 -3.906 12.75 1 94.25 44 LYS B C 1
ATOM 3073 O O . LYS B 1 44 ? 20.859 -4.039 13.969 1 94.25 44 LYS B O 1
ATOM 3078 N N . VAL B 1 45 ? 20.266 -4.715 11.93 1 94.88 45 VAL B N 1
ATOM 3079 C CA . VAL B 1 45 ? 19.641 -5.934 12.438 1 94.88 45 VAL B CA 1
ATOM 3080 C C . VAL B 1 45 ? 20.672 -7.062 12.469 1 94.88 45 VAL B C 1
ATOM 3082 O O . VAL B 1 45 ? 21.516 -7.16 11.578 1 94.88 45 VAL B O 1
ATOM 3085 N N . GLY B 1 46 ? 20.516 -7.906 13.469 1 95 46 GLY B N 1
ATOM 3086 C CA . GLY B 1 46 ? 21.422 -9.039 13.555 1 95 46 GLY B CA 1
ATOM 3087 C C . GLY B 1 46 ? 21.203 -10.07 12.461 1 95 46 GLY B C 1
ATOM 3088 O O . GLY B 1 46 ? 20.172 -10.039 11.781 1 95 46 GLY B O 1
ATOM 3089 N N . LYS B 1 47 ? 22.141 -11.023 12.297 1 94.94 47 LYS B N 1
ATOM 3090 C CA . LYS B 1 47 ? 22.125 -12.008 11.219 1 94.94 47 LYS B CA 1
ATOM 3091 C C . LYS B 1 47 ? 20.922 -12.945 11.352 1 94.94 47 LYS B C 1
ATOM 3093 O O . LYS B 1 47 ? 20.328 -13.328 10.344 1 94.94 47 LYS B O 1
ATOM 3098 N N . LEU B 1 48 ? 20.625 -13.328 12.547 1 95.44 48 LEU B N 1
ATOM 3099 C CA . LEU B 1 48 ? 19.531 -14.273 12.773 1 95.44 48 LEU B CA 1
ATOM 3100 C C . LEU B 1 48 ? 18.188 -13.641 12.414 1 95.44 48 LEU B C 1
ATOM 3102 O O . LEU B 1 48 ? 17.375 -14.258 11.742 1 95.44 48 LEU B O 1
ATOM 3106 N N . LYS B 1 49 ? 17.984 -12.469 12.898 1 94.69 49 LYS B N 1
ATOM 3107 C CA . LYS B 1 49 ? 16.75 -11.766 12.578 1 94.69 49 LYS B CA 1
ATOM 3108 C C . LYS B 1 49 ? 16.641 -11.516 11.07 1 94.69 49 LYS B C 1
ATOM 3110 O O . LYS B 1 49 ? 15.562 -11.656 10.492 1 94.69 49 LYS B O 1
ATOM 3115 N N . LYS B 1 50 ? 17.766 -11.086 10.508 1 96.56 50 LYS B N 1
ATOM 3116 C CA . LYS B 1 50 ? 17.797 -10.883 9.062 1 96.56 50 LYS B CA 1
ATOM 3117 C C . LYS B 1 50 ? 17.422 -12.164 8.32 1 96.56 50 LYS B C 1
ATOM 3119 O O . LYS B 1 50 ? 16.688 -12.125 7.332 1 96.56 50 LYS B O 1
ATOM 3124 N N . TYR B 1 51 ? 17.922 -13.258 8.766 1 96.31 51 TYR B N 1
ATOM 3125 C CA . TYR B 1 51 ? 17.609 -14.539 8.148 1 96.31 51 TYR B CA 1
ATOM 3126 C C . TYR B 1 51 ? 16.125 -14.852 8.266 1 96.31 51 TYR B C 1
ATOM 3128 O O . TYR B 1 51 ? 15.469 -15.195 7.277 1 96.31 51 TYR B O 1
ATOM 3136 N N . PHE B 1 52 ? 15.492 -14.688 9.414 1 95.69 52 PHE B N 1
ATOM 3137 C CA . PHE B 1 52 ? 14.141 -15.148 9.688 1 95.69 52 PHE B CA 1
ATOM 3138 C C . PHE B 1 52 ? 13.109 -14.18 9.133 1 95.69 52 PHE B C 1
ATOM 3140 O O . PHE B 1 52 ? 11.938 -14.531 8.977 1 95.69 52 PHE B O 1
ATOM 3147 N N . HIS B 1 53 ? 13.492 -12.969 8.852 1 96.88 53 HIS B N 1
ATOM 3148 C CA . HIS B 1 53 ? 12.547 -11.977 8.359 1 96.88 53 HIS B CA 1
ATOM 3149 C C . HIS B 1 53 ? 12.352 -12.094 6.852 1 96.88 53 HIS B C 1
ATOM 3151 O O . HIS B 1 53 ? 11.414 -11.523 6.293 1 96.88 53 HIS B O 1
ATOM 3157 N N . TYR B 1 54 ? 13.227 -12.82 6.18 1 97.75 54 TYR B N 1
ATOM 3158 C CA . TYR B 1 54 ? 13.133 -13.047 4.742 1 97.75 54 TYR B CA 1
ATOM 3159 C C . TYR B 1 54 ? 12.086 -14.109 4.426 1 97.75 54 TYR B C 1
ATOM 3161 O O . TYR B 1 54 ? 12.039 -15.156 5.082 1 97.75 54 TYR B O 1
ATOM 3169 N N . LYS B 1 55 ? 11.164 -13.836 3.439 1 97.62 55 LYS B N 1
ATOM 3170 C CA . LYS B 1 55 ? 10.133 -14.766 2.984 1 97.62 55 LYS B CA 1
ATOM 3171 C C . LYS B 1 55 ? 10.227 -15 1.479 1 97.62 55 LYS B C 1
ATOM 3173 O O . LYS B 1 55 ? 10.641 -14.109 0.733 1 97.62 55 LYS B O 1
ATOM 3178 N N . GLN B 1 56 ? 9.844 -16.156 1.099 1 98.25 56 GLN B N 1
ATOM 3179 C CA . GLN B 1 56 ? 9.805 -16.469 -0.328 1 98.25 56 GLN B CA 1
ATOM 3180 C C . GLN B 1 56 ? 8.695 -17.469 -0.649 1 98.25 56 GLN B C 1
ATOM 3182 O O . GLN B 1 56 ? 8.461 -18.406 0.11 1 98.25 56 GLN B O 1
ATOM 3187 N N . PHE B 1 57 ? 8.031 -17.234 -1.71 1 97.25 57 PHE B N 1
ATOM 3188 C CA . PHE B 1 57 ? 7.086 -18.25 -2.178 1 97.25 57 PHE B CA 1
ATOM 3189 C C . PHE B 1 57 ? 7.062 -18.297 -3.701 1 97.25 57 PHE B C 1
ATOM 3191 O O . PHE B 1 57 ? 7.414 -17.328 -4.367 1 97.25 57 PHE B O 1
ATOM 3198 N N . GLN B 1 58 ? 6.781 -19.375 -4.207 1 98.69 58 GLN B N 1
ATOM 3199 C CA . GLN B 1 58 ? 6.586 -19.656 -5.625 1 98.69 58 GLN B CA 1
ATOM 3200 C C . GLN B 1 58 ? 5.258 -20.359 -5.867 1 98.69 58 GLN B C 1
ATOM 3202 O O . GLN B 1 58 ? 4.871 -21.25 -5.102 1 98.69 58 GLN B O 1
ATOM 3207 N N . PHE B 1 59 ? 4.574 -19.922 -6.832 1 98.75 59 PHE B N 1
ATOM 3208 C CA . PHE B 1 59 ? 3.26 -20.469 -7.164 1 98.75 59 PHE B CA 1
ATOM 3209 C C . PHE B 1 59 ? 3.115 -20.641 -8.672 1 98.75 59 PHE B C 1
ATOM 3211 O O . PHE B 1 59 ? 3.568 -19.797 -9.445 1 98.75 59 PHE B O 1
ATOM 3218 N N . VAL B 1 60 ? 2.51 -21.734 -9.062 1 98.81 60 VAL B N 1
ATOM 3219 C CA . VAL B 1 60 ? 2.189 -22.016 -10.453 1 98.81 60 VAL B CA 1
ATOM 3220 C C . VAL B 1 60 ? 0.709 -22.375 -10.586 1 98.81 60 VAL B C 1
ATOM 3222 O O . VAL B 1 60 ? 0.162 -23.094 -9.75 1 98.81 60 VAL B O 1
ATOM 3225 N N . SER B 1 61 ? 0.133 -21.828 -11.555 1 98.69 61 SER B N 1
ATOM 3226 C CA . SER B 1 61 ? -1.231 -22.188 -11.922 1 98.69 61 SER B CA 1
ATOM 3227 C C . SER B 1 61 ? -1.314 -22.656 -13.375 1 98.69 61 SER B C 1
ATOM 3229 O O . SER B 1 61 ? -0.703 -22.047 -14.258 1 98.69 61 SER B O 1
ATOM 3231 N N . ILE B 1 62 ? -2 -23.719 -13.602 1 98.5 62 ILE B N 1
ATOM 3232 C CA . ILE B 1 62 ? -2.254 -24.234 -14.945 1 98.5 62 ILE B CA 1
ATOM 3233 C C . ILE B 1 62 ? -3.758 -24.375 -15.172 1 98.5 62 ILE B C 1
ATOM 3235 O O . ILE B 1 62 ? -4.449 -25.016 -14.383 1 98.5 62 ILE B O 1
ATOM 3239 N N . MET B 1 63 ? -4.16 -23.797 -16.234 1 97.81 63 MET B N 1
ATOM 3240 C CA . MET B 1 63 ? -5.57 -23.844 -16.609 1 97.81 63 MET B CA 1
ATOM 3241 C C . MET B 1 63 ? -5.773 -24.688 -17.859 1 97.81 63 MET B C 1
ATOM 3243 O O . MET B 1 63 ? -5.109 -24.484 -18.875 1 97.81 63 MET B O 1
ATOM 3247 N N . THR B 1 64 ? -6.617 -25.656 -17.734 1 95.81 64 THR B N 1
ATOM 3248 C CA . THR B 1 64 ? -7.117 -26.422 -18.875 1 95.81 64 THR B CA 1
ATOM 3249 C C . THR B 1 64 ? -8.633 -26.281 -19 1 95.81 64 THR B C 1
ATOM 3251 O O . THR B 1 64 ? -9.281 -25.719 -18.109 1 95.81 64 THR B O 1
ATOM 3254 N N . PRO B 1 65 ? -9.18 -26.672 -20.125 1 92.75 65 PRO B N 1
ATOM 3255 C CA . PRO B 1 65 ? -10.633 -26.578 -20.234 1 92.75 65 PRO B CA 1
ATOM 3256 C C . PRO B 1 65 ? -11.359 -27.297 -19.109 1 92.75 65 PRO B C 1
ATOM 3258 O O . PRO B 1 65 ? -12.422 -26.844 -18.656 1 92.75 65 PRO B O 1
ATOM 3261 N N . ARG B 1 66 ? -10.773 -28.312 -18.594 1 94.56 66 ARG B N 1
ATOM 3262 C CA . ARG B 1 66 ? -11.492 -29.078 -17.578 1 94.56 66 ARG B CA 1
ATOM 3263 C C . ARG B 1 66 ? -10.914 -28.844 -16.188 1 94.56 66 ARG B C 1
ATOM 3265 O O . ARG B 1 66 ? -11.648 -28.828 -15.203 1 94.56 66 ARG B O 1
ATOM 3272 N N . TYR B 1 67 ? -9.586 -28.672 -16.109 1 97.12 67 TYR B N 1
ATOM 3273 C CA . TYR B 1 67 ? -8.961 -28.672 -14.797 1 97.12 67 TYR B CA 1
ATOM 3274 C C . TYR B 1 67 ? -8.266 -27.344 -14.516 1 97.12 67 TYR B C 1
ATOM 3276 O O . TYR B 1 67 ? -7.691 -26.734 -15.422 1 97.12 67 TYR B O 1
ATOM 3284 N N . VAL B 1 68 ? -8.352 -26.969 -13.273 1 98.06 68 VAL B N 1
ATOM 3285 C CA . VAL B 1 68 ? -7.492 -25.938 -12.711 1 98.06 68 VAL B CA 1
ATOM 3286 C C . VAL B 1 68 ? -6.516 -26.562 -11.719 1 98.06 68 VAL B C 1
ATOM 3288 O O . VAL B 1 68 ? -6.93 -27.234 -10.773 1 98.06 68 VAL B O 1
ATOM 3291 N N . ILE B 1 69 ? -5.242 -26.344 -11.953 1 98.5 69 ILE B N 1
ATOM 3292 C CA . ILE B 1 69 ? -4.207 -26.938 -11.117 1 98.5 69 ILE B CA 1
ATOM 3293 C C . ILE B 1 69 ? -3.381 -25.844 -10.453 1 98.5 69 ILE B C 1
ATOM 3295 O O . ILE B 1 69 ? -2.971 -24.875 -11.109 1 98.5 69 ILE B O 1
ATOM 3299 N N . GLY B 1 70 ? -3.178 -25.906 -9.203 1 98.38 70 GLY B N 1
ATOM 3300 C CA . GLY B 1 70 ? -2.32 -25 -8.453 1 98.38 70 GLY B CA 1
ATOM 3301 C C . GLY B 1 70 ? -1.244 -25.703 -7.66 1 98.38 70 GLY B C 1
ATOM 3302 O O . GLY B 1 70 ? -1.493 -26.766 -7.078 1 98.38 70 GLY B O 1
ATOM 3303 N N . LEU B 1 71 ? -0.036 -25.188 -7.68 1 98.5 71 LEU B N 1
ATOM 3304 C CA . LEU B 1 71 ? 1.112 -25.688 -6.938 1 98.5 71 LEU B CA 1
ATOM 3305 C C . LEU B 1 71 ? 1.875 -24.547 -6.27 1 98.5 71 LEU B C 1
ATOM 3307 O O . LEU B 1 71 ? 2.146 -23.531 -6.902 1 98.5 71 LEU B O 1
ATOM 3311 N N . ALA B 1 72 ? 2.221 -24.766 -5.035 1 98.25 72 ALA B N 1
ATOM 3312 C CA . ALA B 1 72 ? 2.965 -23.703 -4.359 1 98.25 72 ALA B CA 1
ATOM 3313 C C . ALA B 1 72 ? 4.004 -24.281 -3.404 1 98.25 72 ALA B C 1
ATOM 3315 O O . ALA B 1 72 ? 3.787 -25.344 -2.814 1 98.25 72 ALA B O 1
ATOM 3316 N N . ILE B 1 73 ? 5.094 -23.656 -3.291 1 98.31 73 ILE B N 1
ATOM 3317 C CA . ILE B 1 73 ? 6.105 -23.844 -2.26 1 98.31 73 ILE B CA 1
ATOM 3318 C C . ILE B 1 73 ? 6.406 -22.531 -1.568 1 98.31 73 ILE B C 1
ATOM 3320 O O . ILE B 1 73 ? 6.73 -21.531 -2.229 1 98.31 73 ILE B O 1
ATOM 3324 N N . ALA B 1 74 ? 6.242 -22.516 -0.309 1 96.75 74 ALA B N 1
ATOM 3325 C CA . ALA B 1 74 ? 6.488 -21.297 0.465 1 96.75 74 ALA B CA 1
ATOM 3326 C C . ALA B 1 74 ? 7.484 -21.547 1.589 1 96.75 74 ALA B C 1
ATOM 3328 O O . ALA B 1 74 ? 7.469 -22.625 2.211 1 96.75 74 ALA B O 1
ATOM 3329 N N . ASP B 1 75 ? 8.336 -20.609 1.794 1 97.44 75 ASP B N 1
ATOM 3330 C CA . ASP B 1 75 ? 9.328 -20.641 2.861 1 97.44 75 ASP B CA 1
ATOM 3331 C C . ASP B 1 75 ? 9.266 -19.359 3.711 1 97.44 75 ASP B C 1
ATOM 3333 O O . ASP B 1 75 ? 9.688 -18.297 3.273 1 97.44 75 ASP B O 1
ATOM 3337 N N . ILE B 1 76 ? 8.812 -19.516 4.918 1 95.12 76 ILE B N 1
ATOM 3338 C CA . ILE B 1 76 ? 8.82 -18.375 5.832 1 95.12 76 ILE B CA 1
ATOM 3339 C C . ILE B 1 76 ? 9.953 -18.531 6.844 1 95.12 76 ILE B C 1
ATOM 3341 O O . ILE B 1 76 ? 9.93 -17.922 7.914 1 95.12 76 ILE B O 1
ATOM 3345 N N . ARG B 1 77 ? 10.898 -19.391 6.508 1 94.12 77 ARG B N 1
ATOM 3346 C CA . ARG B 1 77 ? 12.156 -19.641 7.199 1 94.12 77 ARG B CA 1
ATOM 3347 C C . ARG B 1 77 ? 11.961 -20.594 8.375 1 94.12 77 ARG B C 1
ATOM 3349 O O . ARG B 1 77 ? 12.633 -21.625 8.469 1 94.12 77 ARG B O 1
ATOM 3356 N N . TYR B 1 78 ? 10.938 -20.359 9.234 1 92.38 78 TYR B N 1
ATOM 3357 C CA . TYR B 1 78 ? 10.695 -21.281 10.344 1 92.38 78 TYR B CA 1
ATOM 3358 C C . TYR B 1 78 ? 9.977 -22.547 9.859 1 92.38 78 TYR B C 1
ATOM 3360 O O . TYR B 1 78 ? 10.125 -23.609 10.445 1 92.38 78 TYR B O 1
ATOM 3368 N N . VAL B 1 79 ? 9.25 -22.359 8.828 1 93.31 79 VAL B N 1
ATOM 3369 C CA . VAL B 1 79 ? 8.469 -23.453 8.273 1 93.31 79 VAL B CA 1
ATOM 3370 C C . VAL B 1 79 ? 8.398 -23.328 6.754 1 93.31 79 VAL B C 1
ATOM 3372 O O . VAL B 1 79 ? 8.25 -22.219 6.227 1 93.31 79 VAL B O 1
ATOM 3375 N N . GLY B 1 80 ? 8.609 -24.453 6.156 1 94.56 80 GLY B N 1
ATOM 3376 C CA . GLY B 1 80 ? 8.289 -24.578 4.746 1 94.56 80 GLY B CA 1
ATOM 3377 C C . GLY B 1 80 ? 6.949 -25.234 4.492 1 94.56 80 GLY B C 1
ATOM 3378 O O . GLY B 1 80 ? 6.582 -26.188 5.191 1 94.56 80 GLY B O 1
ATOM 3379 N N . SER B 1 81 ? 6.215 -24.672 3.623 1 94.88 81 SER B N 1
ATOM 3380 C CA . SER B 1 81 ? 4.914 -25.234 3.281 1 94.88 81 SER B CA 1
ATOM 3381 C C . SER B 1 81 ? 4.754 -25.391 1.771 1 94.88 81 SER B C 1
ATOM 3383 O O . SER B 1 81 ? 5.348 -24.625 1.002 1 94.88 81 SER B O 1
ATOM 3385 N N . ALA B 1 82 ? 3.994 -26.422 1.413 1 96.56 82 ALA B N 1
ATOM 3386 C CA . ALA B 1 82 ? 3.68 -26.641 0.003 1 96.56 82 ALA B CA 1
ATOM 3387 C C . ALA B 1 82 ? 2.285 -27.25 -0.16 1 96.56 82 ALA B C 1
ATOM 3389 O O . ALA B 1 82 ? 1.769 -27.891 0.757 1 96.56 82 ALA B O 1
ATOM 3390 N N . PHE B 1 83 ? 1.726 -26.984 -1.265 1 96.62 83 PHE B N 1
ATOM 3391 C CA . PHE B 1 83 ? 0.469 -27.641 -1.617 1 96.62 83 PHE B CA 1
ATOM 3392 C C . PHE B 1 83 ? 0.359 -27.812 -3.127 1 96.62 83 PHE B C 1
ATOM 3394 O O . PHE B 1 83 ? 1.032 -27.125 -3.893 1 96.62 83 PHE B O 1
ATOM 3401 N N . CYS B 1 84 ? -0.406 -28.719 -3.566 1 97.19 84 CYS B N 1
ATOM 3402 C CA . CYS B 1 84 ? -0.917 -28.844 -4.926 1 97.19 84 CYS B CA 1
ATOM 3403 C C . CYS B 1 84 ? -2.393 -29.234 -4.922 1 97.19 84 CYS B C 1
ATOM 3405 O O . CYS B 1 84 ? -2.848 -29.953 -4.031 1 97.19 84 CYS B O 1
ATOM 3407 N N . TYR B 1 85 ? -3.115 -28.703 -5.785 1 97.94 85 TYR B N 1
ATOM 3408 C CA . TYR B 1 85 ? -4.531 -29.047 -5.871 1 97.94 85 TYR B CA 1
ATOM 3409 C C . TYR B 1 85 ? -4.98 -29.141 -7.324 1 97.94 85 TYR B C 1
ATOM 3411 O O . TYR B 1 85 ? -4.332 -28.594 -8.219 1 97.94 85 TYR B O 1
ATOM 3419 N N . VAL B 1 86 ? -6.043 -29.906 -7.492 1 98 86 VAL B N 1
ATOM 3420 C CA . VAL B 1 86 ? -6.727 -30.031 -8.773 1 98 86 VAL B CA 1
ATOM 3421 C C . VAL B 1 86 ? -8.219 -29.75 -8.594 1 98 86 VAL B C 1
ATOM 3423 O O . VAL B 1 86 ? -8.875 -30.375 -7.766 1 98 86 VAL B O 1
ATOM 3426 N N . TYR B 1 87 ? -8.664 -28.797 -9.312 1 98.25 87 TYR B N 1
ATOM 3427 C CA . TYR B 1 87 ? -10.094 -28.516 -9.406 1 98.25 87 TYR B CA 1
ATOM 3428 C C . TYR B 1 87 ? -10.664 -29.031 -10.727 1 98.25 87 TYR B C 1
ATOM 3430 O O . TYR B 1 87 ? -10.18 -28.656 -11.805 1 98.25 87 TYR B O 1
ATOM 3438 N N . ASP B 1 88 ? -11.633 -29.891 -10.594 1 97.19 88 ASP B N 1
ATOM 3439 C CA . ASP B 1 88 ? -12.352 -30.391 -11.758 1 97.19 88 ASP B CA 1
ATOM 3440 C C . ASP B 1 88 ? -13.617 -29.578 -12.016 1 97.19 88 ASP B C 1
ATOM 3442 O O . ASP B 1 88 ? -14.609 -29.719 -11.289 1 97.19 88 ASP B O 1
ATOM 3446 N N . VAL B 1 89 ? -13.594 -28.875 -13.062 1 95.81 89 VAL B N 1
ATOM 3447 C CA . VAL B 1 89 ? -14.68 -27.953 -13.391 1 95.81 89 VAL B CA 1
ATOM 3448 C C . VAL B 1 89 ? -15.961 -28.734 -13.672 1 95.81 89 VAL B C 1
ATOM 3450 O O . VAL B 1 89 ? -17.062 -28.297 -13.312 1 95.81 89 VAL B O 1
ATOM 3453 N N . GLN B 1 90 ? -15.844 -29.844 -14.281 1 95.25 90 GLN B N 1
ATOM 3454 C CA . GLN B 1 90 ? -17 -30.641 -14.688 1 95.25 90 GLN B CA 1
ATOM 3455 C C . GLN B 1 90 ? -17.734 -31.188 -13.477 1 95.25 90 GLN B C 1
ATOM 3457 O O . GLN B 1 90 ? -18.969 -31.219 -13.453 1 95.25 90 GLN B O 1
ATOM 3462 N N . THR B 1 91 ? -16.984 -31.562 -12.523 1 96.25 91 THR B N 1
ATOM 3463 C CA . THR B 1 91 ? -17.625 -32.188 -11.383 1 96.25 91 THR B CA 1
ATOM 3464 C C . THR B 1 91 ? -17.719 -31.234 -10.211 1 96.25 91 THR B C 1
ATOM 3466 O O . THR B 1 91 ? -18.328 -31.547 -9.18 1 96.25 91 THR B O 1
ATOM 3469 N N . ASP B 1 92 ? -17.062 -30.094 -10.336 1 96.94 92 ASP B N 1
ATOM 3470 C CA . ASP B 1 92 ? -16.984 -29.109 -9.258 1 96.94 92 ASP B CA 1
ATOM 3471 C C . ASP B 1 92 ? -16.391 -29.719 -7.992 1 96.94 92 ASP B C 1
ATOM 3473 O O . ASP B 1 92 ? -16.984 -29.625 -6.918 1 96.94 92 ASP B O 1
ATOM 3477 N N . THR B 1 93 ? -15.32 -30.375 -8.141 1 96.69 93 THR B N 1
ATOM 3478 C CA . THR B 1 93 ? -14.617 -30.984 -7.02 1 96.69 93 THR B CA 1
ATOM 3479 C C . THR B 1 93 ? -13.172 -30.5 -6.953 1 96.69 93 THR B C 1
ATOM 3481 O O . THR B 1 93 ? -12.523 -30.312 -7.988 1 96.69 93 THR B O 1
ATOM 3484 N N . LEU B 1 94 ? -12.766 -30.266 -5.773 1 96.94 94 LEU B N 1
ATOM 3485 C CA . LEU B 1 94 ? -11.398 -29.812 -5.516 1 96.94 94 LEU B CA 1
ATOM 3486 C C . LEU B 1 94 ? -10.688 -30.766 -4.566 1 96.94 94 LEU B C 1
ATOM 3488 O O . LEU B 1 94 ? -11.18 -31.047 -3.473 1 96.94 94 LEU B O 1
ATOM 3492 N N . VAL B 1 95 ? -9.586 -31.359 -5.016 1 96.56 95 VAL B N 1
ATOM 3493 C CA . VAL B 1 95 ? -8.758 -32.25 -4.199 1 96.56 95 VAL B CA 1
ATOM 3494 C C . VAL B 1 95 ? -7.383 -31.609 -3.99 1 96.56 95 VAL B C 1
ATOM 3496 O O . VAL B 1 95 ? -6.801 -31.047 -4.926 1 96.56 95 VAL B O 1
ATOM 3499 N N . GLU B 1 96 ? -6.918 -31.672 -2.801 1 95.88 96 GLU B N 1
ATOM 3500 C CA . GLU B 1 96 ? -5.664 -31 -2.479 1 95.88 96 GLU B CA 1
ATOM 3501 C C . GLU B 1 96 ? -4.766 -31.891 -1.625 1 95.88 96 GLU B C 1
ATOM 3503 O O . GLU B 1 96 ? -5.25 -32.781 -0.939 1 95.88 96 GLU B O 1
ATOM 3508 N N . GLN B 1 97 ? -3.523 -31.719 -1.73 1 96 97 GLN B N 1
ATOM 3509 C CA . GLN B 1 97 ? -2.484 -32.281 -0.881 1 96 97 GLN B CA 1
ATOM 3510 C C . GLN B 1 97 ? -1.512 -31.219 -0.402 1 96 97 GLN B C 1
ATOM 3512 O O . GLN B 1 97 ? -1.147 -30.328 -1.162 1 96 97 GLN B O 1
ATOM 3517 N N . SER B 1 98 ? -1.122 -31.312 0.852 1 95.12 98 SER B N 1
ATOM 3518 C CA . SER B 1 98 ? -0.228 -30.297 1.413 1 95.12 98 SER B CA 1
ATOM 3519 C C . SER B 1 98 ? 0.892 -30.938 2.223 1 95.12 98 SER B C 1
ATOM 3521 O O . SER B 1 98 ? 0.77 -32.094 2.656 1 95.12 98 SER B O 1
ATOM 3523 N N . TRP B 1 99 ? 2.008 -30.266 2.404 1 95.44 99 TRP B N 1
ATOM 3524 C CA . TRP B 1 99 ? 3.176 -30.688 3.172 1 95.44 99 TRP B CA 1
ATOM 3525 C C . TRP B 1 99 ? 3.691 -29.547 4.043 1 95.44 99 TRP B C 1
ATOM 3527 O O . TRP B 1 99 ? 3.672 -28.391 3.631 1 95.44 99 TRP B O 1
ATOM 3537 N N . LEU B 1 100 ? 4.133 -29.844 5.223 1 94.44 100 LEU B N 1
ATOM 3538 C CA . LEU B 1 100 ? 4.828 -28.922 6.125 1 94.44 100 LEU B CA 1
ATOM 3539 C C . LEU B 1 100 ? 6.188 -29.484 6.523 1 94.44 100 LEU B C 1
ATOM 3541 O O . LEU B 1 100 ? 6.316 -30.688 6.789 1 94.44 100 LEU B O 1
ATOM 3545 N N . ARG B 1 101 ? 7.172 -28.656 6.43 1 95.56 101 ARG B N 1
ATOM 3546 C CA . ARG B 1 101 ? 8.516 -29.047 6.832 1 95.56 101 ARG B CA 1
ATOM 3547 C C . ARG B 1 101 ? 9.148 -27.984 7.73 1 95.56 101 ARG B C 1
ATOM 3549 O O . ARG B 1 101 ? 9.102 -26.797 7.418 1 95.56 101 ARG B O 1
ATOM 3556 N N . PRO B 1 102 ? 9.734 -28.391 8.875 1 94.5 102 PRO B N 1
ATOM 3557 C CA . PRO B 1 102 ? 10.383 -27.406 9.742 1 94.5 102 PRO B CA 1
ATOM 3558 C C . PRO B 1 102 ? 11.703 -26.891 9.172 1 94.5 102 PRO B C 1
ATOM 3560 O O . PRO B 1 102 ? 12.477 -27.656 8.602 1 94.5 102 PRO B O 1
ATOM 3563 N N . LEU B 1 103 ? 11.93 -25.641 9.258 1 93 103 LEU B N 1
ATOM 3564 C CA . LEU B 1 103 ? 13.188 -25 8.867 1 93 103 LEU B CA 1
ATOM 3565 C C . LEU B 1 103 ? 13.531 -25.344 7.418 1 93 103 LEU B C 1
ATOM 3567 O O . LEU B 1 103 ? 12.727 -25.109 6.512 1 93 103 LEU B O 1
ATOM 3571 N N . ASN B 1 104 ? 14.727 -25.844 7.207 1 91 104 ASN B N 1
ATOM 3572 C CA . ASN B 1 104 ? 15.141 -26.156 5.844 1 91 104 ASN B CA 1
ATOM 3573 C C . ASN B 1 104 ? 15.227 -27.656 5.621 1 91 104 ASN B C 1
ATOM 3575 O O . ASN B 1 104 ? 15.922 -28.125 4.711 1 91 104 ASN B O 1
ATOM 3579 N N . ILE B 1 105 ? 14.445 -28.406 6.352 1 95.06 105 ILE B N 1
ATOM 3580 C CA . ILE B 1 105 ? 14.469 -29.859 6.215 1 95.06 105 ILE B CA 1
ATOM 3581 C C . ILE B 1 105 ? 13.648 -30.281 5 1 95.06 105 ILE B C 1
ATOM 3583 O O . ILE B 1 105 ? 12.477 -29.906 4.875 1 95.06 105 ILE B O 1
ATOM 3587 N N . ASP B 1 106 ? 14.266 -31.062 4.168 1 96.56 106 ASP B N 1
ATOM 3588 C CA . ASP B 1 106 ? 13.617 -31.656 3.01 1 96.56 106 ASP B CA 1
ATOM 3589 C C . ASP B 1 106 ? 12.992 -30.578 2.117 1 96.56 106 ASP B C 1
ATOM 3591 O O . ASP B 1 106 ? 11.859 -30.734 1.65 1 96.56 106 ASP B O 1
ATOM 3595 N N . LYS B 1 107 ? 13.672 -29.469 2.016 1 96.88 107 LYS B N 1
ATOM 3596 C CA . LYS B 1 107 ? 13.18 -28.359 1.199 1 96.88 107 LYS B CA 1
ATOM 3597 C C . LYS B 1 107 ? 14.328 -27.484 0.722 1 96.88 107 LYS B C 1
ATOM 3599 O O . LYS B 1 107 ? 15.367 -27.391 1.387 1 96.88 107 LYS B O 1
ATOM 3604 N N . GLN B 1 108 ? 14.156 -26.875 -0.408 1 97.12 108 GLN B N 1
ATOM 3605 C CA . GLN B 1 108 ? 15.062 -25.875 -0.979 1 97.12 108 GLN B CA 1
ATOM 3606 C C . GLN B 1 108 ? 14.297 -24.844 -1.808 1 97.12 108 GLN B C 1
ATOM 3608 O O . GLN B 1 108 ? 13.359 -25.203 -2.529 1 97.12 108 GLN B O 1
ATOM 3613 N N . MET B 1 109 ? 14.703 -23.609 -1.641 1 97.75 109 MET B N 1
ATOM 3614 C CA . MET B 1 109 ? 14.109 -22.547 -2.459 1 97.75 109 MET B CA 1
ATOM 3615 C C . MET B 1 109 ? 15.117 -22 -3.455 1 97.75 109 MET B C 1
ATOM 3617 O O . MET B 1 109 ? 16.312 -21.938 -3.162 1 97.75 109 MET B O 1
ATOM 3621 N N . SER B 1 110 ? 14.625 -21.562 -4.543 1 97.12 110 SER B N 1
ATOM 3622 C CA . SER B 1 110 ? 15.469 -20.891 -5.527 1 97.12 110 SER B CA 1
ATOM 3623 C C . SER B 1 110 ? 16.062 -19.594 -4.969 1 97.12 110 SER B C 1
ATOM 3625 O O . SER B 1 110 ? 15.32 -18.75 -4.469 1 97.12 110 SER B O 1
ATOM 3627 N N . PRO B 1 111 ? 17.344 -19.391 -5.09 1 95.94 111 PRO B N 1
ATOM 3628 C CA . PRO B 1 111 ? 17.938 -18.156 -4.574 1 95.94 111 PRO B CA 1
ATOM 3629 C C . PRO B 1 111 ? 17.703 -16.953 -5.488 1 95.94 111 PRO B C 1
ATOM 3631 O O . PRO B 1 111 ? 17.922 -15.805 -5.086 1 95.94 111 PRO B O 1
ATOM 3634 N N . SER B 1 112 ? 17.266 -17.234 -6.75 1 97.62 112 SER B N 1
ATOM 3635 C CA . SER B 1 112 ? 17.156 -16.188 -7.762 1 97.62 112 SER B CA 1
ATOM 3636 C C . SER B 1 112 ? 15.898 -16.375 -8.609 1 97.62 112 SER B C 1
ATOM 3638 O O . SER B 1 112 ? 15.484 -17.5 -8.891 1 97.62 112 SER B O 1
ATOM 3640 N N . PRO B 1 113 ? 15.336 -15.195 -9.008 1 98.19 113 PRO B N 1
ATOM 3641 C CA . PRO B 1 113 ? 14.211 -15.281 -9.953 1 98.19 113 PRO B CA 1
ATOM 3642 C C . PRO B 1 113 ? 14.656 -15.625 -11.367 1 98.19 113 PRO B C 1
ATOM 3644 O O . PRO B 1 113 ? 13.828 -15.922 -12.227 1 98.19 113 PRO B O 1
ATOM 3647 N N . HIS B 1 114 ? 15.891 -15.539 -11.641 1 97.94 114 HIS B N 1
ATOM 3648 C CA . HIS B 1 114 ? 16.438 -15.789 -12.969 1 97.94 114 HIS B CA 1
ATOM 3649 C C . HIS B 1 114 ? 16.859 -17.25 -13.133 1 97.94 114 HIS B C 1
ATOM 3651 O O . HIS B 1 114 ? 16.859 -17.781 -14.242 1 97.94 114 HIS B O 1
ATOM 3657 N N . GLY B 1 115 ? 17.172 -17.844 -12.031 1 97.81 115 GLY B N 1
ATOM 3658 C CA . GLY B 1 115 ? 17.625 -19.234 -12.047 1 97.81 115 GLY B CA 1
ATOM 3659 C C . GLY B 1 115 ? 17.656 -19.859 -10.672 1 97.81 115 GLY B C 1
ATOM 3660 O O . GLY B 1 115 ? 17.984 -19.219 -9.688 1 97.81 115 GLY B O 1
ATOM 3661 N N . GLY B 1 116 ? 17.281 -21.109 -10.695 1 98 116 GLY B N 1
ATOM 3662 C CA . GLY B 1 116 ? 17.328 -21.812 -9.43 1 98 116 GLY B CA 1
ATOM 3663 C C . GLY B 1 116 ? 16.391 -23 -9.375 1 98 116 GLY B C 1
ATOM 3664 O O . GLY B 1 116 ? 15.648 -23.266 -10.336 1 98 116 GLY B O 1
ATOM 3665 N N . TYR B 1 117 ? 16.516 -23.719 -8.312 1 98.44 117 TYR B N 1
ATOM 3666 C CA . TYR B 1 117 ? 15.766 -24.953 -8.109 1 98.44 117 TYR B CA 1
ATOM 3667 C C . TYR B 1 117 ? 15.086 -24.969 -6.746 1 98.44 117 TYR B C 1
ATOM 3669 O O . TYR B 1 117 ? 15.734 -24.719 -5.727 1 98.44 117 TYR B O 1
ATOM 3677 N N . SER B 1 118 ? 13.805 -25.156 -6.746 1 98.69 118 SER B N 1
ATOM 3678 C CA . SER B 1 118 ? 13.023 -25.297 -5.523 1 98.69 118 SER B CA 1
ATOM 3679 C C . SER B 1 118 ? 12.367 -26.672 -5.441 1 98.69 118 SER B C 1
ATOM 3681 O O . SER B 1 118 ? 11.891 -27.203 -6.449 1 98.69 118 SER B O 1
ATOM 3683 N N . HIS B 1 119 ? 12.391 -27.25 -4.312 1 98.44 119 HIS B N 1
ATOM 3684 C CA . HIS B 1 119 ? 11.68 -28.5 -4.117 1 98.44 119 HIS B CA 1
ATOM 3685 C C . HIS B 1 119 ? 11.328 -28.719 -2.65 1 98.44 119 HIS B C 1
ATOM 3687 O O . HIS B 1 119 ? 11.891 -28.062 -1.771 1 98.44 119 HIS B O 1
ATOM 3693 N N . ILE B 1 120 ? 10.445 -29.578 -2.438 1 98.06 120 ILE B N 1
ATOM 3694 C CA . ILE B 1 120 ? 10.031 -29.922 -1.08 1 98.06 120 ILE B CA 1
ATOM 3695 C C . ILE B 1 120 ? 9.5 -31.359 -1.054 1 98.06 120 ILE B C 1
ATOM 3697 O O . ILE B 1 120 ? 9.078 -31.891 -2.086 1 98.06 120 ILE B O 1
ATOM 3701 N N . ALA B 1 121 ? 9.477 -32.062 0.114 1 96.81 121 ALA B N 1
ATOM 3702 C CA . ALA B 1 121 ? 8.883 -33.375 0.351 1 96.81 121 ALA B CA 1
ATOM 3703 C C . ALA B 1 121 ? 9.492 -34.406 -0.573 1 96.81 121 ALA B C 1
ATOM 3705 O O . ALA B 1 121 ? 8.766 -35.094 -1.303 1 96.81 121 ALA B O 1
ATOM 3706 N N . ALA B 1 122 ? 10.852 -34.5 -0.539 1 96 122 ALA B N 1
ATOM 3707 C CA . ALA B 1 122 ? 11.602 -35.438 -1.355 1 96 122 ALA B CA 1
ATOM 3708 C C . ALA B 1 122 ? 11.281 -35.281 -2.838 1 96 122 ALA B C 1
ATOM 3710 O O . ALA B 1 122 ? 11.039 -36.25 -3.551 1 96 122 ALA B O 1
ATOM 3711 N N . LYS B 1 123 ? 11.031 -34 -3.236 1 95.69 123 LYS B N 1
ATOM 3712 C CA . LYS B 1 123 ? 10.875 -33.594 -4.625 1 95.69 123 LYS B CA 1
ATOM 3713 C C . LYS B 1 123 ? 9.523 -34 -5.184 1 95.69 123 LYS B C 1
ATOM 3715 O O . LYS B 1 123 ? 9.367 -34.156 -6.395 1 95.69 123 LYS B O 1
ATOM 3720 N N . LYS B 1 124 ? 8.57 -34.219 -4.258 1 97.38 124 LYS B N 1
ATOM 3721 C CA . LYS B 1 124 ? 7.203 -34.438 -4.73 1 97.38 124 LYS B CA 1
ATOM 3722 C C . LYS B 1 124 ? 6.691 -33.219 -5.488 1 97.38 124 LYS B C 1
ATOM 3724 O O . LYS B 1 124 ? 5.836 -33.344 -6.371 1 97.38 124 LYS B O 1
ATOM 3729 N N . LEU B 1 125 ? 7.145 -32.094 -5.07 1 98.25 125 LEU B N 1
ATOM 3730 C CA . LEU B 1 125 ? 6.949 -30.844 -5.809 1 98.25 125 LEU B CA 1
ATOM 3731 C C . LEU B 1 125 ? 8.281 -30.172 -6.098 1 98.25 125 LEU B C 1
ATOM 3733 O O . LEU B 1 125 ? 9.133 -30.062 -5.211 1 98.25 125 LEU B O 1
ATOM 3737 N N . ALA B 1 126 ? 8.438 -29.719 -7.355 1 98.69 126 ALA B N 1
ATOM 3738 C CA . ALA B 1 126 ? 9.703 -29.078 -7.707 1 98.69 126 ALA B CA 1
ATOM 3739 C C . ALA B 1 126 ? 9.5 -28.047 -8.812 1 98.69 126 ALA B C 1
ATOM 3741 O O . ALA B 1 126 ? 8.719 -28.266 -9.742 1 98.69 126 ALA B O 1
ATOM 3742 N N . PHE B 1 127 ? 10.172 -26.922 -8.695 1 98.75 127 PHE B N 1
ATOM 3743 C CA . PHE B 1 127 ? 10.25 -25.859 -9.695 1 98.75 127 PHE B CA 1
ATOM 3744 C C . PHE B 1 127 ? 11.695 -25.594 -10.086 1 98.75 127 PHE B C 1
ATOM 3746 O O . PHE B 1 127 ? 12.547 -25.391 -9.227 1 98.75 127 PHE B O 1
ATOM 3753 N N . GLU B 1 128 ? 11.977 -25.594 -11.344 1 98.75 128 GLU B N 1
ATOM 3754 C CA . GLU B 1 128 ? 13.289 -25.188 -11.852 1 98.75 128 GLU B CA 1
ATOM 3755 C C . GLU B 1 128 ? 13.172 -23.984 -12.781 1 98.75 128 GLU B C 1
ATOM 3757 O O . GLU B 1 128 ? 12.492 -24.047 -13.805 1 98.75 128 GLU B O 1
ATOM 3762 N N . ILE B 1 129 ? 13.875 -22.969 -12.414 1 98.44 129 ILE B N 1
ATOM 3763 C CA . ILE B 1 129 ? 13.875 -21.75 -13.211 1 98.44 129 ILE B CA 1
ATOM 3764 C C . ILE B 1 129 ? 15.141 -21.688 -14.07 1 98.44 129 ILE B C 1
ATOM 3766 O O . ILE B 1 129 ? 16.25 -21.688 -13.539 1 98.44 129 ILE B O 1
ATOM 3770 N N . THR B 1 130 ? 14.961 -21.688 -15.281 1 97.06 130 THR B N 1
ATOM 3771 C CA . THR B 1 130 ? 15.953 -21.344 -16.281 1 97.06 130 THR B CA 1
ATOM 3772 C C . THR B 1 130 ? 15.43 -20.25 -17.219 1 97.06 130 THR B C 1
ATOM 3774 O O . THR B 1 130 ? 14.867 -20.547 -18.266 1 97.06 130 THR B O 1
ATOM 3777 N N . TYR B 1 131 ? 15.586 -19.062 -16.781 1 93.75 131 TYR B N 1
ATOM 3778 C CA . TYR B 1 131 ? 14.922 -17.938 -17.438 1 93.75 131 TYR B CA 1
ATOM 3779 C C . TYR B 1 131 ? 15.133 -17.969 -18.938 1 93.75 131 TYR B C 1
ATOM 3781 O O . TYR B 1 131 ? 16.266 -18.109 -19.406 1 93.75 131 TYR B O 1
ATOM 3789 N N . PRO B 1 132 ? 14.062 -17.844 -19.688 1 94.06 132 PRO B N 1
ATOM 3790 C CA . PRO B 1 132 ? 12.75 -17.391 -19.219 1 94.06 132 PRO B CA 1
ATOM 3791 C C . PRO B 1 132 ? 11.805 -18.547 -18.906 1 94.06 132 PRO B C 1
ATOM 3793 O O . PRO B 1 132 ? 10.617 -18.328 -18.641 1 94.06 132 PRO B O 1
ATOM 3796 N N . ASN B 1 133 ? 12.273 -19.812 -18.828 1 96.19 133 ASN B N 1
ATOM 3797 C CA . ASN B 1 133 ? 11.414 -20.984 -18.688 1 96.19 133 ASN B CA 1
ATOM 3798 C C . ASN B 1 133 ? 11.312 -21.438 -17.234 1 96.19 133 ASN B C 1
ATOM 3800 O O . ASN B 1 133 ? 12.242 -21.234 -16.453 1 96.19 133 ASN B O 1
ATOM 3804 N N . TRP B 1 134 ? 10.133 -22 -16.859 1 98.06 134 TRP B N 1
ATOM 3805 C CA . TRP B 1 134 ? 9.93 -22.719 -15.609 1 98.06 134 TRP B CA 1
ATOM 3806 C C . TRP B 1 134 ? 9.609 -24.188 -15.875 1 98.06 134 TRP B C 1
ATOM 3808 O O . TRP B 1 134 ? 8.656 -24.5 -16.594 1 98.06 134 TRP B O 1
ATOM 3818 N N . GLN B 1 135 ? 10.438 -25.031 -15.352 1 98.75 135 GLN B N 1
ATOM 3819 C CA . GLN B 1 135 ? 10.078 -26.453 -15.32 1 98.75 135 GLN B CA 1
ATOM 3820 C C . GLN B 1 135 ? 9.367 -26.812 -14.016 1 98.75 135 GLN B C 1
ATOM 3822 O O . GLN B 1 135 ? 9.859 -26.5 -12.93 1 98.75 135 GLN B O 1
ATOM 3827 N N . VAL B 1 136 ? 8.219 -27.406 -14.141 1 98.75 136 VAL B N 1
ATOM 3828 C CA . VAL B 1 136 ? 7.387 -27.719 -12.984 1 98.75 136 VAL B CA 1
ATOM 3829 C C . VAL B 1 136 ? 7.145 -29.219 -12.906 1 98.75 136 VAL B C 1
ATOM 3831 O O . VAL B 1 136 ? 6.746 -29.844 -13.891 1 98.75 136 VAL B O 1
ATOM 3834 N N . LYS B 1 137 ? 7.371 -29.766 -11.734 1 98.75 137 LYS B N 1
ATOM 3835 C CA . LYS B 1 137 ? 7.168 -31.203 -11.539 1 98.75 137 LYS B CA 1
ATOM 3836 C C . LYS B 1 137 ? 6.367 -31.484 -10.266 1 98.75 137 LYS B C 1
ATOM 3838 O O . LYS B 1 137 ? 6.555 -30.797 -9.25 1 98.75 137 LYS B O 1
ATOM 3843 N N . ALA B 1 138 ? 5.473 -32.312 -10.344 1 98.5 138 ALA B N 1
ATOM 3844 C CA . ALA B 1 138 ? 4.73 -32.875 -9.219 1 98.5 138 ALA B CA 1
ATOM 3845 C C . ALA B 1 138 ? 4.59 -34.406 -9.352 1 98.5 138 ALA B C 1
ATOM 3847 O O . ALA B 1 138 ? 4.305 -34.906 -10.438 1 98.5 138 ALA B O 1
ATOM 3848 N N . ASN B 1 139 ? 4.852 -35.094 -8.32 1 97.94 139 ASN B N 1
ATOM 3849 C CA . ASN B 1 139 ? 4.711 -36.562 -8.281 1 97.94 139 ASN B CA 1
ATOM 3850 C C . ASN B 1 139 ? 3.949 -37 -7.039 1 97.94 139 ASN B C 1
ATOM 3852 O O . ASN B 1 139 ? 4.555 -37.438 -6.059 1 97.94 139 ASN B O 1
ATOM 3856 N N . THR B 1 140 ? 2.684 -36.969 -7.117 1 96.56 140 THR B N 1
ATOM 3857 C CA . THR B 1 140 ? 1.772 -37.375 -6.059 1 96.56 140 THR B CA 1
ATOM 3858 C C . THR B 1 140 ? 0.715 -38.344 -6.602 1 96.56 140 THR B C 1
ATOM 3860 O O . THR B 1 140 ? 0.642 -38.562 -7.812 1 96.56 140 THR B O 1
ATOM 3863 N N . GLU B 1 141 ? -0.07 -38.938 -5.676 1 93.06 141 GLU B N 1
ATOM 3864 C CA . GLU B 1 141 ? -1.168 -39.781 -6.105 1 93.06 141 GLU B CA 1
ATOM 3865 C C . GLU B 1 141 ? -2.24 -39 -6.84 1 93.06 141 GLU B C 1
ATOM 3867 O O . GLU B 1 141 ? -2.842 -39.5 -7.797 1 93.06 141 GLU B O 1
ATOM 3872 N N . LEU B 1 142 ? -2.359 -37.781 -6.488 1 91.31 142 LEU B N 1
ATOM 3873 C CA . LEU B 1 142 ? -3.363 -36.875 -7.07 1 91.31 142 LEU B CA 1
ATOM 3874 C C . LEU B 1 142 ? -2.91 -36.375 -8.43 1 91.31 142 LEU B C 1
ATOM 3876 O O . LEU B 1 142 ? -3.697 -36.344 -9.383 1 91.31 142 LEU B O 1
ATOM 3880 N N . LEU B 1 143 ? -1.674 -36.062 -8.516 1 97.31 143 LEU B N 1
ATOM 3881 C CA . LEU B 1 143 ? -1.174 -35.281 -9.656 1 97.31 143 LEU B CA 1
ATOM 3882 C C . LEU B 1 143 ? 0.232 -35.75 -10.039 1 97.31 143 LEU B C 1
ATOM 3884 O O . LEU B 1 143 ? 1.128 -35.781 -9.195 1 97.31 143 LEU B O 1
ATOM 3888 N N . GLN B 1 144 ? 0.391 -36.156 -11.211 1 98.25 144 GLN B N 1
ATOM 3889 C CA . GLN B 1 144 ? 1.699 -36.312 -11.836 1 98.25 144 GLN B CA 1
ATOM 3890 C C . GLN B 1 144 ? 1.902 -35.312 -12.961 1 98.25 144 GLN B C 1
ATOM 3892 O O . GLN B 1 144 ? 1.13 -35.281 -13.922 1 98.25 144 GLN B O 1
ATOM 3897 N N . LEU B 1 145 ? 2.906 -34.531 -12.789 1 97.88 145 LEU B N 1
ATOM 3898 C CA . LEU B 1 145 ? 3.07 -33.406 -13.688 1 97.88 145 LEU B CA 1
ATOM 3899 C C . LEU B 1 145 ? 4.547 -33.125 -13.969 1 97.88 145 LEU B C 1
ATOM 3901 O O . LEU B 1 145 ? 5.371 -33.156 -13.047 1 97.88 145 LEU B O 1
ATOM 3905 N N . ASP B 1 146 ? 4.98 -33.125 -15.242 1 98.5 146 ASP B N 1
ATOM 3906 C CA . ASP B 1 146 ? 6.266 -32.625 -15.742 1 98.5 146 ASP B CA 1
ATOM 3907 C C . ASP B 1 146 ? 6.074 -31.734 -16.953 1 98.5 146 ASP B C 1
ATOM 3909 O O . ASP B 1 146 ? 5.949 -32.219 -18.078 1 98.5 146 ASP B O 1
ATOM 3913 N N . VAL B 1 147 ? 6.082 -30.391 -16.688 1 98.44 147 VAL B N 1
ATOM 3914 C CA . VAL B 1 147 ? 5.73 -29.484 -17.766 1 98.44 147 VAL B CA 1
ATOM 3915 C C . VAL B 1 147 ? 6.684 -28.281 -17.766 1 98.44 147 VAL B C 1
ATOM 3917 O O . VAL B 1 147 ? 7.27 -27.953 -16.734 1 98.44 147 VAL B O 1
ATOM 3920 N N . SER B 1 148 ? 6.844 -27.703 -18.922 1 98.25 148 SER B N 1
ATOM 3921 C CA . SER B 1 148 ? 7.566 -26.453 -19.094 1 98.25 148 SER B CA 1
ATOM 3922 C C . SER B 1 148 ? 6.609 -25.297 -19.375 1 98.25 148 SER B C 1
ATOM 3924 O O . SER B 1 148 ? 5.73 -25.406 -20.234 1 98.25 148 SER B O 1
ATOM 3926 N N . LEU B 1 149 ? 6.703 -24.25 -18.562 1 98.06 149 LEU B N 1
ATOM 3927 C CA . LEU B 1 149 ? 6.039 -22.984 -18.859 1 98.06 149 LEU B CA 1
ATOM 3928 C C . LEU B 1 149 ? 6.957 -22.062 -19.656 1 98.06 149 LEU B C 1
ATOM 3930 O O . LEU B 1 149 ? 8.008 -21.656 -19.156 1 98.06 149 LEU B O 1
ATOM 3934 N N . GLN B 1 150 ? 6.492 -21.688 -20.812 1 94.44 150 GLN B N 1
ATOM 3935 C CA . GLN B 1 150 ? 7.363 -20.953 -21.734 1 94.44 150 GLN B CA 1
ATOM 3936 C C . GLN B 1 150 ? 6.684 -19.688 -22.25 1 94.44 150 GLN B C 1
ATOM 3938 O O . GLN B 1 150 ? 5.617 -19.766 -22.859 1 94.44 150 GLN B O 1
ATOM 3943 N N . PRO B 1 151 ? 7.336 -18.562 -21.969 1 93.75 151 PRO B N 1
ATOM 3944 C CA . PRO B 1 151 ? 6.82 -17.359 -22.625 1 93.75 151 PRO B CA 1
ATOM 3945 C C . PRO B 1 151 ? 7.262 -17.234 -24.078 1 93.75 151 PRO B C 1
ATOM 3947 O O . PRO B 1 151 ? 8.281 -17.797 -24.469 1 93.75 151 PRO B O 1
ATOM 3950 N N . PRO B 1 152 ? 6.43 -16.469 -24.844 1 90.62 152 PRO B N 1
ATOM 3951 C CA . PRO B 1 152 ? 6.969 -16.078 -26.156 1 90.62 152 PRO B CA 1
ATOM 3952 C C . PRO B 1 152 ? 8.234 -15.234 -26.031 1 90.62 152 PRO B C 1
ATOM 3954 O O . PRO B 1 152 ? 8.422 -14.531 -25.047 1 90.62 152 PRO B O 1
ATOM 3957 N N . SER B 1 153 ? 9.062 -15.266 -27.016 1 86 153 SER B N 1
ATOM 3958 C CA . SER B 1 153 ? 10.383 -14.641 -27 1 86 153 SER B CA 1
ATOM 3959 C C . SER B 1 153 ? 10.273 -13.148 -26.719 1 86 153 SER B C 1
ATOM 3961 O O . SER B 1 153 ? 11.141 -12.57 -26.047 1 86 153 SER B O 1
ATOM 3963 N N . SER B 1 154 ? 9.266 -12.508 -27.078 1 89.25 154 SER B N 1
ATOM 3964 C CA . SER B 1 154 ? 9.18 -11.062 -26.953 1 89.25 154 SER B CA 1
ATOM 3965 C C . SER B 1 154 ? 8.359 -10.672 -25.719 1 89.25 154 SER B C 1
ATOM 3967 O O . SER B 1 154 ? 8.281 -9.492 -25.375 1 89.25 154 SER B O 1
ATOM 3969 N N . SER B 1 155 ? 7.863 -11.633 -25.047 1 95 155 SER B N 1
ATOM 3970 C CA . SER B 1 155 ? 6.98 -11.328 -23.938 1 95 155 SER B CA 1
ATOM 3971 C C . SER B 1 155 ? 7.773 -11.125 -22.641 1 95 155 SER B C 1
ATOM 3973 O O . SER B 1 155 ? 8.617 -11.953 -22.281 1 95 155 SER B O 1
ATOM 3975 N N . LEU B 1 156 ? 7.566 -10.023 -21.969 1 96.75 156 LEU B N 1
ATOM 3976 C CA . LEU B 1 156 ? 8.242 -9.711 -20.719 1 96.75 156 LEU B CA 1
ATOM 3977 C C . LEU B 1 156 ? 7.367 -10.055 -19.516 1 96.75 156 LEU B C 1
ATOM 3979 O O . LEU B 1 156 ? 6.152 -9.852 -19.547 1 96.75 156 LEU B O 1
ATOM 3983 N N . PRO B 1 157 ? 7.949 -10.609 -18.484 1 98 157 PRO B N 1
ATOM 3984 C CA . PRO B 1 157 ? 7.191 -10.797 -17.234 1 98 157 PRO B CA 1
ATOM 3985 C C . PRO B 1 157 ? 6.945 -9.484 -16.5 1 98 157 PRO B C 1
ATOM 3987 O O . PRO B 1 157 ? 7.531 -8.453 -16.844 1 98 157 PRO B O 1
ATOM 3990 N N . LEU B 1 158 ? 5.992 -9.516 -15.617 1 98.31 158 LEU B N 1
ATOM 3991 C CA . LEU B 1 158 ? 5.961 -8.508 -14.57 1 98.31 158 LEU B CA 1
ATOM 3992 C C . LEU B 1 158 ? 7.102 -8.719 -13.578 1 98.31 158 LEU B C 1
ATOM 3994 O O . LEU B 1 158 ? 7.234 -9.797 -13 1 98.31 158 LEU B O 1
ATOM 3998 N N . SER B 1 159 ? 7.938 -7.82 -13.461 1 98.56 159 SER B N 1
ATOM 3999 C CA . SER B 1 159 ? 9.086 -7.797 -12.555 1 98.56 159 SER B CA 1
ATOM 4000 C C . SER B 1 159 ? 9.164 -6.48 -11.797 1 98.56 159 SER B C 1
ATOM 4002 O O . SER B 1 159 ? 9.328 -5.418 -12.398 1 98.56 159 SER B O 1
ATOM 4004 N N . LEU B 1 160 ? 9.031 -6.648 -10.484 1 98.25 160 LEU B N 1
ATOM 4005 C CA . LEU B 1 160 ? 8.805 -5.434 -9.703 1 98.25 160 LEU B CA 1
ATOM 4006 C C . LEU B 1 160 ? 9.344 -5.59 -8.289 1 98.25 160 LEU B C 1
ATOM 4008 O O . LEU B 1 160 ? 9.227 -6.664 -7.691 1 98.25 160 LEU B O 1
ATOM 4012 N N . CYS B 1 161 ? 9.945 -4.516 -7.816 1 98.69 161 CYS B N 1
ATOM 4013 C CA . CYS B 1 161 ? 10.297 -4.414 -6.402 1 98.69 161 CYS B CA 1
ATOM 4014 C C . CYS B 1 161 ? 9.742 -3.129 -5.797 1 98.69 161 CYS B C 1
ATOM 4016 O O . CYS B 1 161 ? 9.852 -2.059 -6.402 1 98.69 161 CYS B O 1
ATOM 4018 N N . THR B 1 162 ? 9.117 -3.234 -4.641 1 98.31 162 THR B N 1
ATOM 4019 C CA . THR B 1 162 ? 8.594 -2.049 -3.973 1 98.31 162 THR B CA 1
ATOM 4020 C C . THR B 1 162 ? 9.078 -1.982 -2.527 1 98.31 162 THR B C 1
ATOM 4022 O O . THR B 1 162 ? 9.391 -3.012 -1.924 1 98.31 162 THR B O 1
ATOM 4025 N N . PRO B 1 163 ? 9.125 -0.696 -1.95 1 97.81 163 PRO B N 1
ATOM 4026 C CA . PRO B 1 163 ? 9.352 -0.597 -0.506 1 97.81 163 PRO B CA 1
ATOM 4027 C C . PRO B 1 163 ? 8.25 -1.28 0.309 1 97.81 163 PRO B C 1
ATOM 4029 O O . PRO B 1 163 ? 7.078 -1.233 -0.066 1 97.81 163 PRO B O 1
ATOM 4032 N N . THR B 1 164 ? 8.711 -1.903 1.41 1 96.94 164 THR B N 1
ATOM 4033 C CA . THR B 1 164 ? 7.773 -2.586 2.297 1 96.94 164 THR B CA 1
ATOM 4034 C C . THR B 1 164 ? 8 -2.172 3.748 1 96.94 164 THR B C 1
ATOM 4036 O O . THR B 1 164 ? 9.102 -2.338 4.277 1 96.94 164 THR B O 1
ATOM 4039 N N . GLY B 1 165 ? 6.883 -1.687 4.383 1 95 165 GLY B N 1
ATOM 4040 C CA . GLY B 1 165 ? 7.059 -1.226 5.75 1 95 165 GLY B CA 1
ATOM 4041 C C . GLY B 1 165 ? 8.07 -0.103 5.879 1 95 165 GLY B C 1
ATOM 4042 O O . GLY B 1 165 ? 8.094 0.814 5.055 1 95 165 GLY B O 1
ATOM 4043 N N . TYR B 1 166 ? 8.812 -0.141 6.977 1 95.31 166 TYR B N 1
ATOM 4044 C CA . TYR B 1 166 ? 9.758 0.934 7.27 1 95.31 166 TYR B CA 1
ATOM 4045 C C . TYR B 1 166 ? 11.055 0.745 6.5 1 95.31 166 TYR B C 1
ATOM 4047 O O . TYR B 1 166 ? 11.594 1.698 5.926 1 95.31 166 TYR B O 1
ATOM 4055 N N . ASN B 1 167 ? 11.523 -0.469 6.484 1 94 167 ASN B N 1
ATOM 4056 C CA . ASN B 1 167 ? 12.828 -0.681 5.875 1 94 167 ASN B CA 1
ATOM 4057 C C . ASN B 1 167 ? 12.875 -1.985 5.082 1 94 167 ASN B C 1
ATOM 4059 O O . ASN B 1 167 ? 13.953 -2.518 4.816 1 94 167 ASN B O 1
ATOM 4063 N N . GLY B 1 168 ? 11.781 -2.525 4.715 1 96.81 168 GLY B N 1
ATOM 4064 C CA . GLY B 1 168 ? 11.758 -3.76 3.949 1 96.81 168 GLY B CA 1
ATOM 4065 C C . GLY B 1 168 ? 11.555 -3.535 2.463 1 96.81 168 GLY B C 1
ATOM 4066 O O . GLY B 1 168 ? 11.484 -2.393 2.006 1 96.81 168 GLY B O 1
ATOM 4067 N N . TRP B 1 169 ? 11.562 -4.641 1.731 1 98.31 169 TRP B N 1
ATOM 4068 C CA . TRP B 1 169 ? 11.273 -4.652 0.3 1 98.31 169 TRP B CA 1
ATOM 4069 C C . TRP B 1 169 ? 10.594 -5.957 -0.109 1 98.31 169 TRP B C 1
ATOM 4071 O O . TRP B 1 169 ? 10.781 -6.992 0.536 1 98.31 169 TRP B O 1
ATOM 4081 N N . THR B 1 170 ? 9.758 -5.922 -1.108 1 98.62 170 THR B N 1
ATOM 4082 C CA . THR B 1 170 ? 9.094 -7.078 -1.702 1 98.62 170 THR B CA 1
ATOM 4083 C C . THR B 1 170 ? 9.305 -7.102 -3.215 1 98.62 170 THR B C 1
ATOM 4085 O O . THR B 1 170 ? 9.023 -6.117 -3.9 1 98.62 170 THR B O 1
ATOM 4088 N N . TYR B 1 171 ? 9.844 -8.148 -3.691 1 98.81 171 TYR B N 1
ATOM 4089 C CA . TYR B 1 171 ? 10.031 -8.383 -5.117 1 98.81 171 TYR B CA 1
ATOM 4090 C C . TYR B 1 171 ? 9.07 -9.445 -5.633 1 98.81 171 TYR B C 1
ATOM 4092 O O . TYR B 1 171 ? 8.773 -10.414 -4.93 1 98.81 171 TYR B O 1
ATOM 4100 N N . THR B 1 172 ? 8.602 -9.266 -6.859 1 98.81 172 THR B N 1
ATOM 4101 C CA . THR B 1 172 ? 7.809 -10.32 -7.48 1 98.81 172 THR B CA 1
ATOM 4102 C C . THR B 1 172 ? 8.102 -10.406 -8.977 1 98.81 172 THR B C 1
ATOM 4104 O O . THR B 1 172 ? 8.375 -9.391 -9.617 1 98.81 172 THR B O 1
ATOM 4107 N N . LYS B 1 173 ? 8.156 -11.539 -9.453 1 98.75 173 LYS B N 1
ATOM 4108 C CA . LYS B 1 173 ? 8.172 -11.891 -10.875 1 98.75 173 LYS B CA 1
ATOM 4109 C C . LYS B 1 173 ? 6.977 -12.758 -11.242 1 98.75 173 LYS B C 1
ATOM 4111 O O . LYS B 1 173 ? 6.816 -13.859 -10.703 1 98.75 173 LYS B O 1
ATOM 4116 N N . LYS B 1 174 ? 6.117 -12.297 -12.102 1 98.44 174 LYS B N 1
ATOM 4117 C CA . LYS B 1 174 ? 4.914 -13.016 -12.516 1 98.44 174 LYS B CA 1
ATOM 4118 C C . LYS B 1 174 ? 4.762 -13.008 -14.039 1 98.44 174 LYS B C 1
ATOM 4120 O O . 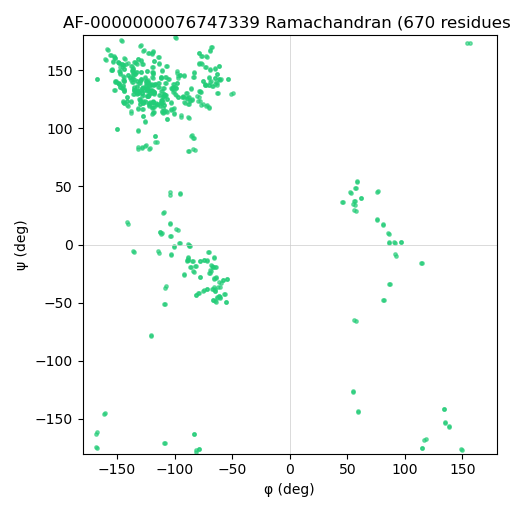LYS B 1 174 ? 5.18 -12.055 -14.703 1 98.44 174 LYS B O 1
ATOM 4125 N N . HIS B 1 175 ? 4.211 -13.992 -14.531 1 98.5 175 HIS B N 1
ATOM 4126 C CA . HIS B 1 175 ? 3.914 -14.109 -15.953 1 98.5 175 HIS B CA 1
ATOM 4127 C C . HIS B 1 175 ? 2.707 -15.008 -16.188 1 98.5 175 HIS B C 1
ATOM 4129 O O . HIS B 1 175 ? 2.609 -16.094 -15.609 1 98.5 175 HIS B O 1
ATOM 4135 N N . ASN B 1 176 ? 1.799 -14.547 -17.016 1 98.19 176 ASN B N 1
ATOM 4136 C CA . ASN B 1 176 ? 0.572 -15.297 -17.266 1 98.19 176 ASN B CA 1
ATOM 4137 C C . ASN B 1 176 ? 0.437 -15.672 -18.75 1 98.19 176 ASN B C 1
ATOM 4139 O O . ASN B 1 176 ? 1.14 -15.125 -19.594 1 98.19 176 ASN B O 1
ATOM 4143 N N . ALA B 1 177 ? -0.45 -16.594 -18.953 1 96.88 177 ALA B N 1
ATOM 4144 C CA . ALA B 1 177 ? -0.824 -17.078 -20.281 1 96.88 177 ALA B CA 1
ATOM 4145 C C . ALA B 1 177 ? 0.368 -17.719 -20.984 1 96.88 177 ALA B C 1
ATOM 4147 O O . ALA B 1 177 ? 0.568 -17.531 -22.188 1 96.88 177 ALA B O 1
ATOM 4148 N N . LEU B 1 178 ? 1.104 -18.422 -20.266 1 97.12 178 LEU B N 1
ATOM 4149 C CA . LEU B 1 178 ? 2.256 -19.109 -20.828 1 97.12 178 LEU B CA 1
ATOM 4150 C C . LEU B 1 178 ? 1.84 -20.438 -21.469 1 97.12 178 LEU B C 1
ATOM 4152 O O . LEU B 1 178 ? 0.947 -21.125 -20.953 1 97.12 178 LEU B O 1
ATOM 4156 N N . ALA B 1 179 ? 2.562 -20.781 -22.469 1 95.75 179 ALA B N 1
ATOM 4157 C CA . ALA B 1 179 ? 2.342 -22.094 -23.062 1 95.75 179 ALA B CA 1
ATOM 4158 C C . ALA B 1 179 ? 2.797 -23.203 -22.109 1 95.75 179 ALA B C 1
ATOM 4160 O O . ALA B 1 179 ? 3.83 -23.078 -21.438 1 95.75 179 ALA B O 1
ATOM 4161 N N . VAL B 1 180 ? 1.986 -24.25 -22.078 1 97.38 180 VAL B N 1
ATOM 4162 C CA . VAL B 1 180 ? 2.299 -25.406 -21.25 1 97.38 180 VAL B CA 1
ATOM 4163 C C . VAL B 1 180 ? 2.688 -26.594 -22.141 1 97.38 180 VAL B C 1
ATOM 4165 O O . VAL B 1 180 ? 1.884 -27.062 -22.953 1 97.38 180 VAL B O 1
ATOM 4168 N N . LYS B 1 181 ? 3.924 -26.984 -21.969 1 97.56 181 LYS B N 1
ATOM 4169 C CA . LYS B 1 181 ? 4.398 -28.125 -22.734 1 97.56 181 LYS B CA 1
ATOM 4170 C C . LYS B 1 181 ? 4.832 -29.266 -21.828 1 97.56 181 LYS B C 1
ATOM 4172 O O . LYS B 1 181 ? 5.543 -29.047 -20.844 1 97.56 181 LYS B O 1
ATOM 4177 N N . GLY B 1 182 ? 4.402 -30.438 -22.094 1 97.75 182 GLY B N 1
ATOM 4178 C CA . GLY B 1 182 ? 4.738 -31.609 -21.297 1 97.75 182 GLY B CA 1
ATOM 4179 C C . GLY B 1 182 ? 3.539 -32.5 -20.984 1 97.75 182 GLY B C 1
ATOM 4180 O O . GLY B 1 182 ? 2.592 -32.562 -21.766 1 97.75 182 GLY B O 1
ATOM 4181 N N . ASN B 1 183 ? 3.697 -33.188 -19.828 1 97.88 183 ASN B N 1
ATOM 4182 C CA . ASN B 1 183 ? 2.67 -34.188 -19.5 1 97.88 183 ASN B CA 1
ATOM 4183 C C . ASN B 1 183 ? 2.057 -33.938 -18.125 1 97.88 183 ASN B C 1
ATOM 4185 O O . ASN B 1 183 ? 2.76 -33.531 -17.188 1 97.88 183 ASN B O 1
ATOM 4189 N N . ILE B 1 184 ? 0.784 -34.125 -18.125 1 98.25 184 ILE B N 1
ATOM 4190 C CA . ILE B 1 184 ? 0.035 -34.031 -16.891 1 98.25 184 ILE B CA 1
ATOM 4191 C C . ILE B 1 184 ? -0.905 -35.219 -16.75 1 98.25 184 ILE B C 1
ATOM 4193 O O . ILE B 1 184 ? -1.594 -35.594 -17.703 1 98.25 184 ILE B O 1
ATOM 4197 N N . LYS B 1 185 ? -0.875 -35.812 -15.617 1 98.19 185 LYS B N 1
ATOM 4198 C CA . LYS B 1 185 ? -1.85 -36.844 -15.266 1 98.19 185 LYS B CA 1
ATOM 4199 C C . LYS B 1 185 ? -2.607 -36.469 -13.992 1 98.19 185 LYS B C 1
ATOM 4201 O O . LYS B 1 185 ? -1.999 -36.062 -12.992 1 98.19 185 LYS B O 1
ATOM 4206 N N . VAL B 1 186 ? -3.861 -36.594 -14.078 1 96.88 186 VAL B N 1
ATOM 4207 C CA . VAL B 1 186 ? -4.723 -36.406 -12.914 1 96.88 186 VAL B CA 1
ATOM 4208 C C . VAL B 1 186 ? -5.414 -37.75 -12.562 1 96.88 186 VAL B C 1
ATOM 4210 O O . VAL B 1 186 ? -6.141 -38.312 -13.383 1 96.88 186 VAL B O 1
ATOM 4213 N N . GLY B 1 187 ? -5.188 -38.188 -11.398 1 93.19 187 GLY B N 1
ATOM 4214 C CA . GLY B 1 187 ? -5.734 -39.5 -10.992 1 93.19 187 GLY B CA 1
ATOM 4215 C C . GLY B 1 187 ? -5.316 -40.625 -11.906 1 93.19 187 GLY B C 1
ATOM 4216 O O . GLY B 1 187 ? -6.129 -41.5 -12.242 1 93.19 187 GLY B O 1
ATOM 4217 N N . GLY B 1 188 ? -4.227 -40.469 -12.438 1 93.75 188 GLY B N 1
ATOM 4218 C CA . GLY B 1 188 ? -3.707 -41.5 -13.297 1 93.75 188 GLY B CA 1
ATOM 4219 C C . GLY B 1 188 ? -4.074 -41.312 -14.758 1 93.75 188 GLY B C 1
ATOM 4220 O O . GLY B 1 188 ? -3.527 -42 -15.625 1 93.75 188 GLY B O 1
ATOM 4221 N N . ASN B 1 189 ? -4.918 -40.375 -15.008 1 95.56 189 ASN B N 1
ATOM 4222 C CA . ASN B 1 189 ? -5.367 -40.156 -16.375 1 95.56 189 ASN B CA 1
ATOM 4223 C C . ASN B 1 189 ? -4.625 -39 -17.031 1 95.56 189 ASN B C 1
ATOM 4225 O O . ASN B 1 189 ? -4.559 -37.906 -16.469 1 95.56 189 ASN B O 1
ATOM 4229 N N . GLN B 1 190 ? -4.137 -39.344 -18.203 1 97 190 GLN B N 1
ATOM 4230 C CA . GLN B 1 190 ? -3.459 -38.281 -18.953 1 97 190 GLN B CA 1
ATOM 4231 C C . GLN B 1 190 ? -4.453 -37.25 -19.453 1 97 190 GLN B C 1
ATOM 4233 O O . GLN B 1 190 ? -5.535 -37.562 -19.938 1 97 190 GLN B O 1
ATOM 4238 N N . ILE B 1 191 ? -4.031 -35.969 -19.312 1 95.25 191 ILE B N 1
ATOM 4239 C CA . ILE B 1 191 ? -4.945 -34.938 -19.781 1 95.25 191 ILE B CA 1
ATOM 4240 C C . ILE B 1 191 ? -4.34 -34.219 -20.984 1 95.25 191 ILE B C 1
ATOM 4242 O O . ILE B 1 191 ? -3.119 -34.219 -21.172 1 95.25 191 ILE B O 1
ATOM 4246 N N . ASP B 1 192 ? -5.18 -33.625 -21.797 1 93.31 192 ASP B N 1
ATOM 4247 C CA . ASP B 1 192 ? -4.77 -32.844 -22.969 1 93.31 192 ASP B CA 1
ATOM 4248 C C . ASP B 1 192 ? -4.25 -31.453 -22.547 1 93.31 192 ASP B C 1
ATOM 4250 O O . ASP B 1 192 ? -4.977 -30.672 -21.938 1 93.31 192 ASP B O 1
ATOM 4254 N N . THR B 1 193 ? -3.047 -31.219 -22.891 1 93.5 193 THR B N 1
ATOM 4255 C CA . THR B 1 193 ? -2.432 -29.969 -22.484 1 93.5 193 THR B CA 1
ATOM 4256 C C . THR B 1 193 ? -2.377 -28.984 -23.656 1 93.5 193 THR B C 1
ATOM 4258 O O . THR B 1 193 ? -1.765 -27.922 -23.562 1 93.5 193 THR B O 1
ATOM 4261 N N . SER B 1 194 ? -2.988 -29.266 -24.797 1 93.88 194 SER B N 1
ATOM 4262 C CA . SER B 1 194 ? -2.871 -28.469 -26.016 1 93.88 194 SER B CA 1
ATOM 4263 C C . SER B 1 194 ? -3.447 -27.062 -25.828 1 93.88 194 SER B C 1
ATOM 4265 O O . SER B 1 194 ? -2.973 -26.109 -26.422 1 93.88 194 SER B O 1
ATOM 4267 N N . LEU B 1 195 ? -4.426 -26.969 -24.938 1 93.38 195 LEU B N 1
ATOM 4268 C CA . LEU B 1 195 ? -5.07 -25.672 -24.719 1 93.38 195 LEU B CA 1
ATOM 4269 C C . LEU B 1 195 ? -4.738 -25.125 -23.344 1 93.38 195 LEU B C 1
ATOM 4271 O O . LEU B 1 195 ? -5.352 -24.141 -22.891 1 93.38 195 LEU B O 1
ATOM 4275 N N . ALA B 1 196 ? -3.797 -25.812 -22.719 1 96.81 196 ALA B N 1
ATOM 4276 C CA . ALA B 1 196 ? -3.447 -25.391 -21.359 1 96.81 196 ALA B CA 1
ATOM 4277 C C . ALA B 1 196 ? -2.635 -24.109 -21.375 1 96.81 196 ALA B C 1
ATOM 4279 O O . ALA B 1 196 ? -1.782 -23.906 -22.234 1 96.81 196 ALA B O 1
ATOM 4280 N N . LEU B 1 197 ? -2.936 -23.219 -20.5 1 97.19 197 LEU B N 1
ATOM 4281 C CA . LEU B 1 197 ? -2.148 -22.031 -20.234 1 97.19 197 LEU B CA 1
ATOM 4282 C C . LEU B 1 197 ? -1.726 -21.953 -18.766 1 97.19 197 LEU B C 1
ATOM 4284 O O . LEU B 1 197 ? -2.486 -22.344 -17.891 1 97.19 197 LEU B O 1
ATOM 4288 N N . GLY B 1 198 ? -0.529 -21.5 -18.562 1 97.81 198 GLY B N 1
ATOM 4289 C CA . GLY B 1 198 ? -0.01 -21.484 -17.203 1 97.81 198 GLY B CA 1
ATOM 4290 C C . GLY B 1 198 ? 0.518 -20.109 -16.797 1 97.81 198 GLY B C 1
ATOM 4291 O O . GLY B 1 198 ? 0.66 -19.219 -17.625 1 97.81 198 GLY B O 1
ATOM 4292 N N . SER B 1 199 ? 0.745 -19.938 -15.547 1 98.56 199 SER B N 1
ATOM 4293 C CA . SER B 1 199 ? 1.39 -18.766 -14.969 1 98.56 199 SER B CA 1
ATOM 4294 C C . SER B 1 199 ? 2.27 -19.156 -13.781 1 98.56 199 SER B C 1
ATOM 4296 O O . SER B 1 199 ? 2.076 -20.203 -13.172 1 98.56 199 SER B O 1
ATOM 4298 N N . TYR B 1 200 ? 3.211 -18.359 -13.562 1 98.69 200 TYR B N 1
ATOM 4299 C CA . TYR B 1 200 ? 4.043 -18.547 -12.383 1 98.69 200 TYR B CA 1
ATOM 4300 C C . TYR B 1 200 ? 4.164 -17.25 -11.586 1 98.69 200 TYR B C 1
ATOM 4302 O O . TYR B 1 200 ? 3.896 -16.172 -12.117 1 98.69 200 TYR B O 1
ATOM 4310 N N . ASP B 1 201 ? 4.48 -17.375 -10.375 1 98.62 201 ASP B N 1
ATOM 4311 C CA . ASP B 1 201 ? 4.723 -16.312 -9.422 1 98.62 201 ASP B CA 1
ATOM 4312 C C . ASP B 1 201 ? 5.941 -16.609 -8.547 1 98.62 201 ASP B C 1
ATOM 4314 O O . ASP B 1 201 ? 5.965 -17.609 -7.836 1 98.62 201 ASP B O 1
ATOM 4318 N N . PHE B 1 202 ? 6.938 -15.844 -8.703 1 98.75 202 PHE B N 1
ATOM 4319 C CA . PHE B 1 202 ? 8.086 -15.812 -7.805 1 98.75 202 PHE B CA 1
ATOM 4320 C C . PHE B 1 202 ? 8.062 -14.555 -6.945 1 98.75 202 PHE B C 1
ATOM 4322 O O . PHE B 1 202 ? 8.172 -13.438 -7.465 1 98.75 202 PHE B O 1
ATOM 4329 N N . SER B 1 203 ? 7.898 -14.664 -5.652 1 98.5 203 SER B N 1
ATOM 4330 C CA . SER B 1 203 ? 7.914 -13.516 -4.75 1 98.5 203 SER B CA 1
ATOM 4331 C C . SER B 1 203 ? 8.867 -13.742 -3.58 1 98.5 203 SER B C 1
ATOM 4333 O O . SER B 1 203 ? 8.977 -14.859 -3.07 1 98.5 203 SER B O 1
ATOM 4335 N N . ALA B 1 204 ? 9.516 -12.695 -3.217 1 98.69 204 ALA B N 1
ATOM 4336 C CA . ALA B 1 204 ? 10.461 -12.781 -2.107 1 98.69 204 ALA B CA 1
ATOM 4337 C C . ALA B 1 204 ? 10.742 -11.406 -1.515 1 98.69 204 ALA B C 1
ATOM 4339 O O . ALA B 1 204 ? 10.492 -10.383 -2.16 1 98.69 204 ALA B O 1
ATOM 4340 N N . GLY B 1 205 ? 11.219 -11.414 -0.261 1 98.38 205 GLY B N 1
ATOM 4341 C CA . GLY B 1 205 ? 11.688 -10.164 0.322 1 98.38 205 GLY B CA 1
ATOM 4342 C C . GLY B 1 205 ? 11.508 -10.109 1.827 1 98.38 205 GLY B C 1
ATOM 4343 O O . GLY B 1 205 ? 11.312 -11.133 2.475 1 98.38 205 GLY B O 1
ATOM 4344 N N . TYR B 1 206 ? 11.836 -9.016 2.369 1 98 206 TYR B N 1
ATOM 4345 C CA . TYR B 1 206 ? 11.562 -8.672 3.762 1 98 206 TYR B CA 1
ATOM 4346 C C . TYR B 1 206 ? 10.188 -8.031 3.904 1 98 206 TYR B C 1
ATOM 4348 O O . TYR B 1 206 ? 10.078 -6.809 4.031 1 98 206 TYR B O 1
ATOM 4356 N N . MET B 1 207 ? 9.172 -8.914 3.926 1 96.81 207 MET B N 1
ATOM 4357 C CA . MET B 1 207 ? 7.762 -8.531 3.904 1 96.81 207 MET B CA 1
ATOM 4358 C C . MET B 1 207 ? 7.301 -8.086 5.285 1 96.81 207 MET B C 1
ATOM 4360 O O . MET B 1 207 ? 7.992 -8.312 6.281 1 96.81 207 MET B O 1
ATOM 4364 N N . ARG B 1 208 ? 6.156 -7.438 5.324 1 95.5 208 ARG B N 1
ATOM 4365 C CA . ARG B 1 208 ? 5.582 -7.043 6.605 1 95.5 208 ARG B CA 1
ATOM 4366 C C . ARG B 1 208 ? 5.25 -8.266 7.453 1 95.5 208 ARG B C 1
ATOM 4368 O O . ARG B 1 208 ? 4.797 -9.289 6.934 1 95.5 208 ARG B O 1
ATOM 4375 N N . ARG B 1 209 ? 5.406 -8.062 8.734 1 93.81 209 ARG B N 1
ATOM 4376 C CA . ARG B 1 209 ? 5.047 -9.141 9.648 1 93.81 209 ARG B CA 1
ATOM 4377 C C . ARG B 1 209 ? 3.607 -9.586 9.422 1 93.81 209 ARG B C 1
ATOM 4379 O O . ARG B 1 209 ? 3.322 -10.789 9.391 1 93.81 209 ARG B O 1
ATOM 4386 N N . GLU B 1 210 ? 2.709 -8.578 9.391 1 95.12 210 GLU B N 1
ATOM 4387 C CA . GLU B 1 210 ? 1.329 -8.836 8.992 1 95.12 210 GLU B CA 1
ATOM 4388 C C . GLU B 1 210 ? 1.091 -8.414 7.543 1 95.12 210 GLU B C 1
ATOM 4390 O O . GLU B 1 210 ? 1.151 -7.227 7.215 1 95.12 210 GLU B O 1
ATOM 4395 N N . THR B 1 211 ? 0.849 -9.391 6.715 1 95.44 211 THR B N 1
ATOM 4396 C CA . THR B 1 211 ? 0.656 -9.156 5.285 1 95.44 211 THR B CA 1
ATOM 4397 C C . THR B 1 211 ? -0.736 -9.602 4.848 1 95.44 211 THR B C 1
ATOM 4399 O O . THR B 1 211 ? -1.138 -10.734 5.098 1 95.44 211 THR B O 1
ATOM 4402 N N . SER B 1 212 ? -1.481 -8.703 4.293 1 96.38 212 SER B N 1
ATOM 4403 C CA . SER B 1 212 ? -2.809 -8.969 3.748 1 96.38 212 SER B CA 1
ATOM 4404 C C . SER B 1 212 ? -2.895 -8.578 2.279 1 96.38 212 SER B C 1
ATOM 4406 O O . SER B 1 212 ? -2.543 -7.453 1.912 1 96.38 212 SER B O 1
ATOM 4408 N N . TRP B 1 213 ? -3.352 -9.516 1.457 1 97.12 213 TRP B N 1
ATOM 4409 C CA . TRP B 1 213 ? -3.469 -9.133 0.053 1 97.12 213 TRP B CA 1
ATOM 4410 C C . TRP B 1 213 ? -4.668 -9.82 -0.596 1 97.12 213 TRP B C 1
ATOM 4412 O O . TRP B 1 213 ? -5.195 -10.797 -0.061 1 97.12 213 TRP B O 1
ATOM 4422 N N . ARG B 1 214 ? -5.133 -9.188 -1.632 1 98.25 214 ARG B N 1
ATOM 4423 C CA . ARG B 1 214 ? -6.082 -9.734 -2.596 1 98.25 214 ARG B CA 1
ATOM 4424 C C . ARG B 1 214 ? -5.43 -9.938 -3.957 1 98.25 214 ARG B C 1
ATOM 4426 O O . ARG B 1 214 ? -4.582 -9.141 -4.367 1 98.25 214 ARG B O 1
ATOM 4433 N N . TRP B 1 215 ? -5.828 -10.969 -4.559 1 98.69 215 TRP B N 1
ATOM 4434 C CA . TRP B 1 215 ? -5.148 -11.352 -5.793 1 98.69 215 TRP B CA 1
ATOM 4435 C C . TRP B 1 215 ? -6.133 -11.938 -6.801 1 98.69 215 TRP B C 1
ATOM 4437 O O . TRP B 1 215 ? -7.09 -12.617 -6.418 1 98.69 215 TRP B O 1
ATOM 4447 N N . ALA B 1 216 ? -5.949 -11.609 -8.086 1 98.88 216 ALA B N 1
ATOM 4448 C CA . ALA B 1 216 ? -6.688 -12.195 -9.203 1 98.88 216 ALA B CA 1
ATOM 4449 C C . ALA B 1 216 ? -5.746 -12.617 -10.32 1 98.88 216 ALA B C 1
ATOM 4451 O O . ALA B 1 216 ? -4.777 -11.914 -10.625 1 98.88 216 ALA B O 1
ATOM 4452 N N . SER B 1 217 ? -6.012 -13.727 -10.922 1 98.88 217 SER B N 1
ATOM 4453 C CA . SER B 1 217 ? -5.16 -14.266 -11.984 1 98.88 217 SER B CA 1
ATOM 4454 C C . SER B 1 217 ? -5.992 -14.953 -13.062 1 98.88 217 SER B C 1
ATOM 4456 O O . SER B 1 217 ? -6.934 -15.688 -12.75 1 98.88 217 SER B O 1
ATOM 4458 N N . ILE B 1 218 ? -5.711 -14.68 -14.289 1 98.44 218 ILE B N 1
ATOM 4459 C CA . ILE B 1 218 ? -6.367 -15.305 -15.43 1 98.44 218 ILE B CA 1
ATOM 4460 C C . ILE B 1 218 ? -5.312 -15.844 -16.391 1 98.44 218 ILE B C 1
ATOM 4462 O O . ILE B 1 218 ? -4.309 -15.18 -16.656 1 98.44 218 ILE B O 1
ATOM 4466 N N . ASN B 1 219 ? -5.422 -17.031 -16.797 1 97.69 219 ASN B N 1
ATOM 4467 C CA . ASN B 1 219 ? -4.805 -17.641 -17.984 1 97.69 219 ASN B CA 1
ATOM 4468 C C . ASN B 1 219 ? -5.852 -18.109 -18.984 1 97.69 219 ASN B C 1
ATOM 4470 O O . ASN B 1 219 ? -6.367 -19.219 -18.875 1 97.69 219 ASN B O 1
ATOM 4474 N N . GLY B 1 220 ? -6.145 -17.234 -19.906 1 95.44 220 GLY B N 1
ATOM 4475 C CA . GLY B 1 220 ? -7.223 -17.609 -20.812 1 95.44 220 GLY B CA 1
ATOM 4476 C C . GLY B 1 220 ? -7.223 -16.812 -22.109 1 95.44 220 GLY B C 1
ATOM 4477 O O . GLY B 1 220 ? -6.172 -16.609 -22.703 1 95.44 220 GLY B O 1
ATOM 4478 N N . CYS B 1 221 ? -8.453 -16.594 -22.531 1 91.31 221 CYS B N 1
ATOM 4479 C CA . CYS B 1 221 ? -8.609 -15.898 -23.812 1 91.31 221 CYS B CA 1
ATOM 4480 C C . CYS B 1 221 ? -9.672 -14.805 -23.719 1 91.31 221 CYS B C 1
ATOM 4482 O O . CYS B 1 221 ? -10.594 -14.898 -22.906 1 91.31 221 CYS B O 1
ATOM 4484 N N . SER B 1 222 ? -9.406 -13.852 -24.422 1 90.88 222 SER B N 1
ATOM 4485 C CA . SER B 1 222 ? -10.422 -12.836 -24.688 1 90.88 222 SER B CA 1
ATOM 4486 C C . SER B 1 222 ? -10.906 -12.906 -26.141 1 90.88 222 SER B C 1
ATOM 4488 O O . SER B 1 222 ? -10.617 -13.883 -26.844 1 90.88 222 SER B O 1
ATOM 4490 N N . ASP B 1 223 ? -11.734 -11.867 -26.578 1 87.06 223 ASP B N 1
ATOM 4491 C CA . ASP B 1 223 ? -12.219 -11.766 -27.953 1 87.06 223 ASP B CA 1
ATOM 4492 C C . ASP B 1 223 ? -11.07 -11.523 -28.938 1 87.06 223 ASP B C 1
ATOM 4494 O O . ASP B 1 223 ? -11.219 -11.727 -30.141 1 87.06 223 ASP B O 1
ATOM 4498 N N . LYS B 1 224 ? -9.906 -11.227 -28.438 1 87.69 224 LYS B N 1
ATOM 4499 C CA . LYS B 1 224 ? -8.812 -10.844 -29.312 1 87.69 224 LYS B CA 1
ATOM 4500 C C . LYS B 1 224 ? -7.695 -11.883 -29.281 1 87.69 224 LYS B C 1
ATOM 4502 O O . LYS B 1 224 ? -6.688 -11.734 -29.984 1 87.69 224 LYS B O 1
ATOM 4507 N N . GLY B 1 225 ? -7.895 -12.812 -28.375 1 89.12 225 GLY B N 1
ATOM 4508 C CA . GLY B 1 225 ? -6.871 -13.836 -28.297 1 89.12 225 GLY B CA 1
ATOM 4509 C C . GLY B 1 225 ? -6.512 -14.219 -26.875 1 89.12 225 GLY B C 1
ATOM 4510 O O . GLY B 1 225 ? -7.328 -14.078 -25.969 1 89.12 225 GLY B O 1
ATOM 4511 N N . LYS B 1 226 ? -5.191 -14.781 -26.766 1 93.12 226 LYS B N 1
ATOM 4512 C CA . LYS B 1 226 ? -4.754 -15.195 -25.438 1 93.12 226 LYS B CA 1
ATOM 4513 C C . LYS B 1 226 ? -4.637 -13.992 -24.5 1 93.12 226 LYS B C 1
ATOM 4515 O O . LYS B 1 226 ? -4.211 -12.914 -24.922 1 93.12 226 LYS B O 1
ATOM 4520 N N . LEU B 1 227 ? -4.988 -14.242 -23.297 1 96.44 227 LEU B N 1
ATOM 4521 C CA . LEU B 1 227 ? -5.004 -13.164 -22.312 1 96.44 227 LEU B CA 1
ATOM 4522 C C . LEU B 1 227 ? -4.516 -13.664 -20.953 1 96.44 227 LEU B C 1
ATOM 4524 O O . LEU B 1 227 ? -4.98 -14.695 -20.469 1 96.44 227 LEU B O 1
ATOM 4528 N N . GLY B 1 228 ? -3.52 -13.031 -20.453 1 98.12 228 GLY B N 1
ATOM 4529 C CA . GLY B 1 228 ? -3.072 -13.203 -19.094 1 98.12 228 GLY B CA 1
ATOM 4530 C C . GLY B 1 228 ? -3.305 -11.977 -18.219 1 98.12 228 GLY B C 1
ATOM 4531 O O . GLY B 1 228 ? -3.162 -10.852 -18.688 1 98.12 228 GLY B O 1
ATOM 4532 N N . LEU B 1 229 ? -3.623 -12.227 -16.984 1 98.69 229 LEU B N 1
ATOM 4533 C CA . LEU B 1 229 ? -3.908 -11.117 -16.094 1 98.69 229 LEU B CA 1
ATOM 4534 C C . LEU B 1 229 ? -3.398 -11.406 -14.68 1 98.69 229 LEU B C 1
ATOM 4536 O O . LEU B 1 229 ? -3.578 -12.508 -14.164 1 98.69 229 LEU B O 1
ATOM 4540 N N . ASN B 1 230 ? -2.75 -10.5 -14.172 1 98.88 230 ASN B N 1
ATOM 4541 C CA . ASN B 1 230 ? -2.422 -10.477 -12.75 1 98.88 230 ASN B CA 1
ATOM 4542 C C . ASN B 1 230 ? -2.822 -9.164 -12.094 1 98.88 230 ASN B C 1
ATOM 4544 O O . ASN B 1 230 ? -2.307 -8.102 -12.461 1 98.88 230 ASN B O 1
ATOM 4548 N N . LEU B 1 231 ? -3.742 -9.203 -11.148 1 98.88 231 LEU B N 1
ATOM 4549 C CA . LEU B 1 231 ? -4.133 -8.062 -10.328 1 98.88 231 LEU B CA 1
ATOM 4550 C C . LEU B 1 231 ? -3.91 -8.359 -8.852 1 98.88 231 LEU B C 1
ATOM 4552 O O . LEU B 1 231 ? -4.172 -9.469 -8.383 1 98.88 231 LEU B O 1
ATOM 4556 N N . ALA B 1 232 ? -3.4 -7.379 -8.219 1 98.69 232 ALA B N 1
ATOM 4557 C CA . ALA B 1 232 ? -3.182 -7.551 -6.781 1 98.69 232 ALA B CA 1
ATOM 4558 C C . ALA B 1 232 ? -3.334 -6.227 -6.039 1 98.69 232 ALA B C 1
ATOM 4560 O O . ALA B 1 232 ? -3.18 -5.156 -6.633 1 98.69 232 ALA B O 1
ATOM 4561 N N . ALA B 1 233 ? -3.641 -6.293 -4.754 1 98.06 233 ALA B N 1
ATOM 4562 C CA . ALA B 1 233 ? -3.658 -5.176 -3.811 1 98.06 233 ALA B CA 1
ATOM 4563 C C . ALA B 1 233 ? -3.201 -5.621 -2.424 1 98.06 233 ALA B C 1
ATOM 4565 O O . ALA B 1 233 ? -3.557 -6.711 -1.968 1 98.06 233 ALA B O 1
ATOM 4566 N N . GLY B 1 234 ? -2.332 -4.762 -1.805 1 96.56 234 GLY B N 1
ATOM 4567 C CA . GLY B 1 234 ? -2.043 -5.008 -0.401 1 96.56 234 GLY B CA 1
ATOM 4568 C C . GLY B 1 234 ? -0.598 -5.398 -0.148 1 96.56 234 GLY B C 1
ATOM 4569 O O . GLY B 1 234 ? -0.122 -5.336 0.987 1 96.56 234 GLY B O 1
ATOM 4570 N N . VAL B 1 235 ? 0.179 -5.793 -1.12 1 94.88 235 VAL B N 1
ATOM 4571 C CA . VAL B 1 235 ? 1.551 -6.227 -0.877 1 94.88 235 VAL B CA 1
ATOM 4572 C C . VAL B 1 235 ? 2.518 -5.34 -1.655 1 94.88 235 VAL B C 1
ATOM 4574 O O . VAL B 1 235 ? 3.047 -4.363 -1.115 1 94.88 235 VAL B O 1
ATOM 4577 N N . ASN B 1 236 ? 2.732 -5.488 -2.957 1 96.12 236 ASN B N 1
ATOM 4578 C CA . ASN B 1 236 ? 3.506 -4.594 -3.811 1 96.12 236 ASN B CA 1
ATOM 4579 C C . ASN B 1 236 ? 2.672 -3.402 -4.27 1 96.12 236 ASN B C 1
ATOM 4581 O O . ASN B 1 236 ? 2.23 -3.354 -5.422 1 96.12 236 ASN B O 1
ATOM 4585 N N . GLU B 1 237 ? 2.623 -2.428 -3.314 1 95.06 237 GLU B N 1
ATOM 4586 C CA . GLU B 1 237 ? 1.688 -1.349 -3.621 1 95.06 237 GLU B CA 1
ATOM 4587 C C . GLU B 1 237 ? 2.312 0.017 -3.35 1 95.06 237 GLU B C 1
ATOM 4589 O O . GLU B 1 237 ? 1.7 1.051 -3.625 1 95.06 237 GLU B O 1
ATOM 4594 N N . THR B 1 238 ? 3.48 0.124 -2.781 1 97.12 238 THR B N 1
ATOM 4595 C CA . THR B 1 238 ? 4.098 1.406 -2.457 1 97.12 238 THR B CA 1
ATOM 4596 C C . THR B 1 238 ? 4.898 1.935 -3.643 1 97.12 238 THR B C 1
ATOM 4598 O O . THR B 1 238 ? 5.961 1.397 -3.969 1 97.12 238 THR B O 1
ATOM 4601 N N . GLY B 1 239 ? 4.379 2.961 -4.238 1 96.44 239 GLY B N 1
ATOM 4602 C CA . GLY B 1 239 ? 5.051 3.588 -5.367 1 96.44 239 GLY B CA 1
ATOM 4603 C C . GLY B 1 239 ? 4.711 2.943 -6.699 1 96.44 239 GLY B C 1
ATOM 4604 O O . GLY B 1 239 ? 4.703 3.613 -7.734 1 96.44 239 GLY B O 1
ATOM 4605 N N . SER B 1 240 ? 4.504 1.673 -6.66 1 96.88 240 SER B N 1
ATOM 4606 C CA . SER B 1 240 ? 4.191 0.898 -7.855 1 96.88 240 SER B CA 1
ATOM 4607 C C . SER B 1 240 ? 3.238 -0.25 -7.539 1 96.88 240 SER B C 1
ATOM 4609 O O . SER B 1 240 ? 2.828 -0.424 -6.391 1 96.88 240 SER B O 1
ATOM 4611 N N . HIS B 1 241 ? 2.811 -1.001 -8.656 1 96.81 241 HIS B N 1
ATOM 4612 C CA . HIS B 1 241 ? 1.818 -2.053 -8.477 1 96.81 241 HIS B CA 1
ATOM 4613 C C . HIS B 1 241 ? 2.193 -3.307 -9.258 1 96.81 241 HIS B C 1
ATOM 4615 O O . HIS B 1 241 ? 2.785 -3.217 -10.336 1 96.81 241 HIS B O 1
ATOM 4621 N N . GLU B 1 242 ? 1.792 -4.406 -8.75 1 98.19 242 GLU B N 1
ATOM 4622 C CA . GLU B 1 242 ? 2.061 -5.66 -9.445 1 98.19 242 GLU B CA 1
ATOM 4623 C C . GLU B 1 242 ? 0.875 -6.074 -10.312 1 98.19 242 GLU B C 1
ATOM 4625 O O . GLU B 1 242 ? 0.452 -7.23 -10.281 1 98.19 242 GLU B O 1
ATOM 4630 N N . ASN B 1 243 ? 0.294 -5.156 -11.031 1 98.56 243 ASN B N 1
ATOM 4631 C CA . ASN B 1 243 ? -0.835 -5.383 -11.922 1 98.56 243 ASN B CA 1
ATOM 4632 C C . ASN B 1 243 ? -0.414 -5.305 -13.391 1 98.56 243 ASN B C 1
ATOM 4634 O O . ASN B 1 243 ? 0.245 -4.348 -13.797 1 98.56 243 ASN B O 1
ATOM 4638 N N . ALA B 1 244 ? -0.795 -6.336 -14.125 1 98.25 244 ALA B N 1
ATOM 4639 C CA . ALA B 1 244 ? -0.391 -6.395 -15.523 1 98.25 244 ALA B CA 1
ATOM 4640 C C . ALA B 1 244 ? -1.367 -7.234 -16.344 1 98.25 244 ALA B C 1
ATOM 4642 O O . ALA B 1 244 ? -2.004 -8.148 -15.812 1 98.25 244 ALA B O 1
ATOM 4643 N N . LEU B 1 245 ? -1.474 -6.879 -17.562 1 98.19 245 LEU B N 1
ATOM 4644 C CA . LEU B 1 245 ? -2.221 -7.586 -18.594 1 98.19 245 LEU B CA 1
ATOM 4645 C C . LEU B 1 245 ? -1.291 -8.047 -19.703 1 98.19 245 LEU B C 1
ATOM 4647 O O . LEU B 1 245 ? -0.421 -7.297 -20.156 1 98.19 245 LEU B O 1
ATOM 4651 N N . TRP B 1 246 ? -1.387 -9.297 -20.062 1 97.75 246 TRP B N 1
ATOM 4652 C CA . TRP B 1 246 ? -0.722 -9.797 -21.266 1 97.75 246 TRP B CA 1
ATOM 4653 C C . TRP B 1 246 ? -1.738 -10.125 -22.344 1 97.75 246 TRP B C 1
ATOM 4655 O O . TRP B 1 246 ? -2.643 -10.93 -22.141 1 97.75 246 TRP B O 1
ATOM 4665 N N . VAL B 1 247 ? -1.619 -9.492 -23.406 1 95 247 VAL B N 1
ATOM 4666 C CA . VAL B 1 247 ? -2.426 -9.805 -24.578 1 95 247 VAL B CA 1
ATOM 4667 C C . VAL B 1 247 ? -1.521 -9.953 -25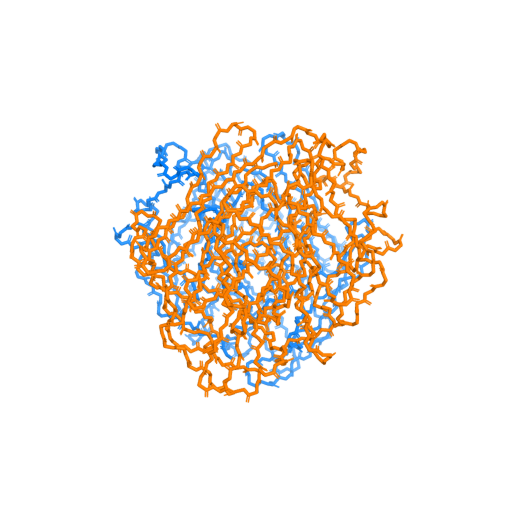.797 1 95 247 VAL B C 1
ATOM 4669 O O . VAL B 1 247 ? -0.656 -9.109 -26.047 1 95 247 VAL B O 1
ATOM 4672 N N . ASN B 1 248 ? -1.78 -11.031 -26.531 1 84.38 248 ASN B N 1
ATOM 4673 C CA . ASN B 1 248 ? -0.972 -11.344 -27.703 1 84.38 248 ASN B CA 1
ATOM 4674 C C . ASN B 1 248 ? 0.519 -11.188 -27.406 1 84.38 248 ASN B C 1
ATOM 4676 O O . ASN B 1 248 ? 1.238 -10.539 -28.172 1 84.38 248 ASN B O 1
ATOM 4680 N N . GLU B 1 249 ? 0.943 -11.523 -26.266 1 84.38 249 GLU B N 1
ATOM 4681 C CA . GLU B 1 249 ? 2.338 -11.664 -25.859 1 84.38 249 GLU B CA 1
ATOM 4682 C C . GLU B 1 249 ? 2.91 -10.328 -25.406 1 84.38 249 GLU B C 1
ATOM 4684 O O . GLU B 1 249 ? 4.094 -10.234 -25.062 1 84.38 249 GLU B O 1
ATOM 4689 N N . GLU B 1 250 ? 2.098 -9.359 -25.438 1 93.56 250 GLU B N 1
ATOM 4690 C CA . GLU B 1 250 ? 2.547 -8.047 -24.984 1 93.56 250 GLU B CA 1
ATOM 4691 C C . GLU B 1 250 ? 2.088 -7.75 -23.562 1 93.56 250 GLU B C 1
ATOM 4693 O O . GLU B 1 250 ? 0.92 -7.961 -23.234 1 93.56 250 GLU B O 1
ATOM 4698 N N . ARG B 1 251 ? 3.016 -7.238 -22.828 1 96.81 251 ARG B N 1
ATOM 4699 C CA . ARG B 1 251 ? 2.705 -6.887 -21.453 1 96.81 251 ARG B CA 1
ATOM 4700 C C . ARG B 1 251 ? 2.205 -5.449 -21.359 1 96.81 251 ARG B C 1
ATOM 4702 O O . ARG B 1 251 ? 2.838 -4.531 -21.875 1 96.81 251 ARG B O 1
ATOM 4709 N N . HIS B 1 252 ? 1.126 -5.223 -20.719 1 96.94 252 HIS B N 1
ATOM 4710 C CA . HIS B 1 252 ? 0.575 -3.914 -20.375 1 96.94 252 HIS B CA 1
ATOM 4711 C C . HIS B 1 252 ? 0.481 -3.732 -18.859 1 96.94 252 HIS B C 1
ATOM 4713 O O . HIS B 1 252 ? -0.307 -4.41 -18.203 1 96.94 252 HIS B O 1
ATOM 4719 N N . LEU B 1 253 ? 1.271 -2.793 -18.375 1 97.19 253 LEU B N 1
ATOM 4720 C CA . LEU B 1 253 ? 1.218 -2.535 -16.953 1 97.19 253 LEU B CA 1
ATOM 4721 C C . LEU B 1 253 ? -0.045 -1.762 -16.578 1 97.19 253 LEU B C 1
ATOM 4723 O O . LEU B 1 253 ? -0.497 -0.905 -17.344 1 97.19 253 LEU B O 1
ATOM 4727 N N . LEU B 1 254 ? -0.637 -2.111 -15.469 1 97.12 254 LEU B N 1
ATOM 4728 C CA . LEU B 1 254 ? -1.867 -1.498 -14.984 1 97.12 254 LEU B CA 1
ATOM 4729 C C . LEU B 1 254 ? -1.644 -0.823 -13.641 1 97.12 254 LEU B C 1
ATOM 4731 O O . LEU B 1 254 ? -0.674 -1.129 -12.938 1 97.12 254 LEU B O 1
ATOM 4735 N N . GLY B 1 255 ? -2.49 0.139 -13.273 1 95.75 255 GLY B N 1
ATOM 4736 C CA . GLY B 1 255 ? -2.418 0.843 -12 1 95.75 255 GLY B CA 1
ATOM 4737 C C . GLY B 1 255 ? -3.088 0.094 -10.867 1 95.75 255 GLY B C 1
ATOM 4738 O O . GLY B 1 255 ? -3.367 -1.102 -10.984 1 95.75 255 GLY B O 1
ATOM 4739 N N . ALA B 1 256 ? -3.344 0.799 -9.828 1 97 256 ALA B N 1
ATOM 4740 C CA . ALA B 1 256 ? -3.973 0.228 -8.641 1 97 256 ALA B CA 1
ATOM 4741 C C . ALA B 1 256 ? -5.391 -0.249 -8.945 1 97 256 ALA B C 1
ATOM 4743 O O . ALA B 1 256 ? -6.07 0.316 -9.805 1 97 256 ALA B O 1
ATOM 4744 N N . VAL B 1 257 ? -5.801 -1.295 -8.164 1 98.12 257 VAL B N 1
ATOM 4745 C CA . VAL B 1 257 ? -7.152 -1.814 -8.344 1 98.12 257 VAL B CA 1
ATOM 4746 C C . VAL B 1 257 ? -7.832 -1.978 -6.988 1 98.12 257 VAL B C 1
ATOM 4748 O O . VAL B 1 257 ? -7.16 -2.123 -5.961 1 98.12 257 VAL B O 1
ATOM 4751 N N . HIS B 1 258 ? -9.141 -1.943 -7.035 1 97.88 258 HIS B N 1
ATOM 4752 C CA . HIS B 1 258 ? -10 -2.217 -5.887 1 97.88 258 HIS B CA 1
ATOM 4753 C C . HIS B 1 258 ? -10.594 -3.619 -5.965 1 97.88 258 HIS B C 1
ATOM 4755 O O . HIS B 1 258 ? -11.008 -4.066 -7.039 1 97.88 258 HIS B O 1
ATOM 4761 N N . PHE B 1 259 ? -10.539 -4.305 -4.879 1 98.31 259 PHE B N 1
ATOM 4762 C CA . PHE B 1 259 ? -11.281 -5.551 -4.711 1 98.31 259 PHE B CA 1
ATOM 4763 C C . PHE B 1 259 ? -12.469 -5.352 -3.775 1 98.31 259 PHE B C 1
ATOM 4765 O O . PHE B 1 259 ? -12.289 -5.137 -2.574 1 98.31 259 PHE B O 1
ATOM 4772 N N . LEU B 1 260 ? -13.633 -5.352 -4.297 1 97 260 LEU B N 1
ATOM 4773 C CA . LEU B 1 260 ? -14.844 -5.266 -3.482 1 97 260 LEU B CA 1
ATOM 4774 C C . LEU B 1 260 ? -15.516 -6.633 -3.363 1 97 260 LEU B C 1
ATOM 4776 O O . LEU B 1 260 ? -15.922 -7.219 -4.367 1 97 260 LEU B O 1
ATOM 4780 N N . PHE B 1 261 ? -15.578 -7.137 -2.184 1 96.5 261 PHE B N 1
ATOM 4781 C CA . PHE B 1 261 ? -16.188 -8.43 -1.906 1 96.5 261 PHE B CA 1
ATOM 4782 C C . PHE B 1 261 ? -16.594 -8.539 -0.441 1 96.5 261 PHE B C 1
ATOM 4784 O O . PHE B 1 261 ? -16.281 -7.656 0.36 1 96.5 261 PHE B O 1
ATOM 4791 N N . ASP B 1 262 ? -17.391 -9.594 -0.151 1 93.31 262 ASP B N 1
ATOM 4792 C CA . ASP B 1 262 ? -17.844 -9.844 1.214 1 93.31 262 ASP B CA 1
ATOM 4793 C C . ASP B 1 262 ? -17.203 -11.102 1.789 1 93.31 262 ASP B C 1
ATOM 4795 O O . ASP B 1 262 ? -17.547 -12.219 1.395 1 93.31 262 ASP B O 1
ATOM 4799 N N . ARG B 1 263 ? -16.375 -10.945 2.814 1 92.44 263 ARG B N 1
ATOM 4800 C CA . ARG B 1 263 ? -15.688 -12.078 3.406 1 92.44 263 ARG B CA 1
ATOM 4801 C C . ARG B 1 263 ? -16.656 -13.008 4.121 1 92.44 263 ARG B C 1
ATOM 4803 O O . ARG B 1 263 ? -16.391 -14.203 4.285 1 92.44 263 ARG B O 1
ATOM 4810 N N . GLN B 1 264 ? -17.766 -12.438 4.473 1 90.88 264 GLN B N 1
ATOM 4811 C CA . GLN B 1 264 ? -18.734 -13.203 5.234 1 90.88 264 GLN B CA 1
ATOM 4812 C C . GLN B 1 264 ? -19.703 -13.953 4.309 1 90.88 264 GLN B C 1
ATOM 4814 O O . GLN B 1 264 ? -20.453 -14.812 4.758 1 90.88 264 GLN B O 1
ATOM 4819 N N . ALA B 1 265 ? -19.703 -13.578 3.062 1 92.88 265 ALA B N 1
ATOM 4820 C CA . ALA B 1 265 ? -20.531 -14.234 2.051 1 92.88 265 ALA B CA 1
ATOM 4821 C C . ALA B 1 265 ? -19.688 -14.641 0.839 1 92.88 265 ALA B C 1
ATOM 4823 O O . ALA B 1 265 ? -19.766 -14.008 -0.216 1 92.88 265 ALA B O 1
ATOM 4824 N N . THR B 1 266 ? -19.078 -15.758 0.967 1 91.75 266 THR B N 1
ATOM 4825 C CA . THR B 1 266 ? -18.031 -16.156 0.03 1 91.75 266 THR B CA 1
ATOM 4826 C C . THR B 1 266 ? -18.641 -16.516 -1.326 1 91.75 266 THR B C 1
ATOM 4828 O O . THR B 1 266 ? -17.922 -16.625 -2.32 1 91.75 266 THR B O 1
ATOM 4831 N N . GLN B 1 267 ? -19.922 -16.703 -1.425 1 94.31 267 GLN B N 1
ATOM 4832 C CA . GLN B 1 267 ? -20.547 -17.078 -2.686 1 94.31 267 GLN B CA 1
ATOM 4833 C C . GLN B 1 267 ? -20.922 -15.844 -3.496 1 94.31 267 GLN B C 1
ATOM 4835 O O . GLN B 1 267 ? -21.266 -15.945 -4.676 1 94.31 267 GLN B O 1
ATOM 4840 N N . LYS B 1 268 ? -20.828 -14.719 -2.834 1 96.06 268 LYS B N 1
ATOM 4841 C CA . LYS B 1 268 ? -21.203 -13.492 -3.523 1 96.06 268 LYS B CA 1
ATOM 4842 C C . LYS B 1 268 ? -20.094 -13.055 -4.492 1 96.06 268 LYS B C 1
ATOM 4844 O O . LYS B 1 268 ? -18.938 -13.398 -4.312 1 96.06 268 LYS B O 1
ATOM 4849 N N . LYS B 1 269 ? -20.516 -12.32 -5.426 1 98.19 269 LYS B N 1
ATOM 4850 C CA . LYS B 1 269 ? -19.625 -11.852 -6.484 1 98.19 269 LYS B CA 1
ATOM 4851 C C . LYS B 1 269 ? -18.625 -10.836 -5.945 1 98.19 269 LYS B C 1
ATOM 4853 O O . LYS B 1 269 ? -18.906 -10.141 -4.965 1 98.19 269 LYS B O 1
ATOM 4858 N N . TRP B 1 270 ? -17.422 -10.812 -6.605 1 98.25 270 TRP B N 1
ATOM 4859 C CA . TR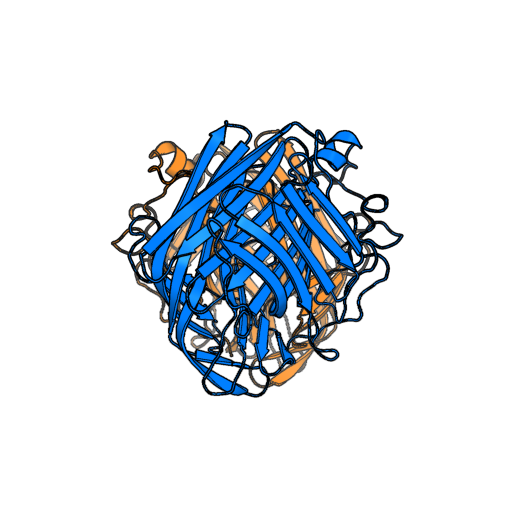P B 1 270 ? -16.453 -9.75 -6.422 1 98.25 270 TRP B CA 1
ATOM 4860 C C . TRP B 1 270 ? -16.578 -8.703 -7.531 1 98.25 270 TRP B C 1
ATOM 4862 O O . TRP B 1 270 ? -16.922 -9.031 -8.664 1 98.25 270 TRP B O 1
ATOM 4872 N N . ARG B 1 271 ? -16.375 -7.5 -7.234 1 98.5 271 ARG B N 1
ATOM 4873 C CA . ARG B 1 271 ? -16.062 -6.504 -8.25 1 98.5 271 ARG B CA 1
ATOM 4874 C C . ARG B 1 271 ? -14.602 -6.062 -8.156 1 98.5 271 ARG B C 1
ATOM 4876 O O . ARG B 1 271 ? -14.109 -5.758 -7.062 1 98.5 271 ARG B O 1
ATOM 4883 N N . ILE B 1 272 ? -13.883 -6.09 -9.18 1 98.81 272 ILE B N 1
ATOM 4884 C CA . ILE B 1 272 ? -12.508 -5.617 -9.281 1 98.81 272 ILE B CA 1
ATOM 4885 C C . ILE B 1 272 ? -12.43 -4.488 -10.312 1 98.81 272 ILE B C 1
ATOM 4887 O O . ILE B 1 272 ? -12.773 -4.68 -11.477 1 98.81 272 ILE B O 1
ATOM 4891 N N . PHE B 1 273 ? -11.945 -3.342 -9.867 1 98.44 273 PHE B N 1
ATOM 4892 C CA . PHE B 1 273 ? -11.961 -2.203 -10.773 1 98.44 273 PHE B CA 1
ATOM 4893 C C . PHE B 1 273 ? -10.844 -1.223 -10.438 1 98.44 273 PHE B C 1
ATOM 4895 O O . PHE B 1 273 ? -10.211 -1.332 -9.391 1 98.44 273 PHE B O 1
ATOM 4902 N N . SER B 1 274 ? -10.531 -0.374 -11.352 1 97.31 274 SER B N 1
ATOM 4903 C CA . SER B 1 274 ? -9.5 0.641 -11.148 1 97.31 274 SER B CA 1
ATOM 4904 C C . SER B 1 274 ? -10.078 2.047 -11.281 1 97.31 274 SER B C 1
ATOM 4906 O O . SER B 1 274 ? -11.039 2.262 -12.031 1 97.31 274 SER B O 1
ATOM 4908 N N . ASP B 1 275 ? -9.469 2.975 -10.625 1 94.88 275 ASP B N 1
ATOM 4909 C CA . ASP B 1 275 ? -9.961 4.348 -10.586 1 94.88 275 ASP B CA 1
ATOM 4910 C C . ASP B 1 275 ? -9.797 5.027 -11.938 1 94.88 275 ASP B C 1
ATOM 4912 O O . ASP B 1 275 ? -10.477 6.02 -12.227 1 94.88 275 ASP B O 1
ATOM 4916 N N . ASP B 1 276 ? -8.875 4.559 -12.711 1 93 276 ASP B N 1
ATOM 4917 C CA . ASP B 1 276 ? -8.664 5.195 -14.008 1 93 276 ASP B CA 1
ATOM 4918 C C . ASP B 1 276 ? -9.578 4.598 -15.07 1 93 276 ASP B C 1
ATOM 4920 O O . ASP B 1 276 ? -9.469 4.934 -16.25 1 93 276 ASP B O 1
ATOM 4924 N N . GLY B 1 277 ? -10.398 3.611 -14.734 1 94.81 277 GLY B N 1
ATOM 4925 C CA . GLY B 1 277 ? -11.414 3.074 -15.617 1 94.81 277 GLY B CA 1
ATOM 4926 C C . GLY B 1 277 ? -10.898 1.995 -16.547 1 94.81 277 GLY B C 1
ATOM 4927 O O . GLY B 1 277 ? -11.617 1.52 -17.422 1 94.81 277 GLY B O 1
ATOM 4928 N N . ARG B 1 278 ? -9.727 1.521 -16.375 1 96.62 278 ARG B N 1
ATOM 4929 C CA . ARG B 1 278 ? -9.133 0.561 -17.297 1 96.62 278 ARG B CA 1
ATOM 4930 C C . ARG B 1 278 ? -9.523 -0.867 -16.938 1 96.62 278 ARG B C 1
ATOM 4932 O O . ARG B 1 278 ? -9.406 -1.778 -17.75 1 96.62 278 ARG B O 1
ATOM 4939 N N . VAL B 1 279 ? -9.938 -1.028 -15.727 1 98.38 279 VAL B N 1
ATOM 4940 C CA . VAL B 1 279 ? -10.32 -2.361 -15.273 1 98.38 279 VAL B CA 1
ATOM 4941 C C . VAL B 1 279 ? -11.711 -2.312 -14.648 1 98.38 279 VAL B C 1
ATOM 4943 O O . VAL B 1 279 ? -11.984 -1.473 -13.789 1 98.38 279 VAL B O 1
ATOM 4946 N N . ASP B 1 280 ? -12.586 -3.107 -15.031 1 98.75 280 ASP B N 1
ATOM 4947 C CA . ASP B 1 280 ? -13.875 -3.355 -14.406 1 98.75 280 ASP B CA 1
ATOM 4948 C C . ASP B 1 280 ? -14.336 -4.793 -14.641 1 98.75 280 ASP B C 1
ATOM 4950 O O . ASP B 1 280 ? -14.859 -5.117 -15.711 1 98.75 280 ASP B O 1
ATOM 4954 N N . LEU B 1 281 ? -14.133 -5.605 -13.672 1 98.81 281 LEU B N 1
ATOM 4955 C CA . LEU B 1 281 ? -14.406 -7.035 -13.766 1 98.81 281 LEU B CA 1
ATOM 4956 C C . LEU B 1 281 ? -15.336 -7.484 -12.633 1 98.81 281 LEU B C 1
ATOM 4958 O O . LEU B 1 281 ? -15.242 -6.98 -11.516 1 98.81 281 LEU B O 1
ATOM 4962 N N . THR B 1 282 ? -16.172 -8.391 -12.984 1 98.88 282 THR B N 1
ATOM 4963 C CA . THR B 1 282 ? -16.953 -9.125 -12.008 1 98.88 282 THR B CA 1
ATOM 4964 C C . THR B 1 282 ? -16.484 -10.578 -11.914 1 98.88 282 THR B C 1
ATOM 4966 O O . THR B 1 282 ? -16.328 -11.242 -12.938 1 98.88 282 THR B O 1
ATOM 4969 N N . PHE B 1 283 ? -16.219 -11.062 -10.727 1 98.75 283 PHE B N 1
ATOM 4970 C CA . PHE B 1 283 ? -15.844 -12.453 -10.492 1 98.75 283 PHE B CA 1
ATOM 4971 C C . PHE B 1 283 ? -16.953 -13.203 -9.766 1 98.75 283 PHE B C 1
ATOM 4973 O O . PHE B 1 283 ? -17.422 -12.758 -8.719 1 98.75 283 PHE B O 1
ATOM 4980 N N . THR B 1 284 ? -17.312 -14.273 -10.305 1 98.62 284 THR B N 1
ATOM 4981 C CA . THR B 1 284 ? -18.312 -15.156 -9.695 1 98.62 284 THR B CA 1
ATOM 4982 C C . THR B 1 284 ? -17.656 -16.438 -9.203 1 98.62 284 THR B C 1
ATOM 4984 O O . THR B 1 284 ? -17.266 -17.297 -10 1 98.62 284 THR B O 1
ATOM 4987 N N . PRO B 1 285 ? -17.641 -16.625 -7.93 1 97.81 285 PRO B N 1
ATOM 4988 C CA . PRO B 1 285 ? -16.984 -17.812 -7.395 1 97.81 285 PRO B CA 1
ATOM 4989 C C . PRO B 1 285 ? -17.734 -19.109 -7.699 1 97.81 285 PRO B C 1
ATOM 4991 O O . PRO B 1 285 ? -18.969 -19.125 -7.684 1 97.81 285 PRO B O 1
ATOM 4994 N N . LEU B 1 286 ? -16.969 -20.203 -7.957 1 96.56 286 LEU B N 1
ATOM 4995 C CA . LEU B 1 286 ? -17.516 -21.531 -8.141 1 96.56 286 LEU B CA 1
ATOM 4996 C C . LEU B 1 286 ? -17.188 -22.438 -6.961 1 96.56 286 LEU B C 1
ATOM 4998 O O . LEU B 1 286 ? -18.047 -23.172 -6.469 1 96.56 286 LEU B O 1
ATOM 5002 N N . ASN B 1 287 ? -15.992 -22.453 -6.656 1 96.12 287 ASN B N 1
ATOM 5003 C CA . ASN B 1 287 ? -15.43 -23.25 -5.578 1 96.12 287 ASN B CA 1
ATOM 5004 C C . ASN B 1 287 ? -14.297 -22.516 -4.863 1 96.12 287 ASN B C 1
ATOM 5006 O O . ASN B 1 287 ? -13.812 -21.5 -5.348 1 96.12 287 ASN B O 1
ATOM 5010 N N . ASN B 1 288 ? -14 -22.938 -3.695 1 94.62 288 ASN B N 1
ATOM 5011 C CA . ASN B 1 288 ? -12.891 -22.297 -2.982 1 94.62 288 ASN B CA 1
ATOM 5012 C C . ASN B 1 288 ? -12.164 -23.297 -2.084 1 94.62 288 ASN B C 1
ATOM 5014 O O . ASN B 1 288 ? -12.727 -24.328 -1.712 1 94.62 288 ASN B O 1
ATOM 5018 N N . ARG B 1 289 ? -10.969 -23.109 -1.947 1 94.06 289 ARG B N 1
ATOM 5019 C CA . ARG B 1 289 ? -10.188 -23.766 -0.9 1 94.06 289 ARG B CA 1
ATOM 5020 C C . ARG B 1 289 ? -9.789 -22.766 0.186 1 94.06 289 ARG B C 1
ATOM 5022 O O . ARG B 1 289 ? -9.5 -21.609 -0.105 1 94.06 289 ARG B O 1
ATOM 5029 N N . SER B 1 290 ? -9.875 -23.188 1.396 1 91.69 290 SER B N 1
ATOM 5030 C CA . SER B 1 290 ? -9.602 -22.312 2.523 1 91.69 290 SER B CA 1
ATOM 5031 C C . SER B 1 290 ? -8.797 -23.016 3.605 1 91.69 290 SER B C 1
ATOM 5033 O O . SER B 1 290 ? -8.883 -24.234 3.75 1 91.69 290 SER B O 1
ATOM 5035 N N . GLU B 1 291 ? -7.945 -22.297 4.203 1 87.06 291 GLU B N 1
ATOM 5036 C CA . GLU B 1 291 ? -7.164 -22.766 5.34 1 87.06 291 GLU B CA 1
ATOM 5037 C C . GLU B 1 291 ? -6.996 -21.656 6.387 1 87.06 291 GLU B C 1
ATOM 5039 O O . GLU B 1 291 ? -6.621 -20.531 6.055 1 87.06 291 GLU B O 1
ATOM 5044 N N . LYS B 1 292 ? -7.355 -22 7.598 1 88.06 292 LYS B N 1
ATOM 5045 C CA . LYS B 1 292 ? -7.125 -21.094 8.719 1 88.06 292 LYS B CA 1
ATOM 5046 C C . LYS B 1 292 ? -6.191 -21.719 9.75 1 88.06 292 LYS B C 1
ATOM 5048 O O . LYS B 1 292 ? -6.492 -22.766 10.305 1 88.06 292 LYS B O 1
ATOM 5053 N N . LEU B 1 293 ? -5.125 -21.078 9.906 1 85.75 293 LEU B N 1
ATOM 5054 C CA . LEU B 1 293 ? -4.16 -21.484 10.914 1 85.75 293 LEU B CA 1
ATOM 5055 C C . LEU B 1 293 ? -3.889 -20.359 11.906 1 85.75 293 LEU B C 1
ATOM 5057 O O . LEU B 1 293 ? -3.449 -19.281 11.516 1 85.75 293 LEU B O 1
ATOM 5061 N N . ASN B 1 294 ? -4.145 -20.594 13.219 1 87.19 294 ASN B N 1
ATOM 5062 C CA . ASN B 1 294 ? -3.91 -19.609 14.258 1 87.19 294 ASN B CA 1
ATOM 5063 C C . ASN B 1 294 ? -2.938 -20.125 15.32 1 87.19 294 ASN B C 1
ATOM 5065 O O . ASN B 1 294 ? -3.355 -20.688 16.328 1 87.19 294 ASN B O 1
ATOM 5069 N N . LEU B 1 295 ? -1.676 -20 15 1 82.12 295 LEU B N 1
ATOM 5070 C CA . LEU B 1 295 ? -0.636 -20.453 15.914 1 82.12 295 LEU B CA 1
ATOM 5071 C C . LEU B 1 295 ? 0.014 -19.266 16.625 1 82.12 295 LEU B C 1
ATOM 5073 O O . LEU B 1 295 ? 1.24 -19.203 16.734 1 82.12 295 LEU B O 1
ATOM 5077 N N . TRP B 1 296 ? -0.674 -18.281 17.094 1 78.94 296 TRP B N 1
ATOM 5078 C CA . TRP B 1 296 ? -0.344 -17.078 17.859 1 78.94 296 TRP B CA 1
ATOM 5079 C C . TRP B 1 296 ? 0.678 -16.219 17.125 1 78.94 296 TRP B C 1
ATOM 5081 O O . TRP B 1 296 ? 0.323 -15.211 16.5 1 78.94 296 TRP B O 1
ATOM 5091 N N . VAL B 1 297 ? 1.956 -16.828 16.984 1 80.81 297 VAL B N 1
ATOM 5092 C CA . VAL B 1 297 ? 3.01 -16.047 16.328 1 80.81 297 VAL B CA 1
ATOM 5093 C C . VAL B 1 297 ? 2.887 -16.188 14.812 1 80.81 297 VAL B C 1
ATOM 5095 O O . VAL B 1 297 ? 3.314 -15.305 14.062 1 80.81 297 VAL B O 1
ATOM 5098 N N . LEU B 1 298 ? 2.24 -17.281 14.469 1 86.12 298 LEU B N 1
ATOM 5099 C CA . LEU B 1 298 ? 1.979 -17.547 13.055 1 86.12 298 LEU B CA 1
ATOM 5100 C C . LEU B 1 298 ? 0.483 -17.672 12.789 1 86.12 298 LEU B C 1
ATOM 5102 O O . LEU B 1 298 ? -0.216 -18.406 13.492 1 86.12 298 LEU B O 1
ATOM 5106 N N . GLN B 1 299 ? 0.011 -16.875 11.953 1 91.19 299 GLN B N 1
ATOM 5107 C CA . GLN B 1 299 ? -1.386 -16.938 11.531 1 91.19 299 GLN B CA 1
ATOM 5108 C C . GLN B 1 299 ? -1.503 -16.953 10.008 1 91.19 299 GLN B C 1
ATOM 5110 O O . GLN B 1 299 ? -0.681 -16.359 9.305 1 91.19 299 GLN B O 1
ATOM 5115 N N . SER B 1 300 ? -2.393 -17.688 9.578 1 92.69 300 SER B N 1
ATOM 5116 C CA . SER B 1 300 ? -2.744 -17.688 8.156 1 92.69 300 SER B CA 1
ATOM 5117 C C . SER B 1 300 ? -4.25 -17.812 7.965 1 92.69 300 SER B C 1
ATOM 5119 O O . SER B 1 300 ? -4.887 -18.688 8.555 1 92.69 300 SER B O 1
ATOM 5121 N N . ASN B 1 301 ? -4.871 -16.938 7.391 1 94.31 301 ASN B N 1
ATOM 5122 C CA . ASN B 1 301 ? -6.258 -16.922 6.941 1 94.31 301 ASN B CA 1
ATOM 5123 C C . ASN B 1 301 ? -6.352 -16.797 5.422 1 94.31 301 ASN B C 1
ATOM 5125 O O . ASN B 1 301 ? -6.453 -15.695 4.891 1 94.31 301 ASN B O 1
ATOM 5129 N N . PHE B 1 302 ? -6.332 -18.016 4.801 1 92.69 302 PHE B N 1
ATOM 5130 C CA . PHE B 1 302 ? -6.168 -18.109 3.355 1 92.69 302 PHE B CA 1
ATOM 5131 C C . PHE B 1 302 ? -7.445 -18.625 2.703 1 92.69 302 PHE B C 1
ATOM 5133 O O . PHE B 1 302 ? -8.031 -19.609 3.166 1 92.69 302 PHE B O 1
ATOM 5140 N N . ARG B 1 303 ? -7.91 -17.938 1.607 1 96.5 303 ARG B N 1
ATOM 5141 C CA . ARG B 1 303 ? -8.977 -18.391 0.722 1 96.5 303 ARG B CA 1
ATOM 5142 C C . ARG B 1 303 ? -8.633 -18.125 -0.738 1 96.5 303 ARG B C 1
ATOM 5144 O O . ARG B 1 303 ? -8.312 -16.984 -1.105 1 96.5 303 ARG B O 1
ATOM 5151 N N . GLN B 1 304 ? -8.633 -19.094 -1.438 1 97.69 304 GLN B N 1
ATOM 5152 C CA . GLN B 1 304 ? -8.469 -18.984 -2.883 1 97.69 304 GLN B CA 1
ATOM 5153 C C . GLN B 1 304 ? -9.688 -19.531 -3.619 1 97.69 304 GLN B C 1
ATOM 5155 O O . GLN B 1 304 ? -10.156 -20.625 -3.322 1 97.69 304 GLN B O 1
ATOM 5160 N N . PHE B 1 305 ? -10.188 -18.781 -4.539 1 98.19 305 PHE B N 1
ATOM 5161 C CA . PHE B 1 305 ? -11.422 -19.109 -5.246 1 98.19 305 PHE B CA 1
ATOM 5162 C C . PHE B 1 305 ? -11.141 -19.406 -6.711 1 98.19 305 PHE B C 1
ATOM 5164 O O . PHE B 1 305 ? -10.312 -18.734 -7.34 1 98.19 305 PHE B O 1
ATOM 5171 N N . VAL B 1 306 ? -11.828 -20.422 -7.145 1 98.12 306 VAL B N 1
ATOM 5172 C CA . VAL B 1 306 ? -11.961 -20.625 -8.586 1 98.12 306 VAL B CA 1
ATOM 5173 C C . VAL B 1 306 ? -13.328 -20.125 -9.055 1 98.12 306 VAL B C 1
ATOM 5175 O O . VAL B 1 306 ? -14.344 -20.375 -8.398 1 98.12 306 VAL B O 1
ATOM 5178 N N . GLY B 1 307 ? -13.289 -19.359 -10.125 1 97.81 307 GLY B N 1
ATOM 5179 C CA . GLY B 1 307 ? -14.547 -18.828 -10.633 1 97.81 307 GLY B CA 1
ATOM 5180 C C . GLY B 1 307 ? -14.422 -18.203 -12.008 1 97.81 307 GLY B C 1
ATOM 5181 O O . GLY B 1 307 ? -13.492 -18.5 -12.75 1 97.81 307 GLY B O 1
ATOM 5182 N N . HIS B 1 308 ? -15.453 -17.406 -12.32 1 98.06 308 HIS B N 1
ATOM 5183 C CA . HIS B 1 308 ? -15.508 -16.828 -13.656 1 98.06 308 HIS B CA 1
ATOM 5184 C C . HIS B 1 308 ? -15.453 -15.305 -13.602 1 98.06 308 HIS B C 1
ATOM 5186 O O . HIS B 1 308 ? -16.109 -14.68 -12.766 1 98.06 308 HIS B O 1
ATOM 5192 N N . PHE B 1 309 ? -14.664 -14.789 -14.516 1 98.44 309 PHE B N 1
ATOM 5193 C CA . PHE B 1 309 ? -14.578 -13.344 -14.688 1 98.44 309 PHE B CA 1
ATOM 5194 C C . PHE B 1 309 ? -15.414 -12.883 -15.875 1 98.44 309 PHE B C 1
ATOM 5196 O O . PHE B 1 309 ? -15.414 -13.531 -16.922 1 98.44 309 PHE B O 1
ATOM 5203 N N . SER B 1 310 ? -16.094 -11.797 -15.695 1 98.62 310 SER B N 1
ATOM 5204 C CA . SER B 1 310 ? -16.75 -11.07 -16.781 1 98.62 310 SER B CA 1
ATOM 5205 C C . SER B 1 310 ? -16.531 -9.57 -16.656 1 98.62 310 SER B C 1
ATOM 5207 O O . SER B 1 310 ? -16.391 -9.047 -15.539 1 98.62 310 SER B O 1
ATOM 5209 N N . GLY B 1 311 ? -16.469 -8.867 -17.75 1 98.56 311 GLY B N 1
ATOM 5210 C CA . GLY B 1 311 ? -16.219 -7.434 -17.781 1 98.56 311 GLY B CA 1
ATOM 5211 C C . GLY B 1 311 ? -15.188 -7.031 -18.812 1 98.56 311 GLY B C 1
ATOM 5212 O O . GLY B 1 311 ? -15.195 -7.543 -19.938 1 98.56 311 GLY B O 1
ATOM 5213 N N . PHE B 1 312 ? -14.328 -6.039 -18.422 1 98.5 312 PHE B N 1
ATOM 5214 C CA . PHE B 1 312 ? -13.383 -5.605 -19.438 1 98.5 312 PHE B CA 1
ATOM 5215 C C . PHE B 1 312 ? -12.102 -5.078 -18.812 1 98.5 312 PHE B C 1
ATOM 5217 O O . PHE B 1 312 ? -12.086 -4.754 -17.609 1 98.5 312 PHE B O 1
ATOM 5224 N N . ILE B 1 313 ? -11.062 -5.031 -19.562 1 98.31 313 ILE B N 1
ATOM 5225 C CA . ILE B 1 313 ? -9.773 -4.406 -19.266 1 98.31 313 ILE B CA 1
ATOM 5226 C C . ILE B 1 313 ? -9.289 -3.627 -20.484 1 98.31 313 ILE B C 1
ATOM 5228 O O . ILE B 1 313 ? -9.32 -4.133 -21.609 1 98.31 313 ILE B O 1
ATOM 5232 N N . LYS B 1 314 ? -8.938 -2.457 -20.266 1 97.38 314 LYS B N 1
ATOM 5233 C CA . LYS B 1 314 ? -8.352 -1.635 -21.312 1 97.38 314 LYS B CA 1
ATOM 5234 C C . LYS B 1 314 ? -6.828 -1.647 -21.234 1 97.38 314 LYS B C 1
ATOM 5236 O O . LYS B 1 314 ? -6.254 -1.38 -20.188 1 97.38 314 LYS B O 1
ATOM 5241 N N . ASP B 1 315 ? -6.176 -1.971 -22.344 1 96.19 315 ASP B N 1
ATOM 5242 C CA . ASP B 1 315 ? -4.715 -2.031 -22.328 1 96.19 315 ASP B CA 1
ATOM 5243 C C . ASP B 1 315 ? -4.105 -0.639 -22.469 1 96.19 315 ASP B C 1
ATOM 5245 O O . ASP B 1 315 ? -4.828 0.362 -22.484 1 96.19 315 ASP B O 1
ATOM 5249 N N . GLU B 1 316 ? -2.834 -0.513 -22.531 1 92.5 316 GLU B N 1
ATOM 5250 C CA . GLU B 1 316 ? -2.129 0.766 -22.516 1 92.5 316 GLU B CA 1
ATOM 5251 C C . GLU B 1 316 ? -2.385 1.547 -23.797 1 92.5 316 GLU B C 1
ATOM 5253 O O . GLU B 1 316 ? -2.184 2.762 -23.844 1 92.5 316 GLU B O 1
ATOM 5258 N N . ASN B 1 317 ? -2.848 0.902 -24.828 1 93.12 317 ASN B N 1
ATOM 5259 C CA . ASN B 1 317 ? -3.109 1.543 -26.109 1 93.12 317 ASN B CA 1
ATOM 5260 C C . ASN B 1 317 ? -4.574 1.949 -26.25 1 93.12 317 ASN B C 1
ATOM 5262 O O . ASN B 1 317 ? -4.992 2.439 -27.297 1 93.12 317 ASN B O 1
ATOM 5266 N N . GLY B 1 318 ? -5.273 1.669 -25.219 1 93.88 318 GLY B N 1
ATOM 5267 C CA . GLY B 1 318 ? -6.672 2.068 -25.234 1 93.88 318 GLY B CA 1
ATOM 5268 C C . GLY B 1 318 ? -7.598 1 -25.781 1 93.88 318 GLY B C 1
ATOM 5269 O O . GLY B 1 318 ? -8.797 1.226 -25.922 1 93.88 318 GLY B O 1
ATOM 5270 N N . VAL B 1 319 ? -7.047 -0.16 -26.141 1 96.19 319 VAL B N 1
ATOM 5271 C CA . VAL B 1 319 ? -7.855 -1.246 -26.688 1 96.19 319 VAL B CA 1
ATOM 5272 C C . VAL B 1 319 ? -8.609 -1.942 -25.547 1 96.19 319 VAL B C 1
ATOM 5274 O O . VAL B 1 319 ? -8.008 -2.336 -24.547 1 96.19 319 VAL B O 1
ATOM 5277 N N . LEU B 1 320 ? -9.898 -2.127 -25.75 1 97.5 320 LEU B N 1
ATOM 5278 C CA . LEU B 1 320 ? -10.766 -2.781 -24.781 1 97.5 320 LEU B CA 1
ATOM 5279 C C . LEU B 1 320 ? -10.805 -4.289 -25.016 1 97.5 320 LEU B C 1
ATOM 5281 O O . LEU B 1 320 ? -11.078 -4.742 -26.125 1 97.5 320 LEU B O 1
ATOM 5285 N N . HIS B 1 321 ? -10.516 -5.023 -24.016 1 97.94 321 HIS B N 1
ATOM 5286 C CA . HIS B 1 321 ? -10.617 -6.477 -24.047 1 97.94 321 HIS B CA 1
ATOM 5287 C C . HIS B 1 321 ? -11.758 -6.969 -23.156 1 97.94 321 HIS B C 1
ATOM 5289 O O . HIS B 1 321 ? -11.719 -6.789 -21.938 1 97.94 321 HIS B O 1
ATOM 5295 N N . THR B 1 322 ? -12.664 -7.668 -23.719 1 97.94 322 THR B N 1
ATOM 5296 C CA . THR B 1 322 ? -13.844 -8.117 -23 1 97.94 322 THR B CA 1
ATOM 5297 C C . THR B 1 322 ? -13.711 -9.578 -22.594 1 97.94 322 THR B C 1
ATOM 5299 O O . THR B 1 322 ? -13.227 -10.406 -23.375 1 97.94 322 THR B O 1
ATOM 5302 N N . LEU B 1 323 ? -14.039 -9.852 -21.406 1 97.44 323 LEU B N 1
ATOM 5303 C CA . LEU B 1 323 ? -14.094 -11.211 -20.875 1 97.44 323 LEU B CA 1
ATOM 5304 C C . LEU B 1 323 ? -15.539 -11.633 -20.625 1 97.44 323 LEU B C 1
ATOM 5306 O O . LEU B 1 323 ? -16.344 -10.852 -20.094 1 97.44 323 LEU B O 1
ATOM 5310 N N . GLU B 1 324 ? -15.82 -12.859 -21.062 1 97.19 324 GLU B N 1
ATOM 5311 C CA . GLU B 1 324 ? -17.125 -13.477 -20.812 1 97.19 324 GLU B CA 1
ATOM 5312 C C . GLU B 1 324 ? -16.969 -14.836 -20.141 1 97.19 324 GLU B C 1
ATOM 5314 O O . GLU B 1 324 ? -16.609 -15.82 -20.797 1 97.19 324 GLU B O 1
ATOM 5319 N N . HIS B 1 325 ? -17.25 -14.859 -18.938 1 96.5 325 HIS B N 1
ATOM 5320 C CA . HIS B 1 325 ? -17.203 -16.078 -18.141 1 96.5 325 HIS B CA 1
ATOM 5321 C C . HIS B 1 325 ? -15.852 -16.766 -18.266 1 96.5 325 HIS B C 1
ATOM 5323 O O . HIS B 1 325 ? -15.781 -17.984 -18.5 1 96.5 325 HIS B O 1
ATOM 5329 N N . GLN B 1 326 ? -14.859 -15.969 -18.188 1 96.75 326 GLN B N 1
ATOM 5330 C CA . GLN B 1 326 ? -13.492 -16.484 -18.25 1 96.75 326 GLN B CA 1
ATOM 5331 C C . GLN B 1 326 ? -13.062 -17.094 -16.938 1 96.75 326 GLN B C 1
ATOM 5333 O O . GLN B 1 326 ? -13.109 -16.438 -15.891 1 96.75 326 GLN B O 1
ATOM 5338 N N . LEU B 1 327 ? -12.648 -18.359 -16.984 1 97.25 327 LEU B N 1
ATOM 5339 C CA . LEU B 1 327 ? -12.195 -19.047 -15.789 1 97.25 327 LEU B CA 1
ATOM 5340 C C . LEU B 1 327 ? -10.93 -18.406 -15.227 1 97.25 327 LEU B C 1
ATOM 5342 O O . LEU B 1 327 ? -10.031 -18.031 -15.984 1 97.25 327 LEU B O 1
ATOM 5346 N N . GLY B 1 328 ? -10.852 -18.25 -13.891 1 98.12 328 GLY B N 1
ATOM 5347 C CA . GLY B 1 328 ? -9.68 -17.703 -13.227 1 98.12 328 GLY B CA 1
ATOM 5348 C C . GLY B 1 328 ? -9.711 -17.875 -11.719 1 98.12 328 GLY B C 1
ATOM 5349 O O . GLY B 1 328 ? -10.516 -18.656 -11.195 1 98.12 328 GLY B O 1
ATOM 5350 N N . LEU B 1 329 ? -8.734 -17.281 -11.141 1 98.69 329 LEU B N 1
ATOM 5351 C CA . LEU B 1 329 ? -8.57 -17.422 -9.695 1 98.69 329 LEU B CA 1
ATOM 5352 C C . LEU B 1 329 ? -8.664 -16.062 -9.008 1 98.69 329 LEU B C 1
ATOM 5354 O O . LEU B 1 329 ? -8.242 -15.047 -9.562 1 98.69 329 LEU B O 1
ATOM 5358 N N . THR B 1 330 ? -9.18 -16.062 -7.809 1 98.62 330 THR B N 1
ATOM 5359 C CA . THR B 1 330 ? -9.047 -14.938 -6.883 1 98.62 330 THR B CA 1
ATOM 5360 C C . THR B 1 330 ? -8.609 -15.422 -5.504 1 98.62 330 THR B C 1
ATOM 5362 O O . THR B 1 330 ? -8.734 -16.609 -5.191 1 98.62 330 THR B O 1
ATOM 5365 N N . GLU B 1 331 ? -8.086 -14.492 -4.812 1 98.44 331 GLU B N 1
ATOM 5366 C CA . GLU B 1 331 ? -7.539 -14.867 -3.514 1 98.44 331 GLU B CA 1
ATOM 5367 C C . GLU B 1 331 ? -7.688 -13.734 -2.502 1 98.44 331 GLU B C 1
ATOM 5369 O O . GLU B 1 331 ? -7.543 -12.562 -2.85 1 98.44 331 GLU B O 1
ATOM 5374 N N . ASP B 1 332 ? -8.109 -14.055 -1.293 1 97.62 332 ASP B N 1
ATOM 5375 C CA . ASP B 1 332 ? -8.078 -13.219 -0.098 1 97.62 332 ASP B CA 1
ATOM 5376 C C . ASP B 1 332 ? -7.227 -13.859 0.997 1 97.62 332 ASP B C 1
ATOM 5378 O O . ASP B 1 332 ? -7.586 -14.914 1.535 1 97.62 332 ASP B O 1
ATOM 5382 N N . HIS B 1 333 ? -6.098 -13.18 1.272 1 96.81 333 HIS B N 1
ATOM 5383 C CA . HIS B 1 333 ? -5.129 -13.852 2.131 1 96.81 333 HIS B CA 1
ATOM 5384 C C . HIS B 1 333 ? -4.59 -12.906 3.201 1 96.81 333 HIS B C 1
ATOM 5386 O O . HIS B 1 333 ? -4.305 -11.742 2.918 1 96.81 333 HIS B O 1
ATOM 5392 N N . PHE B 1 334 ? -4.574 -13.406 4.457 1 96.62 334 PHE B N 1
ATOM 5393 C CA . PHE B 1 334 ? -3.855 -12.789 5.566 1 96.62 334 PHE B CA 1
ATOM 5394 C C . PHE B 1 334 ? -2.779 -13.727 6.102 1 96.62 334 PHE B C 1
ATOM 5396 O O . PHE B 1 334 ? -3.045 -14.906 6.352 1 96.62 334 PHE B O 1
ATOM 5403 N N . ALA B 1 335 ? -1.587 -13.172 6.246 1 95.12 335 ALA B N 1
ATOM 5404 C CA . ALA B 1 335 ? -0.492 -13.93 6.848 1 95.12 335 ALA B CA 1
ATOM 5405 C C . ALA B 1 335 ? 0.208 -13.117 7.93 1 95.12 335 ALA B C 1
ATOM 5407 O O . ALA B 1 335 ? 0.508 -11.938 7.734 1 95.12 335 ALA B O 1
ATOM 5408 N N . ARG B 1 336 ? 0.365 -13.742 9.055 1 94.75 336 ARG B N 1
ATOM 5409 C CA . ARG B 1 336 ? 1.267 -13.227 10.078 1 94.75 336 ARG B CA 1
ATOM 5410 C C . ARG B 1 336 ? 2.48 -14.133 10.242 1 94.75 336 ARG B C 1
ATOM 5412 O O . ARG B 1 336 ? 2.342 -15.305 10.602 1 94.75 336 ARG B O 1
ATOM 5419 N N . TRP B 1 337 ? 3.602 -13.617 10.078 1 92.75 337 TRP B N 1
ATOM 5420 C CA . TRP B 1 337 ? 4.809 -14.438 10.086 1 92.75 337 TRP B CA 1
ATOM 5421 C C . TRP B 1 337 ? 5.996 -13.648 10.633 1 92.75 337 TRP B C 1
ATOM 5423 O O . TRP B 1 337 ? 5.992 -12.422 10.625 1 92.75 337 TRP B O 1
#

Radius of gyration: 25.56 Å; Cα contacts (8 Å, |Δi|>4): 1999; chains: 2; bounding box: 52×82×59 Å

Foldseek 3Di:
DADEDAAELEQQDQCQHGDFDWHQAFHVAPPLVNHQDADPVRHGDDPVCSQQLKWKKKKKWKDDPFKIKIWMWIPSQQKIKIKIWIAGPVVRDIDMDMDMDGGCPQWDDARGPQFGKTAHDVRQWIWTHPPPKIWTAHDDLFKGDTKIFDADPPFGWTWGKADAPPRKIKIKTKDWQTQIDDWMDGNNHTDDRRQMIMMMMIMMMSHDLKFWKKWKWAFQAWPQGTKIWIAMDTTRAHPAGSTWMDDPRYIFHDHHKDWDDDPVCPQDKIWIADPVGQDTKIWGFSDKDWDWDCPPQKTKTKIKTWTFIFDWGAGPVRDITTGDRGIIMMMTMIIRD/DADEDAAELEQQDQCQHGDFDWHQAFHVAPPLVNHQDADPVRHGDDPVCSQQLKWKKKKKWKDDPFKIKIWMWIPSQQKIKIKIWIAGPVVRDIDMDMDMDGGCPQWDDARGPQFGKTAHDVRQWIWTHPPPKIWTAHDDLFKGDTKIFDADPPFGWTWGKADAPRRKIKIKTKDWQTQIGDWMDGNNHTDDRRQMIMMMMIMMMSHDLKFWKKWKWAFQAFPQGTKIWIAMDTTRAHPAGSTWMDDPRYIFHDHHKDWDDDPVCVQDKIWIADPVGQDTKIWGFSDKDWDWDCPPQKTKTKIKTWTFIFDWGAGPVRDITTGDRGIIMMMTMIIRD

Secondary structure (DSSP, 8-state):
---EEEPPSBSB-TTS-B--EEEES--SB--GGG---B-TTSPBPPHHHHHHH-EEEEEEEEE-SSEEEEEEEEE-SSEEEEEEEEEETTTTEEEEEEEEEETTTTEE--S-SSEEEEEETTTTEEEEEETTEEEEEEESSSEEEEEEEE--TTPPPEEEEEEETTTEEEEEEEEEEEEEEEEEEETTEE---TT-EEEEEEEEES--SEEEEEEEEEEEEETTEEEEEEEEESSS-SSS--EEEEETTEEEEE---EEE--TT-TTSPEEEE-TTSSEEEEEEEEEEEEEEEEETTEEEEEEEEEEEEEEEEE-TTS-EEEEEEEEEEEEEEEEE-/---EEEPPSBSB-TTS-B--EEEES--SB--GGG---B-TTSPBPPHHHHHHH-EEEEEEEEE-SSEEEEEEEEE-SSEEEEEEEEEETTTTEEEEEEEEEETTTTEE--S-SSEEEEEETTTTEEEEEETTEEEEEEESSSEEEEEEEE--TTPPPEEEEEEETTTEEEEEEEEEEEEEEEEEEETTEE---TT-EEEEEEEEES--SEEEEEEEEEEEEETTEEEEEEEEESSS-SSS--EEEEETTEEEEE---EEE--TT-TTSPEEEE-TTSSEEEEEEEEEEEEEEEEETTEEEEEEEEEEEEEEEEE-TTS-EEEEEEEEEEEEEEEEE-